Protein AF-0000000081444616 (afdb_homodimer)

InterPro domains:
  IPR007743 Immunity-related GTPases-like [PF05049] (2-177)
  IPR027417 P-loop containing nucleoside triphosphate hydrolase [G3DSA:3.40.50.300] (2-183)
  IPR027417 P-loop containing nucleoside triphosphate hydrolase [SSF52540] (2-184)
  IPR030385 IRG-type guanine nucleotide-binding (G) domain [PS51716] (1-191)

Solvent-accessible surface area (backbone atoms only — not comparable to full-atom values): 26526 Å² total; per-residue (Å²): 127,69,46,37,36,32,33,40,35,45,63,82,39,45,56,34,50,35,55,18,7,69,50,41,38,54,58,72,40,87,88,37,48,66,66,70,83,36,87,63,48,86,56,72,45,78,42,76,40,42,87,94,38,74,48,32,36,36,32,42,48,39,36,34,41,27,77,93,33,39,48,79,61,40,51,65,74,66,53,54,75,76,38,57,32,37,35,38,33,35,56,73,48,78,29,51,56,59,50,52,45,50,51,52,32,52,74,61,70,29,49,60,35,39,30,34,47,47,41,62,56,52,51,49,49,34,41,74,46,62,74,41,93,63,90,46,59,67,50,47,52,50,52,50,52,50,53,52,51,52,49,51,53,49,30,56,73,76,38,51,91,52,63,81,51,51,73,35,51,22,32,40,70,55,41,20,53,52,32,38,48,50,68,56,68,30,82,83,79,38,66,64,58,55,52,52,56,68,67,47,75,70,72,29,52,64,62,44,49,50,50,55,48,52,53,46,34,59,70,68,30,70,95,59,76,80,70,68,72,65,76,56,52,82,74,79,76,65,80,84,112,125,71,45,38,35,33,35,39,35,46,65,83,38,45,55,35,50,35,56,19,7,69,50,40,39,53,59,70,40,88,89,38,48,64,66,70,86,36,86,64,49,86,55,72,45,80,41,75,42,41,87,94,39,72,46,31,35,36,32,42,47,39,35,34,41,26,76,93,34,37,49,79,63,42,50,66,76,66,54,55,76,77,38,58,34,37,35,40,33,36,57,74,50,77,28,50,57,58,50,51,45,49,51,53,32,52,74,61,70,28,50,60,36,38,30,34,47,48,42,61,56,52,51,49,50,35,41,74,44,64,73,42,93,63,89,46,58,68,50,47,50,52,52,49,53,50,50,51,50,52,47,51,53,48,29,55,74,75,38,51,91,53,63,81,52,52,72,35,50,23,31,38,68,56,41,20,54,54,31,37,50,50,67,55,68,30,82,81,79,39,66,64,58,54,52,53,55,67,67,47,76,69,73,29,51,66,62,44,48,51,51,54,49,51,52,47,34,58,68,68,31,70,95,59,75,80,70,67,73,67,76,55,51,82,72,78,76,68,79,81,113

Structure (mmCIF, N/CA/C/O backbone):
data_AF-0000000081444616-model_v1
#
loop_
_entity.id
_entity.type
_entity.pdbx_description
1 polymer 'IRG-type G domain-containing protein'
#
loop_
_atom_site.group_PDB
_atom_site.id
_atom_site.type_symbol
_atom_site.label_atom_id
_atom_site.label_alt_id
_atom_site.label_comp_id
_atom_site.label_asym_id
_atom_site.label_entity_id
_atom_site.label_seq_id
_atom_site.pdbx_PDB_ins_code
_atom_site.Cartn_x
_atom_site.Cartn_y
_atom_site.Cartn_z
_atom_site.occupancy
_atom_site.B_iso_or_equiv
_atom_site.auth_seq_id
_atom_site.auth_comp_id
_atom_site.auth_asym_id
_atom_site.auth_atom_id
_atom_site.pdbx_PDB_model_num
ATOM 1 N N . ASN A 1 1 ? -1 27.672 24.281 1 78.81 1 ASN A N 1
ATOM 2 C CA . ASN A 1 1 ? -2.088 27.078 23.516 1 78.81 1 ASN A CA 1
ATOM 3 C C . ASN A 1 1 ? -1.575 26.406 22.234 1 78.81 1 ASN A C 1
ATOM 5 O O . ASN A 1 1 ? -0.989 27.078 21.375 1 78.81 1 ASN A O 1
ATOM 9 N N . TYR A 1 2 ? -1.394 25.062 22.219 1 88.81 2 TYR A N 1
ATOM 10 C CA . TYR A 1 2 ? -0.826 24.328 21.094 1 88.81 2 TYR A CA 1
ATOM 11 C C . TYR A 1 2 ? -1.917 23.625 20.281 1 88.81 2 TYR A C 1
ATOM 13 O O . TYR A 1 2 ? -3.006 23.375 20.812 1 88.81 2 TYR A O 1
ATOM 21 N N . LEU A 1 3 ? -1.668 23.609 19.047 1 94 3 LEU A N 1
ATOM 22 C CA . LEU A 1 3 ? -2.426 22.703 18.188 1 94 3 LEU A CA 1
ATOM 23 C C . LEU A 1 3 ? -1.621 21.453 17.875 1 94 3 LEU A C 1
ATOM 25 O O . LEU A 1 3 ? -0.606 21.516 17.172 1 94 3 LEU A O 1
ATOM 29 N N . ASN A 1 4 ? -2.123 20.344 18.453 1 96 4 ASN A N 1
ATOM 30 C CA . ASN A 1 4 ? -1.448 19.062 18.266 1 96 4 ASN A CA 1
ATOM 31 C C . ASN A 1 4 ? -2.129 18.219 17.188 1 96 4 ASN A C 1
ATOM 33 O O . ASN A 1 4 ? -3.254 17.766 17.375 1 96 4 ASN A O 1
ATOM 37 N N . ILE A 1 5 ? -1.379 18.016 16.062 1 97 5 ILE A N 1
ATOM 38 C CA . ILE A 1 5 ? -1.916 17.281 14.922 1 97 5 ILE A CA 1
ATOM 39 C C . ILE A 1 5 ? -1.178 15.953 14.773 1 97 5 ILE A C 1
ATOM 41 O O . ILE A 1 5 ? 0.054 15.922 14.719 1 97 5 ILE A O 1
ATOM 45 N N . ALA A 1 6 ? -1.934 14.875 14.688 1 97.44 6 ALA A N 1
ATOM 46 C CA . ALA A 1 6 ? -1.317 13.562 14.531 1 97.44 6 ALA A CA 1
ATOM 47 C C . ALA A 1 6 ? -1.647 12.961 13.164 1 97.44 6 ALA A C 1
ATOM 49 O O . ALA A 1 6 ? -2.746 13.156 12.641 1 97.44 6 ALA A O 1
ATOM 50 N N . THR A 1 7 ? -0.687 12.273 12.578 1 97.19 7 THR A N 1
ATOM 51 C CA . THR A 1 7 ? -0.927 11.391 11.438 1 97.19 7 THR A CA 1
ATOM 52 C C . THR A 1 7 ? -0.937 9.93 11.875 1 97.19 7 THR A C 1
ATOM 54 O O . 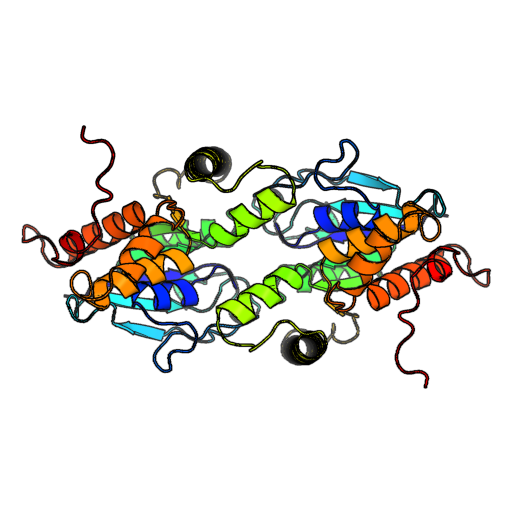THR A 1 7 ? 0.016 9.453 12.5 1 97.19 7 THR A O 1
ATOM 57 N N . VAL A 1 8 ? -2.018 9.281 11.578 1 96.69 8 VAL A N 1
ATOM 58 C CA . VAL A 1 8 ? -2.146 7.871 11.922 1 96.69 8 VAL A CA 1
ATOM 59 C C . VAL A 1 8 ? -2.658 7.09 10.711 1 96.69 8 VAL A C 1
ATOM 61 O O . VAL A 1 8 ? -3.209 7.676 9.773 1 96.69 8 VAL A O 1
ATOM 64 N N . GLY A 1 9 ? -2.447 5.82 10.758 1 93.38 9 GLY A N 1
ATOM 65 C CA . GLY A 1 9 ? -2.846 4.941 9.672 1 93.38 9 GLY A CA 1
ATOM 66 C C . GLY A 1 9 ? -1.998 3.686 9.578 1 93.38 9 GLY A C 1
ATOM 67 O O . GLY A 1 9 ? -1.071 3.496 10.367 1 93.38 9 GLY A O 1
ATOM 68 N N . HIS A 1 10 ? -2.354 2.869 8.594 1 90.38 10 HIS A N 1
ATOM 69 C CA . HIS A 1 10 ? -1.646 1.614 8.367 1 90.38 10 HIS A CA 1
ATOM 70 C C . HIS A 1 10 ? -0.197 1.864 7.961 1 90.38 10 HIS A C 1
ATOM 72 O O . HIS A 1 10 ? 0.155 2.975 7.555 1 90.38 10 HIS A O 1
ATOM 78 N N . VAL A 1 11 ? 0.554 0.831 8.07 1 86.25 11 VAL A N 1
ATOM 79 C CA . VAL A 1 11 ? 1.958 0.931 7.691 1 86.25 11 VAL A CA 1
ATOM 80 C C . VAL A 1 11 ? 2.066 1.273 6.207 1 86.25 11 VAL A C 1
ATOM 82 O O . VAL A 1 11 ? 1.276 0.791 5.395 1 86.25 11 VAL A O 1
ATOM 85 N N . LYS A 1 12 ? 2.977 2.205 5.855 1 84.06 12 LYS A N 1
ATOM 86 C CA . LYS A 1 12 ? 3.373 2.568 4.496 1 84.06 12 LYS A CA 1
ATOM 87 C C . LYS A 1 12 ? 2.285 3.387 3.807 1 84.06 12 LYS A C 1
ATOM 89 O O . LYS A 1 12 ? 2.215 3.422 2.576 1 84.06 12 LYS A O 1
ATOM 94 N N . THR A 1 13 ? 1.457 4.023 4.594 1 90.38 13 THR A N 1
ATOM 95 C CA . THR A 1 13 ? 0.468 4.918 4.004 1 90.38 13 THR A CA 1
ATOM 96 C C . THR A 1 13 ? 1.086 6.277 3.699 1 90.38 13 THR A C 1
ATOM 98 O O . THR A 1 13 ? 0.467 7.113 3.033 1 90.38 13 THR A O 1
ATOM 101 N N . GLY A 1 14 ? 2.293 6.57 4.246 1 92.31 14 GLY A N 1
ATOM 102 C CA . GLY A 1 14 ? 2.98 7.812 3.938 1 92.31 14 GLY A CA 1
ATOM 103 C C . GLY A 1 14 ? 2.924 8.82 5.066 1 92.31 14 GLY A C 1
ATOM 104 O O . GLY A 1 14 ? 3.1 10.023 4.844 1 92.31 14 GLY A O 1
ATOM 105 N N . LYS A 1 15 ? 2.689 8.375 6.258 1 95.88 15 LYS A N 1
ATOM 106 C CA . LYS A 1 15 ? 2.553 9.25 7.422 1 95.88 15 LYS A CA 1
ATOM 107 C C . LYS A 1 15 ? 3.803 10.102 7.617 1 95.88 15 LYS A C 1
ATOM 109 O O . LYS A 1 15 ? 3.721 11.336 7.656 1 95.88 15 LYS A O 1
ATOM 114 N N . SER A 1 16 ? 4.938 9.477 7.688 1 96 16 SER A N 1
ATOM 115 C CA . SER A 1 16 ? 6.188 10.195 7.926 1 96 16 SER A CA 1
ATOM 116 C C . SER A 1 16 ? 6.555 11.078 6.738 1 96 16 SER A C 1
ATOM 118 O O . SER A 1 16 ? 7.086 12.18 6.914 1 96 16 SER A O 1
ATOM 120 N N . THR A 1 17 ? 6.289 10.547 5.562 1 94.88 17 THR A N 1
ATOM 121 C CA . THR A 1 17 ? 6.52 11.352 4.371 1 94.88 17 THR A CA 1
ATOM 122 C C . THR A 1 17 ? 5.695 12.641 4.418 1 94.88 17 THR A C 1
ATOM 124 O O . THR A 1 17 ? 6.191 13.711 4.07 1 94.88 17 THR A O 1
ATOM 127 N N . LEU A 1 18 ? 4.477 12.531 4.812 1 96.75 18 LEU A N 1
ATOM 128 C CA . LEU A 1 18 ? 3.613 13.703 4.879 1 96.75 18 LEU A CA 1
ATOM 129 C C . LEU A 1 18 ? 4.125 14.695 5.922 1 96.75 18 LEU A C 1
ATOM 131 O O . LEU A 1 18 ? 4.129 15.898 5.684 1 96.75 18 LEU A O 1
ATOM 135 N N . ILE A 1 19 ? 4.516 14.18 7.059 1 97 19 ILE A N 1
ATOM 136 C CA . ILE A 1 19 ? 5.059 15.023 8.109 1 97 19 ILE A CA 1
ATOM 137 C C . ILE A 1 19 ? 6.25 15.812 7.574 1 97 19 ILE A C 1
ATOM 139 O O . ILE A 1 19 ? 6.324 17.031 7.746 1 97 19 ILE A O 1
ATOM 143 N N . ASN A 1 20 ? 7.172 15.156 6.965 1 96.06 20 ASN A N 1
ATOM 144 C CA . ASN A 1 20 ? 8.336 15.82 6.395 1 96.06 20 ASN A CA 1
ATOM 145 C C . ASN A 1 20 ? 7.934 16.828 5.316 1 96.06 20 ASN A C 1
ATOM 147 O O . ASN A 1 20 ? 8.453 17.938 5.273 1 96.06 20 ASN A O 1
ATOM 151 N N . SER A 1 21 ? 7.023 16.406 4.512 1 94.38 21 SER A N 1
ATOM 152 C CA . SER A 1 21 ? 6.582 17.25 3.412 1 94.38 21 SER A CA 1
ATOM 153 C C . SER A 1 21 ? 5.938 18.531 3.928 1 94.38 21 SER A C 1
ATOM 155 O O . SER A 1 21 ? 6.195 19.625 3.406 1 94.38 21 SER A O 1
ATOM 157 N N . LEU A 1 22 ? 5.129 18.422 4.918 1 93.88 22 LEU A N 1
ATOM 158 C CA . LEU A 1 22 ? 4.469 19.578 5.527 1 93.88 22 LEU A CA 1
ATOM 159 C C . LEU A 1 22 ? 5.492 20.547 6.109 1 93.88 22 LEU A C 1
ATOM 161 O O . LEU A 1 22 ? 5.238 21.75 6.195 1 93.88 22 LEU A O 1
ATOM 165 N N . ARG A 1 23 ? 6.578 20.016 6.465 1 93.75 23 ARG A N 1
ATOM 166 C CA . ARG A 1 23 ? 7.625 20.828 7.074 1 93.75 23 ARG A CA 1
ATOM 167 C C . ARG A 1 23 ? 8.617 21.312 6.027 1 93.75 23 ARG A C 1
ATOM 169 O O . ARG A 1 23 ? 9.594 22 6.355 1 93.75 23 ARG A O 1
ATOM 176 N N . GLY A 1 24 ? 8.422 20.891 4.773 1 91.38 24 GLY A N 1
ATOM 177 C CA . GLY A 1 24 ? 9.32 21.266 3.689 1 91.38 24 GLY A CA 1
ATOM 178 C C . GLY A 1 24 ? 10.664 20.562 3.76 1 91.38 24 GLY A C 1
ATOM 179 O O . GLY A 1 24 ? 11.688 21.141 3.393 1 91.38 24 GLY A O 1
ATOM 180 N N . LEU A 1 25 ? 10.625 19.391 4.316 1 92.38 25 LEU A N 1
ATOM 181 C CA . LEU A 1 25 ? 11.867 18.641 4.477 1 92.38 25 LEU A CA 1
ATOM 182 C C . LEU A 1 25 ? 11.898 17.438 3.529 1 92.38 25 LEU A C 1
ATOM 184 O O . LEU A 1 25 ? 10.875 16.797 3.307 1 92.38 25 LEU A O 1
ATOM 188 N N . ARG A 1 26 ? 13.039 17.203 3.039 1 90.38 26 ARG A N 1
ATOM 189 C CA . ARG A 1 26 ? 13.258 15.984 2.26 1 90.38 26 ARG A CA 1
ATOM 190 C C . ARG A 1 26 ? 13.297 14.758 3.16 1 90.38 26 ARG A C 1
ATOM 192 O O . ARG A 1 26 ? 13.484 14.875 4.371 1 90.38 26 ARG A O 1
ATOM 199 N N . ALA A 1 27 ? 13.125 13.594 2.502 1 90.44 27 ALA A N 1
ATOM 200 C CA . ALA A 1 27 ? 13.086 12.328 3.24 1 90.44 27 ALA A CA 1
ATOM 201 C C . ALA A 1 27 ? 14.406 12.086 3.969 1 90.44 27 ALA A C 1
ATOM 203 O O . ALA A 1 27 ? 14.43 11.43 5.016 1 90.44 27 ALA A O 1
ATOM 204 N N . THR A 1 28 ? 15.492 12.641 3.461 1 90.44 28 THR A N 1
ATOM 205 C CA . THR A 1 28 ? 16.812 12.359 3.998 1 90.44 28 THR A CA 1
ATOM 206 C C . THR A 1 28 ? 17.219 13.406 5.035 1 90.44 28 THR A C 1
ATOM 208 O O . THR A 1 28 ? 18.312 13.352 5.594 1 90.44 28 THR A O 1
ATOM 211 N N . HIS A 1 29 ? 16.375 14.359 5.207 1 92.19 29 HIS A N 1
ATOM 212 C CA . HIS A 1 29 ? 16.734 15.414 6.152 1 92.19 29 HIS A CA 1
ATOM 213 C C . HIS A 1 29 ? 17.016 14.844 7.535 1 92.19 29 HIS A C 1
ATOM 215 O O . HIS A 1 29 ? 16.219 14.055 8.062 1 92.19 29 HIS A O 1
ATOM 221 N N . PRO A 1 30 ? 18.031 15.242 8.188 1 92.31 30 PRO A N 1
ATOM 222 C CA . PRO A 1 30 ? 18.438 14.648 9.461 1 92.31 30 PRO A CA 1
ATOM 223 C C . PRO A 1 30 ? 17.422 14.898 10.578 1 92.31 30 PRO A C 1
ATOM 225 O O . PRO A 1 30 ? 17.328 14.109 11.516 1 92.31 30 PRO A O 1
ATOM 228 N N . LEU A 1 31 ? 16.688 15.938 10.508 1 92.31 31 LEU A N 1
ATOM 229 C CA . LEU A 1 31 ? 15.711 16.281 11.531 1 92.31 31 LEU A CA 1
ATOM 230 C C . LEU A 1 31 ? 14.312 15.852 11.125 1 92.31 31 LEU A C 1
ATOM 232 O O . LEU A 1 31 ? 13.328 16.203 11.773 1 92.31 31 LEU A O 1
ATOM 236 N N . GLY A 1 32 ? 14.266 15.133 10.055 1 94.56 32 GLY A N 1
ATOM 237 C CA . GLY A 1 32 ? 12.977 14.695 9.555 1 94.56 32 GLY A CA 1
ATOM 238 C C . GLY A 1 32 ? 12.523 13.375 10.156 1 94.56 32 GLY A C 1
ATOM 239 O O . GLY A 1 32 ? 13.305 12.68 10.797 1 94.56 32 GLY A O 1
ATOM 240 N N . ALA A 1 33 ? 11.211 13.125 10.062 1 95.44 33 ALA A N 1
ATOM 241 C CA . ALA A 1 33 ? 10.672 11.812 10.391 1 95.44 33 ALA A CA 1
ATOM 242 C C . ALA A 1 33 ? 11.289 10.719 9.523 1 95.44 33 ALA A C 1
ATOM 244 O O . ALA A 1 33 ? 11.5 10.922 8.32 1 95.44 33 ALA A O 1
ATOM 245 N N . PRO A 1 34 ? 11.617 9.602 10.109 1 92.62 34 PRO A N 1
ATOM 246 C CA . PRO A 1 34 ? 12.242 8.531 9.336 1 92.62 34 PRO A CA 1
ATOM 247 C C . PRO A 1 34 ? 11.312 7.973 8.25 1 92.62 34 PRO A C 1
ATOM 249 O O . PRO A 1 34 ? 10.125 7.762 8.5 1 92.62 34 PRO A O 1
ATOM 252 N N . VAL A 1 35 ? 11.875 7.863 7.07 1 90.31 35 VAL A N 1
ATOM 253 C CA . VAL A 1 35 ? 11.164 7.277 5.934 1 90.31 35 VAL A CA 1
ATOM 254 C C . VAL A 1 35 ? 11.945 6.07 5.41 1 90.31 35 VAL A C 1
ATOM 256 O O . VAL A 1 35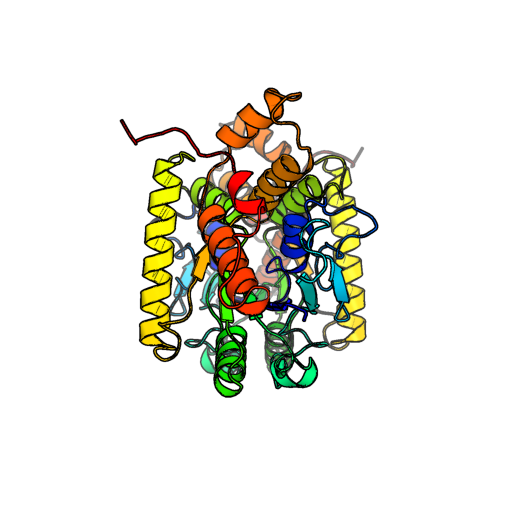 ? 13.172 6.078 5.391 1 90.31 35 VAL A O 1
ATOM 259 N N . GLY A 1 36 ? 11.25 4.965 5.062 1 85.31 36 GLY A N 1
ATOM 260 C CA . GLY A 1 36 ? 11.883 3.762 4.559 1 85.31 36 GLY A CA 1
ATOM 261 C C . GLY A 1 36 ? 10.898 2.652 4.246 1 85.31 36 GLY A C 1
ATOM 262 O O . GLY A 1 36 ? 9.688 2.879 4.219 1 85.31 36 GLY A O 1
ATOM 263 N N . VAL A 1 37 ? 11.5 1.538 3.896 1 81.25 37 VAL A N 1
ATOM 264 C CA . VAL A 1 37 ? 10.664 0.382 3.582 1 81.25 37 VAL A CA 1
ATOM 265 C C . VAL A 1 37 ? 10.383 -0.411 4.855 1 81.25 37 VAL A C 1
ATOM 267 O O . VAL A 1 37 ? 11.273 -0.608 5.684 1 81.25 37 VAL A O 1
ATOM 270 N N . GLY A 1 38 ? 9.102 -0.781 5.012 1 80.19 38 GLY A N 1
ATOM 271 C CA . GLY A 1 38 ? 8.727 -1.541 6.191 1 80.19 38 GLY A CA 1
ATOM 272 C C . GLY A 1 38 ? 8.406 -0.665 7.391 1 80.19 38 GLY A C 1
ATOM 273 O O . GLY A 1 38 ? 7.914 0.453 7.234 1 80.19 38 GLY A O 1
ATOM 274 N N . GLU A 1 39 ? 8.578 -1.244 8.547 1 82.44 39 GLU A N 1
ATOM 275 C CA . GLU A 1 39 ? 8.312 -0.54 9.797 1 82.44 39 GLU A CA 1
ATOM 276 C C . GLU A 1 39 ? 9.539 0.243 10.258 1 82.44 39 GLU A C 1
ATOM 278 O O . GLU A 1 39 ? 10.492 -0.337 10.789 1 82.44 39 GLU A O 1
ATOM 283 N N . VAL A 1 40 ? 9.445 1.565 10.078 1 86.19 40 VAL A N 1
ATOM 284 C CA . VAL A 1 40 ? 10.609 2.387 10.406 1 86.19 40 VAL A CA 1
ATOM 285 C C . VAL A 1 40 ? 10.281 3.297 11.586 1 86.19 40 VAL A C 1
ATOM 287 O O . VAL A 1 40 ? 11.188 3.756 12.289 1 86.19 40 VAL A O 1
ATOM 290 N N . THR A 1 41 ? 9.039 3.678 11.742 1 90.56 41 THR A N 1
ATOM 291 C CA . THR A 1 41 ? 8.602 4.441 12.898 1 90.56 41 THR A CA 1
ATOM 292 C C . THR A 1 41 ? 8.227 3.51 14.047 1 90.56 41 THR A C 1
ATOM 294 O O . THR A 1 41 ? 7.23 2.781 13.969 1 90.56 41 THR A O 1
ATOM 297 N N . THR A 1 42 ? 8.945 3.533 15.172 1 89.88 42 THR A N 1
ATOM 298 C CA . THR A 1 42 ? 8.742 2.553 16.234 1 89.88 42 THR A CA 1
ATOM 299 C C . THR A 1 42 ? 8.109 3.207 17.453 1 89.88 42 THR A C 1
ATOM 301 O O . THR A 1 42 ? 7.602 2.516 18.344 1 89.88 42 THR A O 1
ATOM 304 N N . GLU A 1 43 ? 8.219 4.477 17.5 1 93.44 43 GLU A N 1
ATOM 305 C CA . GLU A 1 43 ? 7.598 5.242 18.578 1 93.44 43 GLU A CA 1
ATOM 306 C C . GLU A 1 43 ? 7.055 6.574 18.078 1 93.44 43 GLU A C 1
ATOM 308 O O . GLU A 1 43 ? 7.48 7.066 17.031 1 93.44 43 GLU A O 1
ATOM 313 N N . ALA A 1 44 ? 6.082 7.055 18.844 1 95.25 44 ALA A N 1
ATOM 314 C CA . ALA A 1 44 ? 5.539 8.367 18.5 1 95.25 44 ALA A CA 1
ATOM 315 C C . ALA A 1 44 ? 6.602 9.453 18.641 1 95.25 44 ALA A C 1
ATOM 317 O O . ALA A 1 44 ? 7.387 9.438 19.594 1 95.25 44 ALA A O 1
ATOM 318 N N . LYS A 1 45 ? 6.668 10.344 17.688 1 96.38 45 LYS A N 1
ATOM 319 C CA . LYS A 1 45 ? 7.602 11.461 17.75 1 96.38 45 LYS A CA 1
ATOM 320 C C . LYS A 1 45 ? 6.914 12.773 17.375 1 96.38 45 LYS A C 1
ATOM 322 O O . LYS A 1 45 ? 6.074 12.805 16.484 1 96.38 45 LYS A O 1
ATOM 327 N N . CYS A 1 46 ? 7.328 13.812 18.047 1 96.69 46 CYS A N 1
ATOM 328 C CA . CYS A 1 46 ? 6.77 15.148 17.844 1 96.69 46 CYS A CA 1
ATOM 329 C C . CYS A 1 46 ? 7.715 16.016 17.031 1 96.69 46 CYS A C 1
ATOM 331 O O . CYS A 1 46 ? 8.93 15.977 17.219 1 96.69 46 CYS A O 1
ATOM 333 N N . TYR A 1 47 ? 7.145 16.828 16.125 1 96.62 47 TYR A N 1
ATOM 334 C CA . TYR A 1 47 ? 7.898 17.75 15.281 1 96.62 47 TYR A CA 1
ATOM 335 C C . TYR A 1 47 ? 7.254 19.125 15.273 1 96.62 47 TYR A C 1
ATOM 337 O O . TYR A 1 47 ? 6.031 19.25 15.398 1 96.62 47 TYR A O 1
ATOM 345 N N . ASP A 1 48 ? 8.086 20.125 15.062 1 94.38 48 ASP A N 1
ATOM 346 C CA . ASP A 1 48 ? 7.562 21.453 14.828 1 94.38 48 ASP A CA 1
ATOM 347 C C . ASP A 1 48 ? 7.023 21.594 13.406 1 94.38 48 ASP A C 1
ATOM 349 O O . ASP A 1 48 ? 7.637 21.109 12.453 1 94.38 48 ASP A O 1
ATOM 353 N N . PHE A 1 49 ? 5.949 22.234 13.32 1 91.44 49 PHE A N 1
ATOM 354 C CA . PHE A 1 49 ? 5.348 22.406 12.008 1 91.44 49 PHE A CA 1
ATOM 355 C C . PHE A 1 49 ? 6.129 23.422 11.188 1 91.44 49 PHE A C 1
ATOM 357 O O . PHE A 1 49 ? 6.637 23.109 10.109 1 91.44 49 PHE A O 1
ATOM 364 N N . HIS A 1 50 ? 6.172 24.547 11.625 1 85.19 50 HIS A N 1
ATOM 365 C CA . HIS A 1 50 ? 6.77 25.656 10.898 1 85.19 50 HIS A CA 1
ATOM 366 C C . HIS A 1 50 ? 7.211 26.766 11.852 1 85.19 50 HIS A C 1
ATOM 368 O O . HIS A 1 50 ? 6.57 27 12.875 1 85.19 50 HIS A O 1
ATOM 374 N N . GLU A 1 51 ? 8.156 27.562 11.445 1 84.19 51 GLU A N 1
ATOM 375 C CA . GLU A 1 51 ? 8.688 28.641 12.281 1 84.19 51 GLU A CA 1
ATOM 376 C C . GLU A 1 51 ? 7.637 29.719 12.516 1 84.19 51 GLU A C 1
ATOM 378 O O . GLU A 1 51 ? 7.605 30.328 13.586 1 84.19 51 GLU A O 1
ATOM 383 N N . THR A 1 52 ? 6.793 29.922 11.492 1 82.25 52 THR A N 1
ATOM 384 C CA . THR A 1 52 ? 5.781 30.969 11.594 1 82.25 52 THR A CA 1
ATOM 385 C C . THR A 1 52 ? 4.598 30.5 12.438 1 82.25 52 THR A C 1
ATOM 387 O O . THR A 1 52 ? 3.744 31.297 12.828 1 82.25 52 THR A O 1
ATOM 390 N N . LEU A 1 53 ? 4.598 29.234 12.734 1 86.5 53 LEU A N 1
ATOM 391 C CA . LEU A 1 53 ? 3.539 28.641 13.547 1 86.5 53 LEU A CA 1
ATOM 392 C C . LEU A 1 53 ? 4.125 27.75 14.633 1 86.5 53 LEU A C 1
ATOM 394 O O . LEU A 1 53 ? 3.863 26.547 14.664 1 86.5 53 LEU A O 1
ATOM 398 N N . PRO A 1 54 ? 4.77 28.391 15.523 1 87.06 54 PRO A N 1
ATOM 399 C CA . PRO A 1 54 ? 5.516 27.625 16.516 1 87.06 54 PRO A CA 1
ATOM 400 C C . PRO A 1 54 ? 4.602 26.844 17.453 1 87.06 54 PRO A C 1
ATOM 402 O O . PRO A 1 54 ? 5.051 25.891 18.109 1 87.06 54 PRO A O 1
ATOM 405 N N . ASN A 1 55 ? 3.35 27.219 17.5 1 91.94 55 ASN A N 1
ATOM 406 C CA . ASN A 1 55 ? 2.434 26.562 18.422 1 91.94 55 ASN A CA 1
ATOM 407 C C . ASN A 1 55 ? 1.726 25.391 17.75 1 91.94 55 ASN A C 1
ATOM 409 O O . ASN A 1 55 ? 0.863 24.75 18.359 1 91.94 55 ASN A O 1
ATOM 413 N N . VAL A 1 56 ? 2.102 25.047 16.578 1 93.31 56 VAL A N 1
ATOM 414 C CA . VAL A 1 56 ? 1.555 23.875 15.891 1 93.31 56 VAL A CA 1
ATOM 415 C C . VAL A 1 56 ? 2.568 22.734 15.922 1 93.31 56 VAL A C 1
ATOM 417 O O . VAL A 1 56 ? 3.713 22.906 15.492 1 93.31 56 VAL A O 1
ATOM 420 N N . LYS A 1 57 ? 2.078 21.641 16.469 1 96.19 57 LYS A N 1
ATOM 421 C CA . LYS A 1 57 ? 2.928 20.453 16.578 1 96.19 57 LYS A CA 1
ATOM 422 C C . LYS A 1 57 ? 2.375 19.297 15.742 1 96.19 57 LYS A C 1
ATOM 424 O O . LYS A 1 57 ? 1.16 19.109 15.672 1 96.19 57 LYS A O 1
ATOM 429 N N . LEU A 1 58 ? 3.324 18.578 15.094 1 97.19 58 LEU A N 1
ATOM 430 C CA . LEU A 1 58 ? 2.986 17.391 14.312 1 97.19 58 LEU A CA 1
ATOM 431 C C . LEU A 1 58 ? 3.479 16.125 15.008 1 97.19 58 LEU A C 1
ATOM 433 O O . LEU A 1 58 ? 4.621 16.078 15.477 1 97.19 58 LEU A O 1
ATOM 437 N N 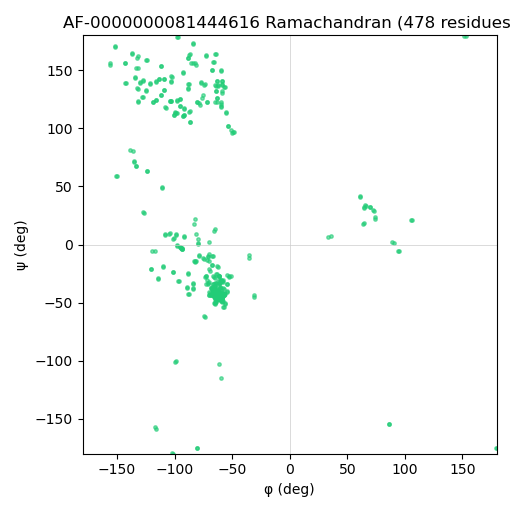. TYR A 1 59 ? 2.639 15.188 15.07 1 97.56 59 TYR A N 1
ATOM 438 C CA . TYR A 1 59 ? 2.998 13.922 15.703 1 97.56 59 TYR A CA 1
ATOM 439 C C . TYR A 1 59 ? 2.973 12.781 14.695 1 97.56 59 TYR A C 1
ATOM 441 O O . TYR A 1 59 ? 1.969 12.57 14.008 1 97.56 59 TYR A O 1
ATOM 449 N N . ASP A 1 60 ? 4.074 12.078 14.578 1 97.44 60 ASP A N 1
ATOM 450 C CA . ASP A 1 60 ? 4.191 10.867 13.766 1 97.44 60 ASP A CA 1
ATOM 451 C C . ASP A 1 60 ? 4.051 9.617 14.633 1 97.44 60 ASP A C 1
ATOM 453 O O . ASP A 1 60 ? 4.793 9.438 15.602 1 97.44 60 ASP A O 1
ATOM 457 N N . PHE A 1 61 ? 3.119 8.781 14.289 1 96.56 61 PHE A N 1
ATOM 458 C CA . PHE A 1 61 ? 2.877 7.559 15.047 1 96.56 61 PHE A CA 1
ATOM 459 C C . PHE A 1 61 ? 3.264 6.328 14.234 1 96.56 61 PHE A C 1
ATOM 461 O O . PHE A 1 61 ? 3.234 6.355 13 1 96.56 61 PHE A O 1
ATOM 468 N N . PRO A 1 62 ? 3.619 5.25 14.93 1 93.88 62 PRO A N 1
ATOM 469 C CA . PRO A 1 62 ? 3.867 3.996 14.219 1 93.88 62 PRO A CA 1
ATOM 470 C C . PRO A 1 62 ? 2.646 3.512 13.438 1 93.88 62 PRO A C 1
ATOM 472 O O . PRO A 1 62 ? 1.51 3.809 13.812 1 93.88 62 PRO A O 1
ATOM 475 N N . GLY A 1 63 ? 2.938 2.861 12.406 1 91.31 63 GLY A N 1
ATOM 476 C CA . GLY A 1 63 ? 1.849 2.332 11.594 1 91.31 63 GLY A CA 1
ATOM 477 C C . GLY A 1 63 ? 0.999 1.314 12.336 1 91.31 63 GLY A C 1
ATOM 478 O O . GLY A 1 63 ? 1.525 0.457 13.047 1 91.31 63 GLY A O 1
ATOM 479 N N . ALA A 1 64 ? -0.24 1.333 12.156 1 89.31 64 ALA A N 1
ATOM 480 C CA . ALA A 1 64 ? -1.187 0.407 12.773 1 89.31 64 ALA A CA 1
ATOM 481 C C . ALA A 1 64 ? -1.248 -0.908 12 1 89.31 64 ALA A C 1
ATOM 483 O O . ALA A 1 64 ? -0.883 -0.964 10.828 1 89.31 64 ALA A O 1
ATOM 484 N N . GLY A 1 65 ? -1.66 -1.986 12.703 1 85.19 65 GLY A N 1
ATOM 485 C CA . GLY A 1 65 ? -1.938 -3.254 12.047 1 85.19 65 GLY A CA 1
ATOM 486 C C . GLY A 1 65 ? -0.752 -4.203 12.055 1 85.19 65 GLY A C 1
ATOM 487 O O . GLY A 1 65 ? -0.855 -5.336 11.578 1 85.19 65 GLY A O 1
ATOM 488 N N . THR A 1 66 ? 0.385 -3.746 12.531 1 86.81 66 THR A N 1
ATOM 489 C CA . THR A 1 66 ? 1.563 -4.598 12.633 1 86.81 66 THR A CA 1
ATOM 490 C C . THR A 1 66 ? 1.533 -5.41 13.922 1 86.81 66 THR A C 1
ATOM 492 O O . THR A 1 66 ? 0.666 -5.199 14.773 1 86.81 66 THR A O 1
ATOM 495 N N . ILE A 1 67 ? 2.449 -6.262 14 1 85.69 67 ILE A N 1
ATOM 496 C CA . ILE A 1 67 ? 2.514 -7.078 15.203 1 85.69 67 ILE A CA 1
ATOM 497 C C . ILE A 1 67 ? 2.869 -6.207 16.406 1 85.69 67 ILE A C 1
ATOM 499 O O . ILE A 1 67 ? 2.301 -6.363 17.484 1 85.69 67 ILE A O 1
ATOM 503 N N . SER A 1 68 ? 3.777 -5.297 16.219 1 86.44 68 SER A N 1
ATOM 504 C CA . SER A 1 68 ? 4.219 -4.418 17.297 1 86.44 68 SER A CA 1
ATOM 505 C C . SER A 1 68 ? 3.164 -3.371 17.641 1 86.44 68 SER A C 1
ATOM 507 O O . SER A 1 68 ? 3.068 -2.914 18.781 1 86.44 68 SER A O 1
ATOM 509 N N . HIS A 1 69 ? 2.348 -3.033 16.672 1 89.44 69 HIS A N 1
ATOM 510 C CA . HIS A 1 69 ? 1.312 -2.018 16.828 1 89.44 69 HIS A CA 1
ATOM 511 C C . HIS A 1 69 ? -0.007 -2.484 16.219 1 89.44 69 HIS A C 1
ATOM 513 O O . HIS A 1 69 ? -0.476 -1.912 15.227 1 89.44 69 HIS A O 1
ATOM 519 N N . PRO A 1 70 ? -0.634 -3.436 16.875 1 86.25 70 PRO A N 1
ATOM 520 C CA . PRO A 1 70 ? -1.879 -3.984 16.328 1 86.25 70 PRO A CA 1
ATOM 521 C C . PRO A 1 70 ? -3.014 -2.963 16.312 1 86.25 70 PRO A C 1
ATOM 523 O O . PRO A 1 70 ? -2.957 -1.957 17.031 1 86.25 70 PRO A O 1
ATOM 526 N N . GLU A 1 71 ? -3.957 -3.199 15.461 1 84.88 71 GLU A N 1
ATOM 527 C CA . GLU A 1 71 ? -5.105 -2.311 15.328 1 84.88 71 GLU A CA 1
ATOM 528 C C . GLU A 1 71 ? -5.887 -2.207 16.625 1 84.88 71 GLU A C 1
ATOM 530 O O . GLU A 1 71 ? -6.391 -1.138 16.984 1 84.88 71 GLU A O 1
ATOM 535 N N . GLU A 1 72 ? -5.969 -3.324 17.328 1 84.62 72 GLU A N 1
ATOM 536 C CA . GLU A 1 72 ? -6.75 -3.369 18.562 1 84.62 72 GLU A CA 1
ATOM 537 C C . GLU A 1 72 ? -6.223 -2.365 19.594 1 84.62 72 GLU A C 1
ATOM 539 O O . GLU A 1 72 ? -5.035 -2.371 19.922 1 84.62 72 GLU A O 1
ATOM 544 N N . ASN A 1 73 ? -7.098 -1.438 20.016 1 88.19 73 ASN A N 1
ATOM 545 C CA . ASN A 1 73 ? -6.84 -0.446 21.062 1 88.19 73 ASN A CA 1
ATOM 546 C C . ASN A 1 73 ? -5.734 0.523 20.641 1 88.19 73 ASN A C 1
ATOM 548 O O . ASN A 1 73 ? -5.074 1.119 21.5 1 88.19 73 ASN A O 1
ATOM 552 N N . TYR A 1 74 ? -5.461 0.584 19.359 1 93.31 74 TYR A N 1
ATOM 553 C CA . TYR A 1 74 ? -4.418 1.473 18.859 1 93.31 74 TYR A CA 1
ATOM 554 C C . TYR A 1 74 ? -4.652 2.906 19.312 1 93.31 74 TYR A C 1
ATOM 556 O O . TYR A 1 74 ? -3.719 3.59 19.75 1 93.31 74 TYR A O 1
ATOM 564 N N . PHE A 1 75 ? -5.895 3.346 19.297 1 95.44 75 PHE A N 1
ATOM 565 C CA . PHE A 1 75 ? -6.289 4.703 19.656 1 95.44 75 PHE A CA 1
ATOM 566 C C . PHE A 1 75 ? -5.938 4.996 21.109 1 95.44 75 PHE A C 1
ATOM 568 O O . PHE A 1 75 ? -5.328 6.023 21.422 1 95.44 75 PHE A O 1
ATOM 575 N N . PHE A 1 76 ? -6.168 4.062 21.969 1 94.38 76 PHE A N 1
ATOM 576 C CA . PHE A 1 76 ? -5.973 4.258 23.406 1 94.38 76 PHE A CA 1
ATOM 577 C C . PHE A 1 76 ? -4.52 4.027 23.781 1 94.38 76 PHE A C 1
ATOM 579 O O . PHE A 1 76 ? -3.959 4.773 24.594 1 94.38 76 PHE A O 1
ATOM 586 N N . ARG A 1 77 ? -3.934 3.098 23.188 1 93.5 77 ARG A N 1
ATOM 587 C CA . ARG A 1 77 ? -2.549 2.756 23.484 1 93.5 77 ARG A CA 1
ATOM 588 C C . ARG A 1 77 ? -1.612 3.91 23.156 1 93.5 77 ARG A C 1
ATOM 590 O O . ARG A 1 77 ? -0.583 4.094 23.797 1 93.5 77 ARG A O 1
ATOM 597 N N . ASN A 1 78 ? -1.994 4.66 22.172 1 95.19 78 ASN A N 1
ATOM 598 C CA . ASN A 1 78 ? -1.123 5.738 21.719 1 95.19 78 ASN A CA 1
ATOM 599 C C . ASN A 1 78 ? -1.569 7.09 22.266 1 95.19 78 ASN A C 1
ATOM 601 O O . ASN A 1 78 ? -1.014 8.125 21.906 1 95.19 78 ASN A O 1
ATOM 605 N N . GLY A 1 79 ? -2.553 7.141 23.125 1 95.38 79 GLY A N 1
ATOM 606 C CA . GLY A 1 79 ? -3.018 8.375 23.719 1 95.38 79 GLY A CA 1
ATOM 607 C C . GLY A 1 79 ? -3.535 9.375 22.703 1 95.38 79 GLY A C 1
ATOM 608 O O . GLY A 1 79 ? -3.264 10.578 22.812 1 95.38 79 GLY A O 1
ATOM 609 N N . LEU A 1 80 ? -4.273 8.914 21.734 1 96.62 80 LEU A N 1
ATOM 610 C CA . LEU A 1 80 ? -4.707 9.781 20.641 1 96.62 80 LEU A CA 1
ATOM 611 C C . LEU A 1 80 ? -5.832 10.703 21.094 1 96.62 80 LEU A C 1
ATOM 613 O O . LEU A 1 80 ? -6.141 11.688 20.406 1 96.62 80 LEU A O 1
ATOM 617 N N . CYS A 1 81 ? -6.418 10.453 22.281 1 95.44 81 CYS A N 1
ATOM 618 C CA . CYS A 1 81 ? -7.508 11.273 22.812 1 95.44 81 CYS A CA 1
ATOM 619 C C . CYS A 1 81 ? -7 12.641 23.25 1 95.44 81 CYS A C 1
ATOM 621 O O . CYS A 1 81 ? -7.793 13.562 23.453 1 95.44 81 CYS A O 1
ATOM 623 N N . PHE A 1 82 ? -5.723 12.844 23.297 1 94.44 82 PHE A N 1
ATOM 624 C CA . PHE A 1 82 ? -5.156 14.102 23.766 1 94.44 82 PHE A CA 1
ATOM 625 C C . PHE A 1 82 ? -4.789 15.008 22.594 1 94.44 82 PHE A C 1
ATOM 627 O O . PHE A 1 82 ? -4.363 16.141 22.797 1 94.44 82 PHE A O 1
ATOM 634 N N . LEU A 1 83 ? -4.992 14.547 21.422 1 95.75 83 LEU A N 1
ATOM 635 C CA . LEU A 1 83 ? -4.664 15.312 20.234 1 95.75 83 LEU A CA 1
ATOM 636 C C . LEU A 1 83 ? -5.801 16.266 19.875 1 95.75 83 LEU A C 1
ATOM 638 O O . LEU A 1 83 ? -6.938 16.078 20.312 1 95.75 83 LEU A O 1
ATOM 642 N N . ASP A 1 84 ? -5.402 17.297 19.156 1 95.25 84 ASP A N 1
ATOM 643 C CA . ASP A 1 84 ? -6.406 18.281 18.75 1 95.25 84 ASP A CA 1
ATOM 644 C C . ASP A 1 84 ? -7.031 17.891 17.406 1 95.25 84 ASP A C 1
ATOM 646 O O . ASP A 1 84 ? -8.195 18.219 17.141 1 95.25 84 ASP A O 1
ATOM 650 N N . VAL A 1 85 ? -6.25 17.359 16.531 1 96.75 85 VAL A N 1
ATOM 651 C CA . VAL A 1 85 ? -6.688 16.891 15.219 1 96.75 85 VAL A CA 1
ATOM 652 C C . VAL A 1 85 ? -5.941 15.617 14.852 1 96.75 85 VAL A C 1
ATOM 654 O O . VAL A 1 85 ? -4.746 15.484 15.125 1 96.75 85 VAL A O 1
ATOM 657 N N . ILE A 1 86 ? -6.707 14.688 14.273 1 97.94 86 ILE A N 1
ATOM 658 C CA . ILE A 1 86 ? -6.082 13.461 13.797 1 97.94 86 ILE A CA 1
ATOM 659 C C . ILE A 1 86 ? -6.273 13.336 12.281 1 97.94 86 ILE A C 1
ATOM 661 O O . ILE A 1 86 ? -7.398 13.406 11.789 1 97.94 86 ILE A O 1
ATOM 665 N N . ILE A 1 87 ? -5.168 13.234 11.609 1 98 87 ILE A N 1
ATOM 666 C CA . ILE A 1 87 ? -5.18 12.891 10.188 1 98 87 ILE A CA 1
ATOM 667 C C . ILE A 1 87 ? -5.062 11.383 10.023 1 98 87 ILE A C 1
ATOM 669 O O . ILE A 1 87 ? -4.02 10.797 10.32 1 98 87 ILE A O 1
ATOM 673 N N . VAL A 1 88 ? -6.125 10.766 9.562 1 97.62 88 VAL A N 1
ATOM 674 C CA . VAL A 1 88 ? -6.105 9.336 9.281 1 97.62 88 VAL A CA 1
ATOM 675 C C . VAL A 1 88 ? -5.73 9.102 7.816 1 97.62 88 VAL A C 1
ATOM 677 O O . VAL A 1 88 ? -6.512 9.414 6.91 1 97.62 88 VAL A O 1
ATOM 680 N N . MET A 1 89 ? -4.582 8.57 7.602 1 96.62 89 MET A N 1
ATOM 681 C CA . MET A 1 89 ? -4.121 8.25 6.254 1 96.62 89 MET A CA 1
ATOM 682 C C . MET A 1 89 ? -4.715 6.934 5.777 1 96.62 89 MET A C 1
ATOM 684 O O . MET A 1 89 ? -4.496 5.887 6.395 1 96.62 89 MET A O 1
ATOM 688 N N . LEU A 1 90 ? -5.379 7.004 4.691 1 93.69 90 LEU A N 1
ATOM 689 C CA . LEU A 1 90 ? -6.129 5.852 4.207 1 93.69 90 LEU A CA 1
ATOM 690 C C . LEU A 1 90 ? -5.289 5.02 3.242 1 93.69 90 LEU A C 1
ATOM 692 O O . LEU A 1 90 ? -4.445 5.562 2.523 1 93.69 90 LEU A O 1
ATOM 696 N N . GLN A 1 91 ? -5.574 3.775 3.314 1 82 91 GLN A N 1
ATOM 697 C CA . GLN A 1 91 ? -5.078 2.863 2.289 1 82 91 GLN A CA 1
ATOM 698 C C . GLN A 1 91 ? -5.945 2.922 1.033 1 82 91 GLN A C 1
ATOM 700 O O . GLN A 1 91 ? -6.762 3.832 0.878 1 82 91 GLN A O 1
ATOM 705 N N . ALA A 1 92 ? -5.648 2.041 0.023 1 76.69 92 ALA A N 1
ATOM 706 C CA . ALA A 1 92 ? -6.418 2.021 -1.217 1 76.69 92 ALA A CA 1
ATOM 707 C C . ALA A 1 92 ? -7.91 1.85 -0.934 1 76.69 92 ALA A C 1
ATOM 709 O O . ALA A 1 92 ? -8.75 2.42 -1.634 1 76.69 92 ALA A O 1
ATOM 710 N N . THR A 1 93 ? -8.219 1.125 0.058 1 81.5 93 THR A N 1
ATOM 711 C CA . THR A 1 93 ? -9.57 0.959 0.587 1 81.5 93 THR A CA 1
ATOM 712 C C . THR A 1 93 ? -9.586 1.139 2.102 1 81.5 93 THR A C 1
ATOM 714 O O . THR A 1 93 ? -8.656 0.705 2.791 1 81.5 93 THR A O 1
ATOM 717 N N . MET A 1 94 ? -10.57 1.931 2.529 1 88.56 94 MET A N 1
ATOM 718 C CA . MET A 1 94 ? -10.719 2.094 3.973 1 88.56 94 MET A CA 1
ATOM 719 C C . MET A 1 94 ? -10.984 0.752 4.648 1 88.56 94 MET A C 1
ATOM 721 O O . MET A 1 94 ? -11.961 0.074 4.324 1 88.56 94 MET A O 1
ATOM 725 N N . CYS A 1 95 ? -10.109 0.371 5.512 1 88.12 95 CYS A N 1
ATOM 726 C CA . CYS A 1 95 ? -10.203 -0.928 6.168 1 88.12 95 CYS A CA 1
ATOM 727 C C . CYS A 1 95 ? -10.742 -0.784 7.586 1 88.12 95 CYS A C 1
ATOM 729 O O . CYS A 1 95 ? -11.039 0.326 8.031 1 88.12 95 CYS A O 1
ATOM 731 N N . VAL A 1 96 ? -10.867 -1.865 8.289 1 85.81 96 VAL A N 1
ATOM 732 C CA . VAL A 1 96 ? -11.43 -1.941 9.633 1 85.81 96 VAL A CA 1
ATOM 733 C C . VAL A 1 96 ? -10.586 -1.097 10.594 1 85.81 96 VAL A C 1
ATOM 735 O O . VAL A 1 96 ? -11.125 -0.438 11.484 1 85.81 96 VAL A O 1
ATOM 738 N N . GLU A 1 97 ? -9.328 -1.017 10.367 1 87.12 97 GLU A N 1
ATOM 739 C CA . GLU A 1 97 ? -8.414 -0.268 11.227 1 87.12 97 GLU A CA 1
ATOM 740 C C . GLU A 1 97 ? -8.742 1.223 11.211 1 87.12 97 GLU A C 1
ATOM 742 O O . GLU A 1 97 ? -8.875 1.843 12.266 1 87.12 97 GLU A O 1
ATOM 747 N N . GLU A 1 98 ? -8.898 1.762 10.078 1 92.56 98 GLU A N 1
ATOM 748 C CA . GLU A 1 98 ? -9.18 3.188 9.938 1 92.56 98 GLU A CA 1
ATOM 749 C C . GLU A 1 98 ? -10.57 3.529 10.453 1 92.56 98 GLU A C 1
ATOM 751 O O . GLU A 1 98 ? -10.773 4.582 11.062 1 92.56 98 GLU A O 1
ATOM 756 N N . ILE A 1 99 ? -11.469 2.637 10.195 1 93.12 99 ILE A N 1
ATOM 757 C CA . ILE A 1 99 ? -12.844 2.865 10.617 1 93.12 99 ILE A CA 1
ATOM 758 C C . ILE A 1 99 ? -12.922 2.883 12.141 1 93.12 99 ILE A C 1
ATOM 760 O O . ILE A 1 99 ? -13.453 3.822 12.734 1 93.12 99 ILE A O 1
ATOM 764 N N . ASN A 1 100 ? -12.367 1.897 12.758 1 91.88 100 ASN A N 1
ATOM 765 C CA . ASN A 1 100 ? -12.422 1.808 14.219 1 91.88 100 ASN A CA 1
ATOM 766 C C . ASN A 1 100 ? -11.672 2.961 14.875 1 91.88 100 ASN A C 1
ATOM 768 O O . ASN A 1 100 ? -12.125 3.514 15.875 1 91.88 100 ASN A O 1
ATOM 772 N N . LEU A 1 101 ? -10.57 3.236 14.32 1 94.94 101 LEU A N 1
ATOM 773 C CA . LEU A 1 101 ? -9.797 4.359 14.836 1 94.94 101 LEU A CA 1
ATOM 774 C C . LEU A 1 101 ? -10.602 5.652 14.773 1 94.94 101 LEU A C 1
ATOM 776 O O . LEU A 1 101 ? -10.617 6.43 15.727 1 94.94 101 LEU A O 1
ATOM 780 N N . THR A 1 102 ? -11.258 5.875 13.664 1 96.44 102 THR A N 1
ATOM 781 C CA . THR A 1 102 ? -12.047 7.09 13.453 1 96.44 102 THR A CA 1
ATOM 782 C C . THR A 1 102 ? -13.242 7.125 14.398 1 96.44 102 THR A C 1
ATOM 784 O O . THR A 1 102 ? -13.562 8.172 14.961 1 96.44 102 THR A O 1
ATOM 787 N N . ARG A 1 103 ? -13.836 6.016 14.609 1 96.69 103 ARG A N 1
ATOM 788 C CA . ARG A 1 103 ? -14.961 5.938 15.531 1 96.69 103 ARG A CA 1
ATOM 789 C C . ARG A 1 103 ? -14.531 6.254 16.953 1 96.69 103 ARG A C 1
ATOM 791 O O . ARG A 1 103 ? -15.227 6.961 17.688 1 96.69 103 ARG A O 1
ATOM 798 N N . ASP A 1 104 ? -13.43 5.742 17.344 1 96.44 104 ASP A N 1
ATOM 799 C CA . ASP A 1 104 ? -12.883 6.062 18.656 1 96.44 104 ASP A CA 1
ATOM 800 C C . ASP A 1 104 ? -12.617 7.559 18.797 1 96.44 104 ASP A C 1
ATOM 802 O O . ASP A 1 104 ? -12.945 8.164 19.812 1 96.44 104 ASP A O 1
ATOM 806 N N . ALA A 1 105 ? -12.016 8.133 17.797 1 97.19 105 ALA A N 1
ATOM 807 C CA . ALA A 1 105 ? -11.719 9.562 17.812 1 97.19 105 ALA A CA 1
ATOM 808 C C . ALA A 1 105 ? -12.992 10.383 17.969 1 97.19 105 ALA A C 1
ATOM 810 O O . ALA A 1 105 ? -13.031 11.336 18.766 1 97.19 105 ALA A O 1
ATOM 811 N N . ILE A 1 106 ? -13.992 10 17.234 1 96 106 ILE A N 1
ATOM 812 C CA . ILE A 1 106 ? -15.266 10.711 17.281 1 96 106 ILE A CA 1
ATOM 813 C C . ILE A 1 106 ? -15.883 10.57 18.672 1 96 106 ILE A C 1
ATOM 815 O O . ILE A 1 106 ? -16.391 11.539 19.234 1 96 106 ILE A O 1
ATOM 819 N N . ARG A 1 107 ? -15.805 9.414 19.188 1 95.94 107 ARG A N 1
ATOM 820 C CA . ARG A 1 107 ? -16.344 9.141 20.516 1 95.94 107 ARG A CA 1
ATOM 821 C C . ARG A 1 107 ? -15.688 10.047 21.562 1 95.94 107 ARG A C 1
ATOM 823 O O . ARG A 1 107 ? -16.344 10.453 22.531 1 95.94 107 ARG A O 1
ATOM 830 N N . TYR A 1 108 ? -14.523 10.398 21.375 1 96.31 108 TYR A N 1
ATOM 831 C CA . TYR A 1 108 ? -13.789 11.211 22.328 1 96.31 108 TYR A CA 1
ATOM 832 C C . TYR A 1 108 ? -13.672 12.656 21.859 1 96.31 108 TYR A C 1
ATOM 834 O O . TYR A 1 108 ? -12.859 13.422 22.359 1 96.31 108 TYR A O 1
ATOM 842 N N . ASN A 1 109 ? -14.398 12.977 20.828 1 95.44 109 ASN A N 1
ATOM 843 C CA . ASN A 1 109 ? -14.547 14.336 20.312 1 95.44 109 ASN A CA 1
ATOM 844 C C . ASN A 1 109 ? -13.234 14.875 19.766 1 95.44 109 ASN A C 1
ATOM 846 O O . ASN A 1 109 ? -12.891 16.031 19.984 1 95.44 109 ASN A O 1
ATOM 850 N N . VAL A 1 110 ? -12.453 14.031 19.203 1 96 110 VAL A N 1
ATOM 851 C CA . VAL A 1 110 ? -11.242 14.453 18.516 1 96 110 VAL A CA 1
ATOM 852 C C . VAL A 1 110 ? -11.523 14.602 17.031 1 96 110 VAL A C 1
ATOM 854 O O . VAL A 1 110 ? -11.906 13.633 16.359 1 96 110 VAL A O 1
ATOM 857 N N . PRO A 1 111 ? -11.344 15.805 16.484 1 95.88 111 PRO A N 1
ATOM 858 C CA . PRO A 1 111 ? -11.578 16.016 15.062 1 95.88 111 PRO A CA 1
ATOM 859 C C . PRO A 1 111 ? -10.695 15.125 14.188 1 95.88 111 PRO A C 1
ATOM 861 O O . PRO A 1 111 ? -9.516 14.922 14.5 1 95.88 111 PRO A O 1
ATOM 864 N N . VAL A 1 112 ? -11.32 14.594 13.062 1 97.44 112 VAL A N 1
ATOM 865 C CA . VAL A 1 112 ? -10.602 13.688 12.18 1 97.44 112 VAL A CA 1
ATOM 866 C C . VAL A 1 112 ? -10.695 14.18 10.734 1 97.44 112 VAL A C 1
ATOM 868 O O . VAL A 1 112 ? -11.734 14.703 10.32 1 97.44 112 VAL A O 1
ATOM 871 N N . ILE A 1 113 ? -9.586 14.031 10.031 1 97.44 113 ILE A N 1
ATOM 872 C CA . ILE A 1 113 ? -9.5 14.25 8.586 1 97.44 113 ILE A CA 1
ATOM 873 C C . ILE A 1 113 ? -8.945 13 7.906 1 97.44 113 ILE A C 1
ATOM 875 O O . ILE A 1 113 ? -7.953 12.43 8.359 1 97.44 113 ILE A O 1
ATOM 879 N N . PHE A 1 114 ? -9.641 12.586 6.824 1 97.75 114 PHE A N 1
ATOM 880 C CA . PHE A 1 114 ? -9.094 11.5 6.012 1 97.75 114 PHE A CA 1
ATOM 881 C C . PHE A 1 114 ? -8.164 12.047 4.938 1 97.75 114 PHE A C 1
ATOM 883 O O . PHE A 1 114 ? -8.445 13.086 4.328 1 97.75 114 PHE A O 1
ATOM 890 N N . VAL A 1 115 ? -7.066 11.344 4.773 1 97.69 115 VAL A N 1
ATOM 891 C CA . VAL A 1 115 ? -6.152 11.688 3.689 1 97.69 115 VAL A CA 1
ATOM 892 C C . VAL A 1 115 ? -5.773 10.43 2.914 1 97.69 115 VAL A C 1
ATOM 894 O O . VAL A 1 115 ? -5.391 9.414 3.508 1 97.69 115 VAL A O 1
ATOM 897 N N . ARG A 1 116 ? -6.02 10.453 1.712 1 95.56 116 ARG A N 1
ATOM 898 C CA . ARG A 1 116 ? -5.426 9.469 0.808 1 95.56 116 ARG A CA 1
ATOM 899 C C . ARG A 1 116 ? -4.199 10.047 0.107 1 95.56 116 ARG A C 1
ATOM 901 O O . ARG A 1 116 ? -4.32 10.906 -0.764 1 95.56 116 ARG A O 1
ATOM 908 N N . SER A 1 117 ? -3.104 9.445 0.494 1 94.12 117 SER A N 1
ATOM 909 C CA . SER A 1 117 ? -1.849 9.953 -0.049 1 94.12 117 SER A CA 1
ATOM 910 C C . SER A 1 117 ? -1.393 9.133 -1.25 1 94.12 117 SER A C 1
ATOM 912 O O . SER A 1 117 ? -2.158 8.328 -1.783 1 94.12 117 SER A O 1
ATOM 914 N N . LYS A 1 118 ? -0.325 9.477 -1.86 1 91.88 118 LYS A N 1
ATOM 915 C CA . LYS A 1 118 ? 0.359 8.812 -2.965 1 91.88 118 LYS A CA 1
ATOM 916 C C . LYS A 1 118 ? -0.454 8.914 -4.254 1 91.88 118 LYS A C 1
ATOM 918 O O . LYS A 1 118 ? -0.457 7.984 -5.062 1 91.88 118 LYS A O 1
ATOM 923 N N . MET A 1 119 ? -1.127 9.938 -4.398 1 93.88 119 MET A N 1
ATOM 924 C CA . MET A 1 119 ? -1.945 10.133 -5.59 1 93.88 119 MET A CA 1
ATOM 925 C C . MET A 1 119 ? -1.084 10.117 -6.852 1 93.88 119 MET A C 1
ATOM 927 O O . MET A 1 119 ? -1.541 9.695 -7.914 1 93.88 119 MET A O 1
ATOM 931 N N . ASP A 1 120 ? 0.173 10.57 -6.723 1 91.06 120 ASP A N 1
ATOM 932 C CA . ASP A 1 120 ? 1.089 10.492 -7.859 1 91.06 120 ASP A CA 1
ATOM 933 C C . ASP A 1 120 ? 1.286 9.039 -8.305 1 91.06 120 ASP A C 1
ATOM 935 O O . ASP A 1 120 ? 1.229 8.742 -9.5 1 91.06 120 ASP A O 1
ATOM 939 N N . SER A 1 121 ? 1.459 8.219 -7.328 1 89.69 121 SER A N 1
ATOM 940 C CA . SER A 1 121 ? 1.65 6.797 -7.617 1 89.69 121 SER A CA 1
ATOM 941 C C . SER A 1 121 ? 0.378 6.172 -8.18 1 89.69 121 SER A C 1
ATOM 943 O O . SER A 1 121 ? 0.438 5.301 -9.047 1 89.69 121 SER A O 1
ATOM 945 N N . ILE A 1 122 ? -0.702 6.488 -7.609 1 91.12 122 ILE A N 1
ATOM 946 C CA . ILE A 1 122 ? -1.986 5.977 -8.078 1 91.12 122 ILE A CA 1
ATOM 947 C C . ILE A 1 122 ? -2.213 6.402 -9.523 1 91.12 122 ILE A C 1
ATOM 949 O O . ILE A 1 122 ? -2.613 5.59 -10.359 1 91.12 122 ILE A O 1
ATOM 953 N N . PHE A 1 123 ? -1.938 7.641 -9.766 1 91.56 123 PHE A N 1
ATOM 954 C CA . PHE A 1 123 ? -2.086 8.195 -11.109 1 91.56 123 PHE A CA 1
ATOM 955 C C . PHE A 1 123 ? -1.173 7.477 -12.094 1 91.56 123 PHE A C 1
ATOM 957 O O . PHE A 1 123 ? -1.594 7.129 -13.195 1 91.56 123 PHE A O 1
ATOM 964 N N . ASP A 1 124 ? 0.035 7.203 -11.734 1 88.94 124 ASP A N 1
ATOM 965 C CA . ASP A 1 124 ? 1 6.477 -12.555 1 88.94 124 ASP A CA 1
ATOM 966 C C . ASP A 1 124 ? 0.528 5.051 -12.82 1 88.94 124 ASP A C 1
ATOM 968 O O . ASP A 1 124 ? 0.633 4.559 -13.945 1 88.94 124 ASP A O 1
ATOM 972 N N . ASP A 1 125 ? 0.062 4.41 -11.797 1 88.38 125 ASP A N 1
ATOM 973 C CA . ASP A 1 125 ? -0.426 3.041 -11.938 1 88.38 125 ASP A CA 1
ATOM 974 C C . ASP A 1 125 ? -1.589 2.971 -12.922 1 88.38 125 ASP A C 1
ATOM 976 O O . ASP A 1 125 ? -1.657 2.055 -13.75 1 88.38 125 ASP A O 1
ATOM 980 N N . MET A 1 126 ? -2.479 3.922 -12.789 1 90.81 126 MET A N 1
ATOM 981 C CA . MET A 1 126 ? -3.631 3.951 -13.688 1 90.81 126 MET A CA 1
ATOM 982 C C . MET A 1 126 ? -3.189 4.141 -15.133 1 90.81 126 MET A C 1
ATOM 984 O O . MET A 1 126 ? -3.783 3.562 -16.047 1 90.81 126 MET A O 1
ATOM 988 N N . TYR A 1 127 ? -2.189 4.973 -15.289 1 91.19 127 TYR A N 1
ATOM 989 C CA . TYR A 1 127 ? -1.658 5.203 -16.625 1 91.19 127 TYR A CA 1
ATOM 990 C C . TYR A 1 127 ? -1.023 3.936 -17.188 1 91.19 127 TYR A C 1
ATOM 992 O O . TYR A 1 127 ? -1.276 3.561 -18.328 1 91.19 127 TYR A O 1
ATOM 1000 N N . HIS A 1 128 ? -0.236 3.25 -16.359 1 84.75 128 HIS A N 1
ATOM 1001 C CA . HIS A 1 128 ? 0.429 2.021 -16.781 1 84.75 128 HIS A CA 1
ATOM 1002 C C . HIS A 1 128 ? -0.584 0.926 -17.094 1 84.75 128 HIS A C 1
ATOM 1004 O O . HIS A 1 128 ? -0.368 0.114 -18 1 84.75 128 HIS A O 1
ATOM 1010 N N . ASP A 1 129 ? -1.634 0.928 -16.312 1 87.31 129 ASP A N 1
ATOM 1011 C CA . ASP A 1 129 ? -2.678 -0.075 -16.484 1 87.31 129 ASP A CA 1
ATOM 1012 C C . ASP A 1 129 ? -3.607 0.304 -17.641 1 87.31 129 ASP A C 1
ATOM 1014 O O . ASP A 1 129 ? -4.602 -0.383 -17.891 1 87.31 129 ASP A O 1
ATOM 1018 N N . GLU A 1 130 ? -3.316 1.406 -18.266 1 89.62 130 GLU A N 1
ATOM 1019 C CA . GLU A 1 130 ? -4.059 1.881 -19.438 1 89.62 130 GLU A CA 1
ATOM 1020 C C . GLU A 1 130 ? -5.504 2.207 -19.078 1 89.62 130 GLU A C 1
ATOM 1022 O O . GLU A 1 130 ? -6.418 1.987 -19.875 1 89.62 130 GLU A O 1
ATOM 1027 N N . LYS A 1 131 ? -5.664 2.621 -17.891 1 90.75 131 LYS A N 1
ATOM 1028 C CA . LYS A 1 131 ? -6.984 3.047 -17.438 1 90.75 131 LYS A CA 1
ATOM 1029 C C . LYS A 1 131 ? -7.219 4.527 -17.734 1 90.75 131 LYS A C 1
ATOM 1031 O O . LYS A 1 131 ? -8.359 4.992 -17.719 1 90.75 131 LYS A O 1
ATOM 1036 N N . ILE A 1 132 ? -6.141 5.262 -17.844 1 92.94 132 ILE A N 1
ATOM 1037 C CA . ILE A 1 132 ? -6.184 6.648 -18.281 1 92.94 132 ILE A CA 1
ATOM 1038 C C . ILE A 1 132 ? -5.258 6.828 -19.484 1 92.94 132 ILE A C 1
ATOM 1040 O O . ILE A 1 132 ? -4.301 6.07 -19.672 1 92.94 132 ILE A O 1
ATOM 1044 N N . ASN A 1 133 ? -5.473 7.867 -20.266 1 92.5 133 ASN A N 1
ATOM 1045 C CA . ASN A 1 133 ? -4.785 8.008 -21.547 1 92.5 133 ASN A CA 1
ATOM 1046 C C . ASN A 1 133 ? -3.627 8.992 -21.453 1 92.5 133 ASN A C 1
ATOM 1048 O O . ASN A 1 133 ? -2.754 9.023 -22.328 1 92.5 133 ASN A O 1
ATOM 1052 N N . ASP A 1 134 ? -3.713 9.867 -20.484 1 93.25 134 ASP A N 1
ATOM 1053 C CA . ASP A 1 134 ? -2.66 10.867 -20.312 1 93.25 134 ASP A CA 1
ATOM 1054 C C . ASP A 1 134 ? -2.541 11.289 -18.859 1 93.25 134 ASP A C 1
ATOM 1056 O O . ASP A 1 134 ? -3.355 10.898 -18.016 1 93.25 134 ASP A O 1
ATOM 1060 N N . LYS A 1 135 ? -1.568 11.984 -18.641 1 91.25 135 LYS A N 1
ATOM 1061 C CA . LYS A 1 135 ? -1.335 12.484 -17.297 1 91.25 135 LYS A CA 1
ATOM 1062 C C . LYS A 1 135 ? -1.536 14 -17.234 1 91.25 135 LYS A C 1
ATOM 1064 O O . LYS A 1 135 ? -0.691 14.719 -16.703 1 91.25 135 LYS A O 1
ATOM 1069 N N . SER A 1 136 ? -2.633 14.5 -17.766 1 93.69 136 SER A N 1
ATOM 1070 C CA . SER A 1 136 ? -2.986 15.914 -17.75 1 93.69 136 SER A CA 1
ATOM 1071 C C . SER A 1 136 ? -3.736 16.281 -16.469 1 93.69 136 SER A C 1
ATOM 1073 O O . SER A 1 136 ? -4.195 15.406 -15.734 1 93.69 136 SER A O 1
ATOM 1075 N N . GLN A 1 137 ? -3.814 17.594 -16.188 1 93.06 137 GLN A N 1
ATOM 1076 C CA . GLN A 1 137 ? -4.59 18.078 -15.047 1 93.06 137 GLN A CA 1
ATOM 1077 C C . GLN A 1 137 ? -6.062 17.703 -15.188 1 93.06 137 GLN A C 1
ATOM 1079 O O . GLN A 1 137 ? -6.723 17.391 -14.195 1 93.06 137 GLN A O 1
ATOM 1084 N N . GLU A 1 138 ? -6.492 17.766 -16.359 1 94.62 138 GLU A N 1
ATOM 1085 C CA . GLU A 1 138 ? -7.883 17.406 -16.609 1 94.62 138 GLU A CA 1
ATOM 1086 C C . GLU A 1 138 ? -8.148 15.953 -16.234 1 94.62 138 GLU A C 1
ATOM 1088 O O . GLU A 1 138 ? -9.164 15.641 -15.609 1 94.62 138 GLU A O 1
ATOM 1093 N N . THR A 1 139 ? -7.25 15.109 -16.672 1 95.88 139 THR A N 1
ATOM 1094 C CA . THR A 1 139 ? -7.379 13.695 -16.344 1 95.88 139 THR A CA 1
ATOM 1095 C C . THR A 1 139 ? -7.281 13.484 -14.836 1 95.88 139 THR A C 1
ATOM 1097 O O . THR A 1 139 ? -8.031 12.68 -14.273 1 95.88 139 THR A O 1
ATOM 1100 N N . ALA A 1 140 ? -6.355 14.164 -14.211 1 94.94 140 ALA A N 1
ATOM 1101 C CA . ALA A 1 140 ? -6.215 14.078 -12.758 1 94.94 140 ALA A CA 1
ATOM 1102 C C . ALA A 1 140 ? -7.512 14.477 -12.055 1 94.94 140 ALA A C 1
ATOM 1104 O O . ALA A 1 140 ? -7.93 13.82 -11.094 1 94.94 140 ALA A O 1
ATOM 1105 N N . ASN A 1 141 ? -8.172 15.531 -12.523 1 95.5 141 ASN A N 1
ATOM 1106 C CA . ASN A 1 141 ? -9.43 16 -11.953 1 95.5 141 ASN A CA 1
ATOM 1107 C C . ASN A 1 141 ? -10.531 14.945 -12.094 1 95.5 141 ASN A C 1
ATOM 1109 O O . ASN A 1 141 ? -11.344 14.766 -11.188 1 95.5 141 ASN A O 1
ATOM 1113 N N . GLN A 1 142 ? -10.531 14.344 -13.188 1 96.06 142 GLN A N 1
ATOM 1114 C CA . GLN A 1 142 ? -11.523 13.297 -13.414 1 96.06 142 GLN A CA 1
ATOM 1115 C C . GLN A 1 142 ? -11.297 12.117 -12.477 1 96.06 142 GLN A C 1
ATOM 1117 O O . GLN A 1 142 ? -12.25 11.594 -11.891 1 96.06 142 GLN A O 1
ATOM 1122 N N . VAL A 1 143 ? -10.062 11.711 -12.367 1 95 143 VAL A N 1
ATOM 1123 C CA . VAL A 1 143 ? -9.703 10.609 -11.484 1 95 143 VAL A CA 1
ATOM 1124 C C . VAL A 1 143 ? -10.094 10.953 -10.047 1 95 143 VAL A C 1
ATOM 1126 O O . VAL A 1 143 ? -10.648 10.117 -9.328 1 95 143 VAL A O 1
ATOM 1129 N N . LEU A 1 144 ? -9.828 12.133 -9.664 1 95.44 144 LEU A N 1
ATOM 1130 C CA . LEU A 1 144 ? -10.164 12.602 -8.32 1 95.44 144 LEU A CA 1
ATOM 1131 C C . LEU A 1 144 ? -11.664 12.5 -8.062 1 95.44 144 LEU A C 1
ATOM 1133 O O . LEU A 1 144 ? -12.086 12.047 -6.996 1 95.44 144 LEU A O 1
ATOM 1137 N N . ARG A 1 145 ? -12.406 12.953 -9.016 1 96.19 145 ARG A N 1
ATOM 1138 C CA . ARG A 1 145 ? -13.859 12.891 -8.883 1 96.19 145 ARG A CA 1
ATOM 1139 C C . ARG A 1 145 ? -14.328 11.453 -8.719 1 96.19 145 ARG A C 1
ATOM 1141 O O . ARG A 1 145 ? -15.18 11.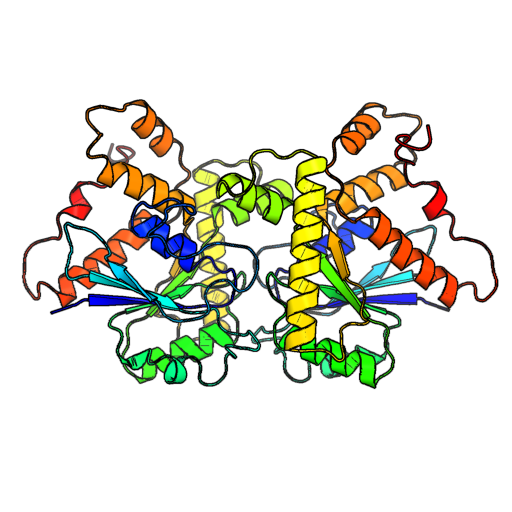164 -7.871 1 96.19 145 ARG A O 1
ATOM 1148 N N . GLU A 1 146 ? -13.758 10.617 -9.477 1 94.25 146 GLU A N 1
ATOM 1149 C CA . GLU A 1 146 ? -14.125 9.203 -9.414 1 94.25 146 GLU A CA 1
ATOM 1150 C C . GLU A 1 146 ? -13.758 8.594 -8.062 1 94.25 146 GLU A C 1
ATOM 1152 O O . GLU A 1 146 ? -14.531 7.832 -7.484 1 94.25 146 GLU A O 1
ATOM 1157 N N . LEU A 1 147 ? -12.609 8.898 -7.625 1 94.06 147 LEU A N 1
ATOM 1158 C CA . LEU A 1 147 ? -12.141 8.344 -6.355 1 94.06 147 LEU A CA 1
ATOM 1159 C C . LEU A 1 147 ? -12.977 8.867 -5.195 1 94.06 147 LEU A C 1
ATOM 1161 O O . LEU A 1 147 ? -13.266 8.125 -4.25 1 94.06 147 LEU A O 1
ATOM 1165 N N . LYS A 1 148 ? -13.352 10.109 -5.25 1 94.81 148 LYS A N 1
ATOM 1166 C CA . LYS A 1 148 ? -14.195 10.688 -4.207 1 94.81 148 LYS A CA 1
ATOM 1167 C C . LYS A 1 148 ? -15.578 10.055 -4.199 1 94.81 148 LYS A C 1
ATOM 1169 O O . LYS A 1 148 ? -16.156 9.805 -3.133 1 94.81 148 LYS A O 1
ATOM 1174 N N . GLU A 1 149 ? -16.047 9.828 -5.363 1 95.06 149 GLU A N 1
ATOM 1175 C CA . GLU A 1 149 ? -17.344 9.156 -5.461 1 95.06 149 GLU A CA 1
ATOM 1176 C C . GLU A 1 149 ? -17.266 7.73 -4.922 1 95.06 149 GLU A C 1
ATOM 1178 O O . GLU A 1 149 ? -18.172 7.281 -4.219 1 95.06 149 GLU A O 1
ATOM 1183 N N . LYS A 1 150 ? -16.25 7.047 -5.273 1 92.12 150 LYS A N 1
ATOM 1184 C CA . LYS A 1 150 ? -16.047 5.688 -4.773 1 92.12 150 LYS A CA 1
ATOM 1185 C C . LYS A 1 150 ? -15.961 5.672 -3.252 1 92.12 150 LYS A C 1
ATOM 1187 O O . LYS A 1 150 ? -16.516 4.789 -2.598 1 92.12 150 LYS A O 1
ATOM 1192 N N . HIS A 1 151 ? -15.219 6.598 -2.746 1 93.56 151 HIS A N 1
ATOM 1193 C CA . HIS A 1 151 ? -15.102 6.719 -1.297 1 93.56 151 HIS A CA 1
ATOM 1194 C C . HIS A 1 151 ? -16.469 6.969 -0.653 1 93.56 151 HIS A C 1
ATOM 1196 O O . HIS A 1 151 ? -16.812 6.32 0.336 1 93.56 151 HIS A O 1
ATOM 1202 N N . ARG A 1 152 ? -17.188 7.898 -1.194 1 94.88 152 ARG A N 1
ATOM 1203 C CA . ARG A 1 152 ? -18.5 8.242 -0.653 1 94.88 152 ARG A CA 1
ATOM 1204 C C . ARG A 1 152 ? -19.422 7.023 -0.653 1 94.88 152 ARG A C 1
ATOM 1206 O O . ARG A 1 152 ? -20.109 6.758 0.337 1 94.88 152 ARG A O 1
ATOM 1213 N N . ARG A 1 153 ? -19.438 6.336 -1.696 1 93.62 153 ARG A N 1
ATOM 1214 C CA . ARG A 1 153 ? -20.281 5.148 -1.812 1 93.62 153 ARG A CA 1
ATOM 1215 C C . ARG A 1 153 ? -19.859 4.086 -0.795 1 93.62 153 ARG A C 1
ATOM 1217 O O . ARG A 1 153 ? -20.719 3.516 -0.111 1 93.62 153 ARG A O 1
ATOM 1224 N N . TYR A 1 154 ? -18.609 3.875 -0.728 1 91.44 154 TYR A N 1
ATOM 1225 C CA . TYR A 1 154 ? -18.109 2.861 0.188 1 91.44 154 TYR A CA 1
ATOM 1226 C C . TYR A 1 154 ? -18.453 3.205 1.632 1 91.44 154 TYR A C 1
ATOM 1228 O O . TYR A 1 154 ? -18.922 2.35 2.385 1 91.44 154 TYR A O 1
ATOM 1236 N N . VAL A 1 155 ? -18.219 4.426 2.004 1 93.94 155 VAL A N 1
ATOM 1237 C CA . VAL A 1 155 ? -18.469 4.871 3.371 1 93.94 155 VAL A CA 1
ATOM 1238 C C . VAL A 1 155 ? -19.969 4.832 3.664 1 93.94 155 VAL A C 1
ATOM 1240 O O . VAL A 1 155 ? -20.375 4.449 4.762 1 93.94 155 VAL A O 1
ATOM 1243 N N . SER A 1 156 ? -20.75 5.199 2.658 1 95.69 156 SER A N 1
ATOM 1244 C CA . SER A 1 156 ? -22.203 5.16 2.822 1 95.69 156 SER A CA 1
ATOM 1245 C C . SER A 1 156 ? -22.688 3.742 3.096 1 95.69 156 SER A C 1
ATOM 1247 O O . SER A 1 156 ? -23.594 3.537 3.896 1 95.69 156 SER A O 1
ATOM 1249 N N . GLU A 1 157 ? -22.047 2.812 2.541 1 93.38 157 GLU A N 1
ATOM 1250 C CA . GLU A 1 157 ? -22.453 1.417 2.633 1 93.38 157 GLU A CA 1
ATOM 1251 C C . GLU A 1 157 ? -21.938 0.766 3.906 1 93.38 157 GLU A C 1
ATOM 1253 O O . GLU A 1 157 ? -22.609 -0.067 4.512 1 93.38 157 GLU A O 1
ATOM 1258 N N . HIS A 1 158 ? -20.766 1.168 4.348 1 91.69 158 HIS A N 1
ATOM 1259 C CA . HIS A 1 158 ? -20.094 0.356 5.355 1 91.69 158 HIS A CA 1
ATOM 1260 C C . HIS A 1 158 ? -19.844 1.154 6.633 1 91.69 158 HIS A C 1
ATOM 1262 O O . HIS A 1 158 ? -19.594 0.578 7.691 1 91.69 158 HIS A O 1
ATOM 1268 N N . ALA A 1 159 ? -19.844 2.443 6.543 1 94.31 159 ALA A N 1
ATOM 1269 C CA . ALA A 1 159 ? -19.531 3.32 7.668 1 94.31 159 ALA A CA 1
ATOM 1270 C C . ALA A 1 159 ? -20.266 4.652 7.539 1 94.31 159 ALA A C 1
ATOM 1272 O O . ALA A 1 159 ? -19.656 5.719 7.617 1 94.31 159 ALA A O 1
ATOM 1273 N N . LYS A 1 160 ? -21.547 4.582 7.484 1 95.62 160 LYS A N 1
ATOM 1274 C CA . LYS A 1 160 ? -22.391 5.746 7.223 1 95.62 160 LYS A CA 1
ATOM 1275 C C . LYS A 1 160 ? -22.172 6.836 8.266 1 95.62 160 LYS A C 1
ATOM 1277 O O . LYS A 1 160 ? -22.25 8.023 7.953 1 95.62 160 LYS A O 1
ATOM 1282 N N . ASP A 1 161 ? -21.859 6.457 9.43 1 96.44 161 ASP A N 1
ATOM 1283 C CA . ASP A 1 161 ? -21.641 7.387 10.539 1 96.44 161 ASP A CA 1
ATOM 1284 C C . ASP A 1 161 ? -20.391 8.234 10.305 1 96.44 161 ASP A C 1
ATOM 1286 O O . ASP A 1 161 ? -20.188 9.25 10.977 1 96.44 161 ASP A O 1
ATOM 1290 N N . LEU A 1 162 ? -19.594 7.883 9.289 1 96.94 162 LEU A N 1
ATOM 1291 C CA . LEU A 1 162 ? -18.344 8.594 9.039 1 96.94 162 LEU A CA 1
ATOM 1292 C C . LEU A 1 162 ? -18.453 9.453 7.785 1 96.94 162 LEU A C 1
ATOM 1294 O O . LEU A 1 162 ? -17.469 10.031 7.336 1 96.94 162 LEU A O 1
ATOM 1298 N N . LEU A 1 163 ? -19.594 9.602 7.227 1 95.94 163 LEU A N 1
ATOM 1299 C CA . LEU A 1 163 ? -19.797 10.305 5.965 1 95.94 163 LEU A CA 1
ATOM 1300 C C . LEU A 1 163 ? -19.422 11.773 6.094 1 95.94 163 LEU A C 1
ATOM 1302 O O . LEU A 1 163 ? -19.031 12.406 5.105 1 95.94 163 LEU A O 1
ATOM 1306 N N . HIS A 1 164 ? -19.484 12.273 7.273 1 96.25 164 HIS A N 1
ATOM 1307 C CA . HIS A 1 164 ? -19.25 13.695 7.5 1 96.25 164 HIS A CA 1
ATOM 1308 C C . HIS A 1 164 ? -17.766 13.992 7.602 1 96.25 164 HIS A C 1
ATOM 1310 O O . HIS A 1 164 ? -17.344 15.156 7.562 1 96.25 164 HIS A O 1
ATOM 1316 N N . VAL A 1 165 ? -16.922 13.023 7.766 1 97.06 165 VAL A N 1
ATOM 1317 C CA . VAL A 1 165 ? -15.492 13.234 7.902 1 97.06 165 VAL A CA 1
ATOM 1318 C C . VAL A 1 165 ? -14.898 13.641 6.555 1 97.06 165 VAL A C 1
ATOM 1320 O O . VAL A 1 165 ? -15.07 12.938 5.555 1 97.06 165 VAL A O 1
ATOM 1323 N N . PRO A 1 166 ? -14.234 14.805 6.473 1 96.94 166 PRO A N 1
ATOM 1324 C CA . PRO A 1 166 ? -13.672 15.234 5.195 1 96.94 166 PRO A CA 1
ATOM 1325 C C . PRO A 1 166 ? -12.523 14.344 4.727 1 96.94 166 PRO A C 1
ATOM 1327 O O . PRO A 1 166 ? -11.805 13.773 5.555 1 96.94 166 PRO A O 1
ATOM 1330 N N . ILE A 1 167 ? -12.391 14.266 3.402 1 97.31 167 ILE A N 1
ATOM 1331 C CA . ILE A 1 167 ? -11.305 13.484 2.816 1 97.31 167 ILE A CA 1
ATOM 1332 C C . ILE A 1 167 ? -10.562 14.32 1.781 1 97.31 167 ILE A C 1
ATOM 1334 O O . ILE A 1 167 ? -11.18 15.086 1.031 1 97.31 167 ILE A O 1
ATOM 1338 N N . TYR A 1 168 ? -9.242 14.219 1.765 1 97.25 168 TYR A N 1
ATOM 1339 C CA . TYR A 1 168 ? -8.398 14.883 0.774 1 97.25 168 TYR A CA 1
ATOM 1340 C C . TYR A 1 168 ? -7.457 13.883 0.107 1 97.25 168 TYR A C 1
ATOM 1342 O O . TYR A 1 168 ? -6.777 13.117 0.787 1 97.25 168 TYR A O 1
ATOM 1350 N N . HIS A 1 169 ? -7.488 13.859 -1.193 1 97 169 HIS A N 1
ATOM 1351 C CA . HIS A 1 169 ? -6.555 13.07 -1.991 1 97 169 HIS A CA 1
ATOM 1352 C C . HIS A 1 169 ? -5.328 13.891 -2.375 1 97 169 HIS A C 1
ATOM 1354 O O . HIS A 1 169 ? -5.434 14.859 -3.135 1 97 169 HIS A O 1
ATOM 1360 N N . ILE A 1 170 ? -4.152 13.438 -1.88 1 96.5 170 ILE A N 1
ATOM 1361 C CA . ILE A 1 170 ? -2.99 14.289 -2.086 1 96.5 170 ILE A CA 1
ATOM 1362 C C . ILE A 1 170 ? -1.792 13.445 -2.506 1 96.5 170 ILE A C 1
ATOM 1364 O O . ILE A 1 170 ? -1.854 12.211 -2.473 1 96.5 170 ILE A O 1
ATOM 1368 N N . SER A 1 171 ? -0.842 14.062 -2.998 1 94.81 171 SER A N 1
ATOM 1369 C CA . SER A 1 171 ? 0.519 13.547 -3.094 1 94.81 171 SER A CA 1
ATOM 1370 C C . SER A 1 171 ? 1.449 14.242 -2.109 1 94.81 171 SER A C 1
ATOM 1372 O O . SER A 1 171 ? 1.685 15.445 -2.219 1 94.81 171 SER A O 1
ATOM 1374 N N . SER A 1 172 ? 1.996 13.445 -1.191 1 93.81 172 SER A N 1
ATOM 1375 C CA . SER A 1 172 ? 2.922 14.047 -0.238 1 93.81 172 SER A CA 1
ATOM 1376 C C . SER A 1 172 ? 4.117 14.68 -0.949 1 93.81 172 SER A C 1
ATOM 1378 O O . SER A 1 172 ? 4.656 15.688 -0.492 1 93.81 172 SER A O 1
ATOM 1380 N N . ARG A 1 173 ? 4.473 14.109 -2.047 1 88.56 173 ARG A N 1
ATOM 1381 C CA . ARG A 1 173 ? 5.57 14.672 -2.824 1 88.56 173 ARG A CA 1
ATOM 1382 C C . ARG A 1 173 ? 5.215 16.047 -3.363 1 88.56 173 ARG A C 1
ATOM 1384 O O . ARG A 1 173 ? 6.066 16.938 -3.416 1 88.56 173 ARG A O 1
ATOM 1391 N N . SER A 1 174 ? 3.998 16.219 -3.795 1 89.75 174 SER A N 1
ATOM 1392 C CA . SER A 1 174 ? 3.525 17.516 -4.23 1 89.75 174 SER A CA 1
ATOM 1393 C C . SER A 1 174 ? 3.457 18.5 -3.064 1 89.75 174 SER A C 1
ATOM 1395 O O . SER A 1 174 ? 3.775 19.688 -3.219 1 89.75 174 SER A O 1
ATOM 1397 N N . VAL A 1 175 ? 3.037 18.047 -1.938 1 91.81 175 VAL A N 1
ATOM 1398 C CA . VAL A 1 175 ? 2.998 18.859 -0.73 1 91.81 175 VAL A CA 1
ATOM 1399 C C . VAL A 1 175 ? 4.391 19.406 -0.427 1 91.81 175 VAL A C 1
ATOM 1401 O O . VAL A 1 175 ? 4.551 20.578 -0.115 1 91.81 175 VAL A O 1
ATOM 1404 N N . TYR A 1 176 ? 5.355 18.578 -0.561 1 89.75 176 TYR A N 1
ATOM 1405 C CA . TYR A 1 176 ? 6.738 18.984 -0.329 1 89.75 176 TYR A CA 1
ATOM 1406 C C . TYR A 1 176 ? 7.133 20.125 -1.263 1 89.75 176 TYR A C 1
ATOM 1408 O O . TYR A 1 176 ? 7.719 21.125 -0.827 1 89.75 176 TYR A O 1
ATOM 1416 N N . LYS A 1 177 ? 6.863 19.969 -2.473 1 86.06 177 LYS A N 1
ATOM 1417 C CA . LYS A 1 177 ? 7.23 20.984 -3.453 1 86.06 177 LYS A CA 1
ATOM 1418 C C . LYS A 1 177 ? 6.578 22.328 -3.129 1 86.06 177 LYS A C 1
ATOM 1420 O O . LYS A 1 177 ? 7.207 23.375 -3.26 1 86.06 177 LYS A O 1
ATOM 1425 N N . ILE A 1 178 ? 5.387 22.266 -2.729 1 85 178 ILE A N 1
ATOM 1426 C CA . ILE A 1 178 ? 4.648 23.469 -2.359 1 85 178 ILE A CA 1
ATOM 1427 C C . ILE A 1 178 ? 5.301 24.109 -1.139 1 85 178 ILE A C 1
ATOM 1429 O O . ILE A 1 178 ? 5.574 25.312 -1.137 1 85 178 ILE A O 1
ATOM 1433 N N . MET A 1 179 ? 5.59 23.344 -0.186 1 87.25 179 MET A N 1
ATOM 1434 C CA . MET A 1 179 ? 6.16 23.859 1.055 1 87.25 179 MET A CA 1
ATOM 1435 C C . MET A 1 179 ? 7.582 24.344 0.834 1 87.25 179 MET A C 1
ATOM 1437 O O . MET A 1 179 ? 8 25.344 1.435 1 87.25 179 MET A O 1
ATOM 1441 N N . ASP A 1 180 ? 8.234 23.562 0.08 1 83.75 180 ASP A N 1
ATOM 1442 C CA . ASP A 1 180 ? 9.594 23.984 -0.261 1 83.75 180 ASP A CA 1
ATOM 1443 C C . ASP A 1 180 ? 9.586 25.359 -0.926 1 83.75 180 ASP A C 1
ATOM 1445 O O . ASP A 1 180 ? 10.445 26.203 -0.651 1 83.75 180 ASP A O 1
ATOM 1449 N N . PHE A 1 181 ? 8.68 25.531 -1.779 1 78.69 181 PHE A N 1
ATOM 1450 C CA . PHE A 1 181 ? 8.508 26.812 -2.451 1 78.69 181 PHE A CA 1
ATOM 1451 C C . PHE A 1 181 ? 8.172 27.906 -1.446 1 78.69 181 PHE A C 1
ATOM 1453 O O . PHE A 1 181 ? 8.766 29 -1.479 1 78.69 181 PHE A O 1
ATOM 1460 N N . ILE A 1 182 ? 7.293 27.688 -0.591 1 77 182 ILE A N 1
ATOM 1461 C CA . ILE A 1 182 ? 6.871 28.656 0.427 1 77 182 ILE A CA 1
ATOM 1462 C C . ILE A 1 182 ? 8.055 29.031 1.312 1 77 182 ILE A C 1
ATOM 1464 O O . ILE A 1 182 ? 8.258 30.203 1.627 1 77 182 ILE A O 1
ATOM 1468 N N . ASN A 1 183 ? 8.758 28.062 1.616 1 79.38 183 ASN A N 1
ATOM 1469 C CA . ASN A 1 183 ? 9.883 28.266 2.523 1 79.38 183 ASN A CA 1
ATOM 1470 C C . ASN A 1 183 ? 11.008 29.062 1.85 1 79.38 183 ASN A C 1
ATOM 1472 O O . ASN A 1 183 ? 11.766 29.75 2.52 1 79.38 183 ASN A O 1
ATOM 1476 N N . SER A 1 184 ? 11.273 28.688 0.622 1 71.25 184 SER A N 1
ATOM 1477 C CA . SER A 1 184 ? 12.344 29.359 -0.1 1 71.25 184 SER A CA 1
ATOM 1478 C C . SER A 1 184 ? 12.008 30.828 -0.351 1 71.25 184 SER A C 1
ATOM 1480 O O . SER A 1 184 ? 12.883 31.609 -0.738 1 71.25 184 SER A O 1
ATOM 1482 N N . ARG A 1 185 ? 11.047 31.344 0.22 1 58.53 185 ARG A N 1
ATOM 1483 C CA . ARG A 1 185 ? 10.68 32.75 0.03 1 58.53 185 ARG A CA 1
ATOM 1484 C C . ARG A 1 185 ? 10.938 33.188 -1.406 1 58.53 185 ARG A C 1
ATOM 1486 O O . ARG A 1 185 ? 11.219 34.375 -1.658 1 58.53 185 ARG A O 1
ATOM 1493 N N . VAL A 1 186 ? 11.312 32.188 -2.328 1 50.75 186 VAL A N 1
ATOM 1494 C CA . VAL A 1 186 ? 12.055 32.469 -3.561 1 50.75 186 VAL A CA 1
ATOM 1495 C C . VAL A 1 186 ? 11.109 33 -4.633 1 50.75 186 VAL A C 1
ATOM 1497 O O . VAL A 1 186 ? 11.414 32.938 -5.828 1 50.75 186 VAL A O 1
ATOM 1500 N N . TYR A 1 187 ? 9.82 33.281 -4.496 1 49.19 187 TYR A N 1
ATOM 1501 C CA . TYR A 1 187 ? 9.258 33.875 -5.703 1 49.19 187 TYR A CA 1
ATOM 1502 C C . TYR A 1 187 ? 10.305 34.688 -6.461 1 49.19 187 TYR A C 1
ATOM 1504 O O . TYR A 1 187 ? 10.32 34.688 -7.695 1 49.19 187 TYR A O 1
ATOM 1512 N N . GLU A 1 188 ? 10.969 35.375 -5.676 1 48.22 188 GLU A N 1
ATOM 1513 C CA . GLU A 1 188 ? 11.75 36.469 -6.254 1 48.22 188 GLU A CA 1
ATOM 1514 C C . GLU A 1 188 ? 12.977 35.938 -6.988 1 48.22 188 GLU A C 1
ATOM 1516 O O . GLU A 1 188 ? 13.422 36.5 -7.977 1 48.22 188 GLU A O 1
ATOM 1521 N N . THR A 1 189 ? 13.586 34.719 -6.594 1 50.28 189 THR A N 1
ATOM 1522 C CA . THR A 1 189 ? 14.938 34.531 -7.105 1 50.28 189 THR A CA 1
ATOM 1523 C C . THR A 1 189 ? 15.016 33.281 -7.973 1 50.28 189 THR A C 1
ATOM 1525 O O . THR A 1 189 ? 16.031 33.031 -8.617 1 50.28 189 THR A O 1
ATOM 1528 N N . ASN A 1 190 ? 13.828 32.438 -8.047 1 54.25 190 ASN A N 1
ATOM 1529 C CA . ASN A 1 190 ? 14.039 31.234 -8.852 1 54.25 190 ASN A CA 1
ATOM 1530 C C . ASN A 1 190 ? 12.844 30.938 -9.742 1 54.25 190 ASN A C 1
ATOM 1532 O O . ASN A 1 190 ? 11.969 30.156 -9.375 1 54.25 190 ASN A O 1
ATOM 1536 N N . PRO A 1 191 ? 12.781 31.609 -10.859 1 57.94 191 PRO A N 1
ATOM 1537 C CA . PRO A 1 191 ? 11.703 31.422 -11.836 1 57.94 191 PRO A CA 1
ATOM 1538 C C . PRO A 1 191 ? 11.492 29.953 -12.211 1 57.94 191 PRO A C 1
ATOM 1540 O O . PRO A 1 191 ? 10.367 29.531 -12.492 1 57.94 191 PRO A O 1
ATOM 1543 N N . GLU A 1 192 ? 12.531 29.188 -12.109 1 61 192 GLU A N 1
ATOM 1544 C CA . GLU A 1 192 ? 12.414 27.781 -12.523 1 61 192 GLU A CA 1
ATOM 1545 C C . GLU A 1 192 ? 11.57 26.984 -11.547 1 61 192 GLU A C 1
ATOM 1547 O O . GLU A 1 192 ? 10.797 26.109 -11.961 1 61 192 GLU A O 1
ATOM 1552 N N . ALA A 1 193 ? 11.711 27.391 -10.344 1 61.44 193 ALA A N 1
ATOM 1553 C CA . ALA A 1 193 ? 10.906 26.703 -9.336 1 61.44 193 ALA A CA 1
ATOM 1554 C C . ALA A 1 193 ? 9.422 27 -9.523 1 61.44 193 ALA A C 1
ATOM 1556 O O . ALA A 1 193 ? 8.578 26.109 -9.375 1 61.44 193 ALA A O 1
ATOM 1557 N N . ALA A 1 194 ? 9.195 28.188 -9.883 1 61.75 194 ALA A N 1
ATOM 1558 C CA . ALA A 1 194 ? 7.812 28.578 -10.133 1 61.75 194 ALA A CA 1
ATOM 1559 C C . ALA A 1 194 ? 7.227 27.797 -11.312 1 61.75 194 ALA A C 1
ATOM 1561 O O . ALA A 1 194 ? 6.086 27.328 -11.25 1 61.75 194 ALA A O 1
ATOM 1562 N N . VAL A 1 195 ? 8.031 27.641 -12.305 1 59.34 195 VAL A N 1
ATOM 1563 C CA . VAL A 1 195 ? 7.602 26.906 -13.492 1 59.34 195 VAL A CA 1
ATOM 1564 C C . VAL A 1 195 ? 7.359 25.438 -13.148 1 59.34 195 VAL A C 1
ATOM 1566 O O . VAL A 1 195 ? 6.379 24.844 -13.594 1 59.34 195 VAL A O 1
ATOM 1569 N N . SER A 1 196 ? 8.211 24.906 -12.32 1 65.38 196 SER A N 1
ATOM 1570 C CA . SER A 1 196 ? 8.086 23.516 -11.922 1 65.38 196 SER A CA 1
ATOM 1571 C C . SER A 1 196 ? 6.809 23.281 -11.125 1 65.38 196 SER A C 1
ATOM 1573 O O . SER A 1 196 ? 6.141 22.25 -11.289 1 65.38 196 SER A O 1
ATOM 1575 N N . LEU A 1 197 ? 6.527 24.25 -10.398 1 68.62 197 LEU A N 1
ATOM 1576 C CA . LEU A 1 197 ? 5.316 24.141 -9.594 1 68.62 197 LEU A CA 1
ATOM 1577 C C . LEU A 1 197 ? 4.07 24.203 -10.469 1 68.62 197 LEU A C 1
ATOM 1579 O O . LEU A 1 197 ? 3.076 23.531 -10.195 1 68.62 197 LEU A O 1
ATOM 1583 N N . GLN A 1 198 ? 4.25 24.938 -11.461 1 64.06 198 GLN A N 1
ATOM 1584 C CA . GLN A 1 198 ? 3.125 25.094 -12.375 1 64.06 198 GLN A CA 1
ATOM 1585 C C . GLN A 1 198 ? 2.85 23.797 -13.133 1 64.06 198 GLN A C 1
ATOM 1587 O O . GLN A 1 198 ? 1.716 23.531 -13.539 1 64.06 198 GLN A O 1
ATOM 1592 N N . ARG A 1 199 ? 3.854 23.016 -13.188 1 69.88 199 ARG A N 1
ATOM 1593 C CA . ARG A 1 199 ? 3.727 21.781 -13.953 1 69.88 199 ARG A CA 1
ATOM 1594 C C . ARG A 1 199 ? 3.299 20.609 -13.062 1 69.88 199 ARG A C 1
ATOM 1596 O O . ARG A 1 199 ? 2.971 19.531 -13.562 1 69.88 199 ARG A O 1
ATOM 1603 N N . LEU A 1 200 ? 3.242 21.031 -11.875 1 80.44 200 LEU A N 1
ATOM 1604 C CA . LEU A 1 200 ? 2.861 19.969 -10.938 1 80.44 200 LEU A CA 1
ATOM 1605 C C . LEU A 1 200 ? 1.372 19.672 -11.039 1 80.44 200 LEU A C 1
ATOM 1607 O O . LEU A 1 200 ? 0.547 20.578 -11.117 1 80.44 200 LEU A O 1
ATOM 1611 N N . ILE A 1 201 ? 1.09 18.391 -11.203 1 84.12 201 ILE A N 1
ATOM 1612 C CA . ILE A 1 201 ? -0.308 17.984 -11.133 1 84.12 201 ILE A CA 1
ATOM 1613 C C . ILE A 1 201 ? -0.85 18.234 -9.727 1 84.12 201 ILE A C 1
ATOM 1615 O O . ILE A 1 201 ? -0.244 17.828 -8.734 1 84.12 201 ILE A O 1
ATOM 1619 N N . ASN A 1 202 ? -1.884 19.016 -9.758 1 84.88 202 ASN A N 1
ATOM 1620 C CA . ASN A 1 202 ? -2.541 19.328 -8.492 1 84.88 202 ASN A CA 1
ATOM 1621 C C . ASN A 1 202 ? -3.734 18.406 -8.234 1 84.88 202 ASN A C 1
ATOM 1623 O O . ASN A 1 202 ? -4.613 18.281 -9.086 1 84.88 202 ASN A O 1
ATOM 1627 N N . PHE A 1 203 ? -3.65 17.828 -7.125 1 93.81 203 PHE A N 1
ATOM 1628 C CA . PHE A 1 203 ? -4.828 17.094 -6.684 1 93.81 203 PHE A CA 1
ATOM 1629 C C . PHE A 1 203 ? -5.645 17.906 -5.695 1 93.81 203 PHE A C 1
ATOM 1631 O O . PHE A 1 203 ? -6.285 18.891 -6.074 1 93.81 203 PHE A O 1
ATOM 1638 N N . GLU A 1 204 ? -5.5 17.625 -4.41 1 94.88 204 GLU A N 1
ATOM 1639 C CA . GLU A 1 204 ? -6.254 18.406 -3.426 1 94.88 204 GLU A CA 1
ATOM 1640 C C . GLU A 1 204 ? -5.328 18.984 -2.357 1 94.88 204 GLU A C 1
ATOM 1642 O O . GLU A 1 204 ? -5.754 19.219 -1.223 1 94.88 204 GLU A O 1
ATOM 1647 N N . GLU A 1 205 ? -4.07 19.188 -2.758 1 92.94 205 GLU A N 1
ATOM 1648 C CA . GLU A 1 205 ? -3.088 19.688 -1.795 1 92.94 205 GLU A CA 1
ATOM 1649 C C . GLU A 1 205 ? -3.5 21.031 -1.228 1 92.94 205 GLU A C 1
ATOM 1651 O O . GLU A 1 205 ? -3.389 21.266 -0.022 1 92.94 205 GLU A O 1
ATOM 1656 N N . ARG A 1 206 ? -3.994 21.891 -2.055 1 87 206 ARG A N 1
ATOM 1657 C CA . ARG A 1 206 ? -4.398 23.219 -1.612 1 87 206 ARG A CA 1
ATOM 1658 C C . ARG A 1 206 ? -5.566 23.141 -0.635 1 87 206 ARG A C 1
ATOM 1660 O O . ARG A 1 206 ? -5.566 23.812 0.397 1 87 206 ARG A O 1
ATOM 1667 N N . GLN A 1 207 ? -6.52 22.422 -1.039 1 91.69 207 GLN A N 1
ATOM 1668 C CA . GLN A 1 207 ? -7.676 22.234 -0.17 1 91.69 207 GLN A CA 1
ATOM 1669 C C . GLN A 1 207 ? -7.27 21.641 1.175 1 91.69 207 GLN A C 1
ATOM 1671 O O . GLN A 1 207 ? -7.793 22.031 2.219 1 91.69 207 GLN A O 1
ATOM 1676 N N . PHE A 1 208 ? -6.379 20.781 1.1 1 94.12 208 PHE A N 1
ATOM 1677 C CA . PHE A 1 208 ? -5.867 20.156 2.309 1 94.12 208 PHE A CA 1
ATOM 1678 C C . PHE A 1 208 ? -5.172 21.172 3.203 1 94.12 208 PHE A C 1
ATOM 1680 O O . PHE A 1 208 ? -5.402 21.203 4.414 1 94.12 208 PHE A O 1
ATOM 1687 N N . PHE A 1 209 ? -4.391 21.953 2.646 1 88.19 209 PHE A N 1
ATOM 1688 C CA . PHE A 1 209 ? -3.695 22.984 3.393 1 88.19 209 PHE A CA 1
ATOM 1689 C C . PHE A 1 209 ? -4.688 23.969 4.012 1 88.19 209 PHE A C 1
ATOM 1691 O O . PHE A 1 209 ? -4.535 24.359 5.168 1 88.19 209 PHE A O 1
ATOM 1698 N N . GLU A 1 210 ? -5.602 24.312 3.234 1 87.31 210 GLU A N 1
ATOM 1699 C CA . GLU A 1 210 ? -6.633 25.234 3.727 1 87.31 210 GLU A CA 1
ATOM 1700 C C . GLU A 1 210 ? -7.352 24.641 4.941 1 87.31 210 GLU A C 1
ATOM 1702 O O . GLU A 1 210 ? -7.645 25.359 5.898 1 87.31 210 GLU A O 1
ATOM 1707 N N . GLU A 1 211 ? -7.609 23.422 4.84 1 91 211 GLU A N 1
ATOM 1708 C CA . GLU A 1 211 ? -8.234 22.734 5.965 1 91 211 GLU A CA 1
ATOM 1709 C C . GLU A 1 211 ? -7.367 22.828 7.215 1 91 211 GLU A C 1
ATOM 1711 O O . GLU A 1 211 ? -7.863 23.141 8.297 1 91 211 GLU A O 1
ATOM 1716 N N . LEU A 1 212 ? -6.133 22.562 7.137 1 88.62 212 LEU A N 1
ATOM 1717 C CA . LEU A 1 212 ? -5.207 22.594 8.266 1 88.62 212 LEU A CA 1
ATOM 1718 C C . LEU A 1 212 ? -5.098 24 8.852 1 88.62 212 LEU A C 1
ATOM 1720 O O . LEU A 1 212 ? -5.094 24.172 10.07 1 88.62 212 LEU A O 1
ATOM 1724 N N . LEU A 1 213 ? -5.07 24.938 7.996 1 83.75 213 LEU A N 1
ATOM 1725 C CA . LEU A 1 213 ? -4.945 26.328 8.438 1 83.75 213 LEU A CA 1
ATOM 1726 C C . LEU A 1 213 ? -6.211 26.781 9.156 1 83.75 213 LEU A C 1
ATOM 1728 O O . LEU A 1 213 ? -6.133 27.5 10.156 1 83.75 213 LEU A O 1
ATOM 1732 N N . THR A 1 214 ? -7.266 26.422 8.586 1 85.75 214 THR A N 1
ATOM 1733 C CA . THR A 1 214 ? -8.531 26.766 9.219 1 85.75 214 THR A CA 1
ATOM 1734 C C . THR A 1 214 ? -8.609 26.203 10.633 1 85.75 214 THR A C 1
ATOM 1736 O O . THR A 1 214 ? -9.016 26.906 11.562 1 85.75 214 THR A O 1
ATOM 1739 N N . ARG A 1 215 ? -8.188 25 10.797 1 85.94 215 ARG A N 1
ATOM 1740 C CA . ARG A 1 215 ? -8.18 24.391 12.117 1 85.94 215 ARG A CA 1
ATOM 1741 C C . ARG A 1 215 ? -7.207 25.109 13.055 1 85.94 215 ARG A C 1
ATOM 1743 O O . ARG A 1 215 ? -7.484 25.25 14.25 1 85.94 215 ARG A O 1
ATOM 1750 N N . THR A 1 216 ? -6.164 25.469 12.57 1 82.06 216 THR A N 1
ATOM 1751 C CA . THR A 1 216 ? -5.16 26.203 13.336 1 82.06 216 THR A CA 1
ATOM 1752 C C . THR A 1 216 ? -5.723 27.531 13.828 1 82.06 216 THR A C 1
ATOM 1754 O O . THR A 1 216 ? -5.578 27.875 15.008 1 82.06 216 THR A O 1
ATOM 1757 N N . GLU A 1 217 ? -6.363 28.172 12.93 1 80 217 GLU A N 1
ATOM 1758 C CA . GLU A 1 217 ? -6.945 29.469 13.281 1 80 217 GLU A CA 1
ATOM 1759 C C . GLU A 1 217 ? -8.039 29.312 14.336 1 80 217 GLU A C 1
ATOM 1761 O O . GLU A 1 217 ? -8.102 30.094 15.289 1 80 217 GLU A O 1
ATOM 1766 N N . GLU A 1 218 ? -8.758 28.359 14.172 1 81 218 GLU A N 1
ATOM 1767 C CA . GLU A 1 218 ? -9.859 28.125 15.102 1 81 218 GLU A CA 1
ATOM 1768 C C . GLU A 1 218 ? -9.344 27.812 16.5 1 81 218 GLU A C 1
ATOM 1770 O O . GLU A 1 218 ? -9.945 28.219 17.5 1 81 218 GLU A O 1
ATOM 1775 N N . ARG A 1 219 ? -8.273 27.203 16.531 1 81.31 219 ARG A N 1
ATOM 1776 C CA . ARG A 1 219 ? -7.734 26.766 17.812 1 81.31 219 ARG A CA 1
ATOM 1777 C C . ARG A 1 219 ? -6.863 27.844 18.453 1 81.31 219 ARG A C 1
ATOM 1779 O O . ARG A 1 219 ? -6.922 28.062 19.656 1 81.31 219 ARG A O 1
ATOM 1786 N N . LEU A 1 220 ? -6.043 28.484 17.641 1 78.75 220 LEU A N 1
ATOM 1787 C CA . LEU A 1 220 ? -4.996 29.344 18.188 1 78.75 220 LEU A CA 1
ATOM 1788 C C . LEU A 1 220 ? -5.449 30.797 18.219 1 78.75 220 LEU A C 1
ATOM 1790 O O . LEU A 1 220 ? -4.914 31.594 18.984 1 78.75 220 LEU A O 1
ATOM 1794 N N . THR A 1 221 ? -6.234 31.141 17.312 1 69.69 221 THR A N 1
ATOM 1795 C CA . THR A 1 221 ? -6.699 32.531 17.297 1 69.69 221 THR A CA 1
ATOM 1796 C C . THR A 1 221 ? -8.227 32.594 17.312 1 69.69 221 THR A C 1
ATOM 1798 O O . THR A 1 221 ? -8.836 33.094 16.359 1 69.69 221 THR A O 1
ATOM 1801 N N . PRO A 1 222 ? -8.742 32.031 18.516 1 61.59 222 PRO A N 1
ATOM 1802 C CA . PRO A 1 222 ? -10.203 32.125 18.547 1 61.59 222 PRO A CA 1
ATOM 1803 C C . PRO A 1 222 ? -10.734 33.531 18.375 1 61.59 222 PRO A C 1
ATOM 1805 O O . PRO A 1 222 ? -10.273 34.469 19.047 1 61.59 222 PRO A O 1
ATOM 1808 N N . GLY A 1 223 ? -11.484 33.906 17.234 1 56.56 223 GLY A N 1
ATOM 1809 C CA . GLY A 1 223 ? -12.023 35.219 16.938 1 56.56 223 GLY A CA 1
ATOM 1810 C C . GLY A 1 223 ? -11.047 36.094 16.188 1 56.56 223 GLY A C 1
ATOM 1811 O O . GLY A 1 223 ? -11.328 37.281 15.961 1 56.56 223 GLY A O 1
ATOM 1812 N N . GLY A 1 224 ? -9.781 35.656 15.781 1 55.44 224 GLY A N 1
ATOM 1813 C CA . GLY A 1 224 ? -8.688 36.531 15.422 1 55.44 224 GLY A CA 1
ATOM 1814 C C . GLY A 1 224 ? -8.258 36.406 13.969 1 55.44 224 GLY A C 1
ATOM 1815 O O . GLY A 1 224 ? -8.961 35.781 13.164 1 55.44 224 GLY A O 1
ATOM 1816 N N . ARG A 1 225 ? -6.832 36.906 13.664 1 53.28 225 ARG A N 1
ATOM 1817 C CA . ARG A 1 225 ? -6.113 37.188 12.43 1 53.28 225 ARG A CA 1
ATOM 1818 C C . ARG A 1 225 ? -5.715 35.906 11.711 1 53.28 225 ARG A C 1
ATOM 1820 O O . ARG A 1 225 ? -5.434 34.906 12.352 1 53.28 225 ARG A O 1
ATOM 1827 N N . ARG A 1 226 ? -5.871 35.906 10.391 1 57.09 226 ARG A N 1
ATOM 1828 C CA . ARG A 1 226 ? -5.512 34.844 9.453 1 57.09 226 ARG A CA 1
ATOM 1829 C C . ARG A 1 226 ? -4.023 34.531 9.547 1 57.09 226 ARG A C 1
ATOM 1831 O O . ARG A 1 226 ? -3.195 35.438 9.719 1 57.09 226 ARG A O 1
ATOM 1838 N N . VAL A 1 227 ? -3.789 33.188 9.648 1 53.22 227 VAL A N 1
ATOM 1839 C CA . VAL A 1 227 ? -2.4 32.719 9.633 1 53.22 227 VAL A CA 1
ATOM 1840 C C . VAL A 1 227 ? -1.765 33.062 8.281 1 53.22 227 VAL A C 1
ATOM 1842 O O . VAL A 1 227 ? -2.416 32.969 7.242 1 53.22 227 VAL A O 1
ATOM 1845 N N . SER A 1 228 ? -0.619 33.75 8.18 1 53.12 228 SER A N 1
ATOM 1846 C CA . SER A 1 228 ? 0.147 34.281 7.066 1 53.12 228 SER A CA 1
ATOM 1847 C C . SER A 1 228 ? 0.438 33.219 6.016 1 53.12 228 SER A C 1
ATOM 1849 O O . SER A 1 228 ? 0.554 33.531 4.828 1 53.12 228 SER A O 1
ATOM 1851 N N . LEU A 1 229 ? 0.538 31.953 6.285 1 52.5 229 LEU A N 1
ATOM 1852 C CA . LEU A 1 229 ? 0.98 30.938 5.34 1 52.5 229 LEU A CA 1
ATOM 1853 C C . LEU A 1 229 ? 0.033 30.844 4.148 1 52.5 229 LEU A C 1
ATOM 1855 O O . LEU A 1 229 ? 0.445 30.469 3.051 1 52.5 229 LEU A O 1
ATOM 1859 N N . TYR A 1 230 ? -1.193 31.359 4.336 1 51.59 230 TYR A N 1
ATOM 1860 C CA . TYR A 1 230 ? -2.197 31.375 3.277 1 51.59 230 TYR A CA 1
ATOM 1861 C C . TYR A 1 230 ? -1.725 32.219 2.088 1 51.59 230 TYR A C 1
ATOM 1863 O O . TYR A 1 230 ? -1.918 31.812 0.935 1 51.59 230 TYR A O 1
ATOM 1871 N N . ASN A 1 231 ? -1.206 33.281 2.416 1 49.69 231 ASN A N 1
ATOM 1872 C CA . ASN A 1 231 ? -0.873 34.281 1.41 1 49.69 231 ASN A CA 1
ATOM 1873 C C . ASN A 1 231 ? 0.319 33.875 0.561 1 49.69 231 ASN A C 1
ATOM 1875 O O . ASN A 1 231 ? 0.557 34.406 -0.512 1 49.69 231 ASN A O 1
ATOM 1879 N N . ASP A 1 232 ? 0.979 32.875 1.041 1 53.31 232 ASP A N 1
ATOM 1880 C CA . ASP A 1 232 ? 2.217 32.5 0.37 1 53.31 232 ASP A CA 1
ATOM 1881 C C . ASP A 1 232 ? 1.975 31.375 -0.635 1 53.31 232 ASP A C 1
ATOM 1883 O O . ASP A 1 232 ? 2.891 30.969 -1.353 1 53.31 232 ASP A O 1
ATOM 1887 N N . PHE A 1 233 ? 0.764 30.922 -0.692 1 52.66 233 PHE A N 1
ATOM 1888 C CA . PHE A 1 233 ? 0.491 29.875 -1.669 1 52.66 233 PHE A CA 1
ATOM 1889 C C . PHE A 1 233 ? 0.341 30.469 -3.066 1 52.66 233 PHE A C 1
ATOM 1891 O O . PHE A 1 233 ? -0.294 31.516 -3.242 1 52.66 233 PHE A O 1
ATOM 1898 N N . PRO A 1 234 ? 1.124 30.078 -4.066 1 48.5 234 PRO A N 1
ATOM 1899 C CA . PRO A 1 234 ? 0.987 30.625 -5.422 1 48.5 234 PRO A CA 1
ATOM 1900 C C . PRO A 1 234 ? -0.434 30.5 -5.965 1 48.5 234 PRO A C 1
ATOM 1902 O O . PRO A 1 234 ? -1.084 29.469 -5.766 1 48.5 234 PRO A O 1
ATOM 1905 N N . THR A 1 235 ? -1.234 31.625 -5.957 1 43.16 235 THR A N 1
ATOM 1906 C CA . THR A 1 235 ? -2.527 31.656 -6.633 1 43.16 235 THR A CA 1
ATOM 1907 C C . THR A 1 235 ? -2.396 31.172 -8.078 1 43.16 235 THR A C 1
ATOM 1909 O O . THR A 1 235 ? -1.479 31.578 -8.789 1 43.16 235 THR A O 1
ATOM 1912 N N . THR A 1 236 ? -2.689 30 -8.359 1 40.06 236 THR A N 1
ATOM 1913 C CA . THR A 1 236 ? -2.771 29.672 -9.781 1 40.06 236 THR A CA 1
ATOM 1914 C C . THR A 1 236 ? -3.629 30.703 -10.516 1 40.06 236 THR A C 1
ATOM 1916 O O . THR A 1 236 ? -4.711 31.062 -10.047 1 40.06 236 THR A O 1
ATOM 1919 N N . SER A 1 237 ? -3.137 31.734 -11.172 1 34.09 237 SER A N 1
ATOM 1920 C CA . SER A 1 237 ? -3.781 32.75 -12.016 1 34.09 237 SER A CA 1
ATOM 1921 C C . SER A 1 237 ? -4.938 32.125 -12.805 1 34.09 237 SER A C 1
ATOM 1923 O O . SER A 1 237 ? -5.523 32.812 -13.664 1 34.09 237 SER A O 1
ATOM 1925 N N . ARG A 1 238 ? -5.324 30.969 -13.031 1 32.72 238 ARG A N 1
ATOM 1926 C CA . ARG A 1 238 ? -6.211 30.828 -14.18 1 32.72 238 ARG A CA 1
ATOM 1927 C C . ARG A 1 238 ? -7.492 31.625 -13.992 1 32.72 238 ARG A C 1
ATOM 1929 O O . ARG A 1 238 ? -7.879 32.406 -14.867 1 32.72 238 ARG A O 1
ATOM 1936 N N . ASN A 1 239 ? -8.758 30.938 -13.609 1 29.83 239 ASN A N 1
ATOM 1937 C CA . ASN A 1 239 ? -10.016 31.219 -14.305 1 29.83 239 ASN A CA 1
ATOM 1938 C C . ASN A 1 239 ? -10.695 32.469 -13.758 1 29.83 239 ASN A C 1
ATOM 1940 O O . ASN A 1 239 ? -11.922 32.594 -13.836 1 29.83 239 ASN A O 1
ATOM 1944 N N . GLU A 1 240 ? -10.023 33.375 -13.023 1 24.81 240 GLU A N 1
ATOM 1945 C CA . GLU A 1 240 ? -10.961 34.5 -12.891 1 24.81 240 GLU A CA 1
ATOM 1946 C C . GLU A 1 240 ? -11.148 35.219 -14.227 1 24.81 240 GLU A C 1
ATOM 1948 O O . GLU A 1 240 ? -11.898 36.188 -14.305 1 24.81 240 GLU A O 1
ATOM 1953 N N . THR A 1 241 ? -10.422 34.969 -15.305 1 21.75 241 THR A N 1
ATOM 1954 C CA . THR A 1 241 ? -11.086 35.75 -16.344 1 21.75 241 THR A CA 1
ATOM 1955 C C . THR A 1 241 ? -12.383 35.062 -16.781 1 21.75 241 THR A C 1
ATOM 1957 O O . THR A 1 241 ? -12.422 33.844 -16.969 1 21.75 241 THR A O 1
ATOM 1960 N N . ASN B 1 1 ? -6.008 -34.438 -12.398 1 78.75 1 ASN B N 1
ATOM 1961 C CA . ASN B 1 1 ? -5.102 -33.969 -11.359 1 78.75 1 ASN B CA 1
ATOM 1962 C C . ASN B 1 1 ? -4.734 -32.5 -11.562 1 78.75 1 ASN B C 1
ATOM 1964 O O . ASN B 1 1 ? -4.191 -32.125 -12.609 1 78.75 1 ASN B O 1
ATOM 1968 N N . TYR B 1 2 ? -5.355 -31.562 -10.797 1 88.56 2 TYR B N 1
ATOM 1969 C CA . TYR B 1 2 ? -5.152 -30.125 -10.969 1 88.56 2 TYR B CA 1
ATOM 1970 C C . TYR B 1 2 ? -4.234 -29.562 -9.883 1 88.56 2 TYR B C 1
ATOM 1972 O O . TYR B 1 2 ? -4.09 -30.172 -8.812 1 88.56 2 TYR B O 1
ATOM 1980 N N . LEU B 1 3 ? -3.49 -28.641 -10.312 1 93.94 3 LEU B N 1
ATOM 1981 C CA . LEU B 1 3 ? -2.789 -27.797 -9.352 1 93.94 3 LEU B CA 1
ATOM 1982 C C . LEU B 1 3 ? -3.51 -26.469 -9.18 1 93.94 3 LEU B C 1
ATOM 1984 O O . LEU B 1 3 ? -3.555 -25.656 -10.102 1 93.94 3 LEU B O 1
ATOM 1988 N N . ASN B 1 4 ? -4.074 -26.328 -7.965 1 96 4 ASN B N 1
ATOM 1989 C CA . ASN B 1 4 ? -4.816 -25.109 -7.656 1 96 4 ASN B CA 1
ATOM 1990 C C . ASN B 1 4 ? -3.979 -24.141 -6.84 1 96 4 ASN B C 1
ATOM 1992 O O . ASN B 1 4 ? -3.652 -24.406 -5.68 1 96 4 ASN B O 1
ATOM 1996 N N . ILE B 1 5 ? -3.662 -22.969 -7.484 1 97 5 ILE B N 1
ATOM 1997 C CA . ILE B 1 5 ? -2.824 -21.953 -6.852 1 97 5 ILE B CA 1
ATOM 1998 C C . ILE B 1 5 ? -3.658 -20.719 -6.543 1 97 5 ILE B C 1
ATOM 2000 O O . ILE B 1 5 ? -4.324 -20.172 -7.426 1 97 5 ILE B O 1
ATOM 2004 N N . ALA B 1 6 ? -3.586 -20.25 -5.305 1 97.5 6 ALA B N 1
ATOM 2005 C CA . ALA B 1 6 ? -4.336 -19.062 -4.918 1 97.5 6 ALA B CA 1
ATOM 2006 C C . ALA B 1 6 ? -3.396 -17.906 -4.578 1 97.5 6 ALA B C 1
ATOM 2008 O O . ALA B 1 6 ? -2.316 -18.125 -4.023 1 97.5 6 ALA B O 1
ATOM 2009 N N . THR B 1 7 ? -3.789 -16.703 -4.945 1 97.19 7 THR B N 1
ATOM 2010 C CA . THR B 1 7 ? -3.17 -15.492 -4.441 1 97.19 7 THR B CA 1
ATOM 2011 C C . THR B 1 7 ? -4.055 -14.836 -3.385 1 97.19 7 THR B C 1
ATOM 2013 O O . THR B 1 7 ? -5.23 -14.562 -3.635 1 97.19 7 THR B O 1
ATOM 2016 N N . VAL B 1 8 ? -3.475 -14.648 -2.236 1 96.75 8 VAL B N 1
ATOM 2017 C CA . VAL B 1 8 ? -4.207 -14.008 -1.146 1 96.75 8 VAL B CA 1
ATOM 2018 C C . VAL B 1 8 ? -3.348 -12.906 -0.521 1 96.75 8 VAL B C 1
ATOM 2020 O O . VAL B 1 8 ? -2.129 -12.883 -0.707 1 96.75 8 VAL B O 1
ATOM 2023 N N . GLY B 1 9 ? -4 -12.055 0.179 1 93.38 9 GLY B N 1
ATOM 2024 C CA . GLY B 1 9 ? -3.332 -10.922 0.812 1 93.38 9 GLY B CA 1
ATOM 2025 C C . GLY B 1 9 ? -4.234 -9.719 0.994 1 93.38 9 GLY B C 1
ATOM 2026 O O . GLY B 1 9 ? -5.41 -9.75 0.614 1 93.38 9 GLY B O 1
ATOM 2027 N N . HIS B 1 10 ? -3.648 -8.688 1.575 1 90.44 10 HIS B N 1
ATOM 2028 C CA . HIS B 1 10 ? -4.379 -7.453 1.835 1 90.44 10 HIS B CA 1
ATOM 2029 C C . HIS B 1 10 ? -4.801 -6.777 0.535 1 90.44 10 HIS B C 1
ATOM 2031 O O . HIS B 1 10 ? -4.262 -7.086 -0.532 1 90.44 10 HIS B O 1
ATOM 2037 N N . VAL B 1 11 ? -5.711 -5.887 0.689 1 86.19 11 VAL B N 1
ATOM 2038 C CA . VAL B 1 11 ? -6.184 -5.145 -0.476 1 86.19 11 VAL B CA 1
ATOM 2039 C C . VAL B 1 11 ? -5.031 -4.348 -1.084 1 86.19 11 VAL B C 1
ATOM 2041 O O . VAL B 1 11 ? -4.191 -3.812 -0.359 1 86.19 11 VAL B O 1
ATOM 2044 N N . LYS B 1 12 ? -4.91 -4.352 -2.426 1 83.56 12 LYS B N 1
ATOM 2045 C CA . LYS B 1 12 ? -4.004 -3.541 -3.232 1 83.56 12 LYS B CA 1
ATOM 2046 C C . LYS B 1 12 ? -2.57 -4.051 -3.129 1 83.56 12 LYS B C 1
ATOM 2048 O O . LYS B 1 12 ? -1.621 -3.301 -3.369 1 83.56 12 LYS B O 1
ATOM 2053 N N . THR B 1 13 ? -2.432 -5.289 -2.77 1 90.31 13 THR B N 1
ATOM 2054 C CA . THR B 1 13 ? -1.096 -5.875 -2.764 1 90.31 13 THR B CA 1
ATOM 2055 C C . THR B 1 13 ? -0.692 -6.316 -4.168 1 90.31 13 THR B C 1
ATOM 2057 O O . THR B 1 13 ? 0.467 -6.664 -4.406 1 90.31 13 THR B O 1
ATOM 2060 N N . GLY B 1 14 ? -1.654 -6.402 -5.117 1 92.25 14 GLY B N 1
ATOM 2061 C CA . GLY B 1 14 ? -1.329 -6.73 -6.496 1 92.25 14 GLY B CA 1
ATOM 2062 C C . GLY B 1 14 ? -1.723 -8.141 -6.883 1 92.25 14 GLY B C 1
ATOM 2063 O O . GLY B 1 14 ? -1.189 -8.703 -7.844 1 92.25 14 GLY B O 1
ATOM 2064 N N . LYS B 1 15 ? -2.633 -8.734 -6.16 1 95.94 15 LYS B N 1
ATOM 2065 C CA . LYS B 1 15 ? -3.057 -10.109 -6.395 1 95.94 15 LYS B CA 1
ATOM 2066 C C . LYS B 1 15 ? -3.57 -10.297 -7.82 1 95.94 15 LYS B C 1
ATOM 2068 O O . LYS B 1 15 ? -3.068 -11.141 -8.562 1 95.94 15 LYS B O 1
ATOM 2073 N N . SER B 1 16 ? -4.516 -9.484 -8.219 1 95.94 16 SER B N 1
ATOM 2074 C CA . SER B 1 16 ? -5.113 -9.609 -9.539 1 95.94 16 SER B CA 1
ATOM 2075 C C . SER B 1 16 ? -4.113 -9.258 -10.641 1 95.94 16 SER B C 1
ATOM 2077 O O . SER B 1 16 ? -4.113 -9.867 -11.703 1 95.94 16 SER B O 1
ATOM 2079 N N . THR B 1 17 ? -3.318 -8.242 -10.344 1 94.81 17 THR B N 1
ATOM 2080 C CA . THR B 1 17 ? -2.27 -7.895 -11.297 1 94.81 17 THR B CA 1
ATOM 2081 C C . THR B 1 17 ? -1.335 -9.078 -11.531 1 94.81 17 THR B C 1
ATOM 2083 O O . THR B 1 17 ? -0.944 -9.352 -12.672 1 94.81 17 THR B O 1
ATOM 2086 N N . LEU B 1 18 ? -0.973 -9.742 -10.492 1 96.75 18 LEU B N 1
ATOM 2087 C CA . LEU B 1 18 ? -0.075 -10.883 -10.625 1 96.75 18 LEU B CA 1
ATOM 2088 C C . LEU B 1 18 ? -0.731 -12.008 -11.422 1 96.75 18 LEU B C 1
ATOM 2090 O O . LEU B 1 18 ? -0.088 -12.625 -12.273 1 96.75 18 LEU B O 1
ATOM 2094 N N . ILE B 1 19 ? -1.976 -12.273 -11.125 1 96.94 19 ILE B N 1
ATOM 2095 C CA . ILE B 1 19 ? -2.715 -13.297 -11.852 1 96.94 19 ILE B CA 1
ATOM 2096 C C . ILE B 1 19 ? -2.693 -12.984 -13.352 1 96.94 19 ILE B C 1
ATOM 2098 O O . ILE B 1 19 ? -2.385 -13.852 -14.164 1 96.94 19 ILE B O 1
ATOM 2102 N N . ASN B 1 20 ? -3.031 -11.789 -13.711 1 96 20 ASN B N 1
ATOM 2103 C CA . ASN B 1 20 ? -3.016 -11.391 -15.109 1 96 20 ASN B CA 1
ATOM 2104 C C . ASN B 1 20 ? -1.615 -11.492 -15.703 1 96 20 ASN B C 1
ATOM 2106 O O . ASN B 1 20 ? -1.445 -11.984 -16.828 1 96 20 ASN B O 1
ATOM 2110 N N . SER B 1 21 ? -0.68 -11.039 -14.945 1 94.25 21 SER B N 1
ATOM 2111 C CA . SER B 1 21 ? 0.701 -11.039 -15.414 1 94.25 21 SER B CA 1
ATOM 2112 C C . SER B 1 21 ? 1.192 -12.461 -15.688 1 94.25 21 SER B C 1
ATOM 2114 O O . SER B 1 21 ? 1.846 -12.719 -16.703 1 94.25 21 SER B O 1
ATOM 2116 N N . LEU B 1 22 ? 0.883 -13.352 -14.805 1 93.81 22 LEU B N 1
ATOM 2117 C CA . LEU B 1 22 ? 1.269 -14.75 -14.953 1 93.81 22 LEU B CA 1
ATOM 2118 C C . LEU B 1 22 ? 0.641 -15.359 -16.203 1 93.81 22 LEU B C 1
ATOM 2120 O O . LEU B 1 22 ? 1.195 -16.297 -16.797 1 93.81 22 LEU B O 1
ATOM 2124 N N . ARG B 1 23 ? -0.445 -14.82 -16.578 1 93.62 23 ARG B N 1
ATOM 2125 C CA . ARG B 1 23 ? -1.163 -15.328 -17.734 1 93.62 23 ARG B CA 1
ATOM 2126 C C . ARG B 1 23 ? -0.772 -14.57 -19 1 93.62 23 ARG B C 1
ATOM 2128 O O . ARG B 1 23 ? -1.296 -14.844 -20.078 1 93.62 23 ARG B O 1
ATOM 2135 N N . GLY B 1 24 ? 0.077 -13.547 -18.844 1 91.31 24 GLY B N 1
ATOM 2136 C CA . GLY B 1 24 ? 0.506 -12.734 -19.969 1 91.31 24 GLY B CA 1
ATOM 2137 C C . GLY B 1 24 ? -0.576 -11.797 -20.469 1 91.31 24 GLY B C 1
ATOM 2138 O O . GLY B 1 24 ? -0.66 -11.523 -21.672 1 91.31 24 GLY B O 1
ATOM 2139 N N . LEU B 1 25 ? -1.419 -11.414 -19.562 1 92.38 25 LEU B N 1
ATOM 2140 C CA . LEU B 1 25 ? -2.529 -10.547 -19.938 1 92.38 25 LEU B CA 1
ATOM 2141 C C . LEU B 1 25 ? -2.324 -9.141 -19.375 1 92.38 25 LEU B C 1
ATOM 2143 O O . LEU B 1 25 ? -1.838 -8.977 -18.25 1 92.38 25 LEU B O 1
ATOM 2147 N N . ARG B 1 26 ? -2.701 -8.219 -20.141 1 90.31 26 ARG B N 1
ATOM 2148 C CA . ARG B 1 26 ? -2.73 -6.836 -19.672 1 90.31 26 ARG B CA 1
ATOM 2149 C C . ARG B 1 26 ? -3.887 -6.617 -18.688 1 90.31 26 ARG B C 1
ATOM 2151 O O . ARG B 1 26 ? -4.828 -7.41 -18.656 1 90.31 26 ARG B O 1
ATOM 2158 N N . ALA B 1 27 ? -3.766 -5.508 -17.938 1 90.38 27 ALA B N 1
ATOM 2159 C CA . ALA B 1 27 ? -4.77 -5.191 -16.938 1 90.38 27 ALA B CA 1
ATOM 2160 C C . ALA B 1 27 ? -6.141 -4.988 -17.562 1 90.38 27 ALA B C 1
ATOM 2162 O O . ALA B 1 27 ? -7.172 -5.238 -16.938 1 90.38 27 ALA B O 1
ATOM 2163 N N . THR B 1 28 ? -6.176 -4.574 -18.812 1 90.31 28 THR B N 1
ATOM 2164 C CA . THR B 1 28 ? -7.426 -4.223 -19.469 1 90.31 28 THR B CA 1
ATOM 2165 C C . THR B 1 28 ? -7.992 -5.418 -20.234 1 90.31 28 THR B C 1
ATOM 2167 O O . THR B 1 28 ? -9.039 -5.312 -20.875 1 90.31 28 THR B O 1
ATOM 2170 N N . HIS B 1 29 ? -7.266 -6.477 -20.234 1 92.12 29 HIS B N 1
ATOM 2171 C CA . HIS B 1 29 ? -7.742 -7.633 -20.984 1 92.12 29 HIS B CA 1
ATOM 2172 C C . HIS B 1 29 ? -9.133 -8.055 -20.516 1 92.12 29 HIS B C 1
ATOM 2174 O O . HIS B 1 29 ? -9.375 -8.203 -19.312 1 92.12 29 HIS B O 1
ATOM 2180 N N . PRO B 1 30 ? -10.023 -8.336 -21.375 1 92.25 30 PRO B N 1
ATOM 2181 C CA . PRO B 1 30 ? -11.414 -8.633 -21.016 1 92.25 30 PRO B CA 1
ATOM 2182 C C . PRO B 1 30 ? -11.555 -9.922 -20.219 1 92.25 30 PRO B C 1
ATOM 2184 O O . PRO B 1 30 ? -12.5 -10.07 -19.438 1 92.25 30 PRO B O 1
ATOM 2187 N N . LEU B 1 31 ? -10.688 -10.836 -20.391 1 92.25 31 LEU B N 1
ATOM 2188 C CA . LEU B 1 31 ? -10.758 -12.117 -19.688 1 92.25 31 LEU B CA 1
ATOM 2189 C C . LEU B 1 31 ? -9.828 -12.125 -18.484 1 92.25 31 LEU B C 1
ATOM 2191 O O . LEU B 1 31 ? -9.609 -13.172 -17.875 1 92.25 31 LEU B O 1
ATOM 2195 N N . GLY B 1 32 ? -9.305 -10.992 -18.188 1 94.5 32 GLY B N 1
ATOM 2196 C CA . GLY B 1 32 ? -8.383 -10.891 -17.078 1 94.5 32 GLY B CA 1
ATOM 2197 C C . GLY B 1 32 ? -9.07 -10.617 -15.75 1 94.5 32 GLY B C 1
ATOM 2198 O O . GLY B 1 32 ? -10.258 -10.273 -15.727 1 94.5 32 GLY B O 1
ATOM 2199 N N . ALA B 1 33 ? -8.367 -10.906 -14.656 1 95.44 33 ALA B N 1
ATOM 2200 C CA . ALA B 1 33 ? -8.812 -10.5 -13.328 1 95.44 33 ALA B CA 1
ATOM 2201 C C . ALA B 1 33 ? -8.961 -8.977 -13.242 1 95.44 33 ALA B C 1
ATOM 2203 O O . ALA B 1 33 ? -8.133 -8.242 -13.789 1 95.44 33 ALA B O 1
ATOM 2204 N N . PRO B 1 34 ? -10.016 -8.516 -12.625 1 92.56 34 PRO B N 1
ATOM 2205 C CA . PRO B 1 34 ? -10.219 -7.066 -12.531 1 92.56 34 PRO B CA 1
ATOM 2206 C C . PRO B 1 34 ? -9.133 -6.367 -11.727 1 92.56 34 PRO B C 1
ATOM 2208 O O . PRO B 1 34 ? -8.711 -6.867 -10.68 1 92.56 34 PRO B O 1
ATOM 2211 N N . VAL B 1 35 ? -8.641 -5.301 -12.312 1 90.31 35 VAL B N 1
ATOM 2212 C CA . VAL B 1 35 ? -7.645 -4.461 -11.648 1 90.31 35 VAL B CA 1
ATOM 2213 C C . VAL B 1 35 ? -8.172 -3.033 -11.523 1 90.31 35 VAL B C 1
ATOM 2215 O O . VAL B 1 35 ? -8.867 -2.539 -12.422 1 90.31 35 VAL B O 1
ATOM 2218 N N . GLY B 1 36 ? -7.953 -2.365 -10.375 1 85.5 36 GLY B N 1
ATOM 2219 C CA . GLY B 1 36 ? -8.414 -1.005 -10.148 1 85.5 36 GLY B CA 1
ATOM 2220 C C . GLY B 1 36 ? -8.062 -0.475 -8.773 1 85.5 36 GLY B C 1
ATOM 2221 O O . GLY B 1 36 ? -7.273 -1.091 -8.047 1 85.5 36 GLY B O 1
ATOM 2222 N N . VAL B 1 37 ? -8.578 0.705 -8.547 1 81.5 37 VAL B N 1
ATOM 2223 C CA . VAL B 1 37 ? -8.328 1.323 -7.25 1 81.5 37 VAL B CA 1
ATOM 2224 C C . VAL B 1 37 ? -9.398 0.885 -6.254 1 81.5 37 VAL B C 1
ATOM 2226 O O . VAL B 1 37 ? -10.578 0.828 -6.594 1 81.5 37 VAL B O 1
ATOM 2229 N N . GLY B 1 38 ? -8.922 0.513 -5.055 1 80.31 38 GLY B N 1
ATOM 2230 C CA . GLY B 1 38 ? -9.859 0.077 -4.035 1 80.31 38 GLY B CA 1
ATOM 2231 C C . GLY B 1 38 ? -10.203 -1.396 -4.133 1 80.31 38 GLY B C 1
ATOM 2232 O O . GLY B 1 38 ? -9.375 -2.209 -4.543 1 80.31 38 GLY B O 1
ATOM 2233 N N . GLU B 1 39 ? -11.375 -1.716 -3.631 1 82.75 39 GLU B N 1
ATOM 2234 C CA . GLU B 1 39 ? -11.859 -3.094 -3.641 1 82.75 39 GLU B CA 1
ATOM 2235 C C . GLU B 1 39 ? -12.578 -3.414 -4.945 1 82.75 39 GLU B C 1
ATOM 2237 O O . GLU B 1 39 ? -13.727 -2.998 -5.145 1 82.75 39 GLU B O 1
ATOM 2242 N N . VAL B 1 40 ? -11.883 -4.18 -5.785 1 86.44 40 VAL B N 1
ATOM 2243 C CA . VAL B 1 40 ? -12.461 -4.461 -7.098 1 86.44 40 VAL B CA 1
ATOM 2244 C C . VAL B 1 40 ? -12.773 -5.953 -7.215 1 86.44 40 VAL B C 1
ATOM 2246 O O . VAL B 1 40 ? -13.617 -6.352 -8.023 1 86.44 40 VAL B O 1
ATOM 2249 N N . THR B 1 41 ? -12.039 -6.789 -6.523 1 90.69 41 THR B N 1
ATOM 2250 C CA . THR B 1 41 ? -12.328 -8.219 -6.461 1 90.69 41 THR B CA 1
ATOM 2251 C C . THR B 1 41 ? -13.312 -8.516 -5.336 1 90.69 41 THR B C 1
ATOM 2253 O O . THR B 1 41 ? -12.969 -8.391 -4.156 1 90.69 41 THR B O 1
ATOM 2256 N N . THR B 1 42 ? -14.531 -8.977 -5.637 1 90 42 THR B N 1
ATOM 2257 C CA . THR B 1 42 ? -15.562 -9.117 -4.621 1 90 42 THR B CA 1
ATOM 2258 C C . THR B 1 42 ? -15.844 -10.594 -4.336 1 90 42 THR B C 1
ATOM 2260 O O . THR B 1 42 ? -16.453 -10.93 -3.326 1 90 42 THR B O 1
ATOM 2263 N N . GLU B 1 43 ? -15.438 -11.406 -5.246 1 93.44 43 GLU B N 1
ATOM 2264 C CA . GLU B 1 43 ? -15.57 -12.852 -5.082 1 93.44 43 GLU B CA 1
ATOM 2265 C C . GLU B 1 43 ? -14.375 -13.586 -5.668 1 93.44 43 GLU B C 1
ATOM 2267 O O . GLU B 1 43 ? -13.664 -13.047 -6.52 1 93.44 43 GLU B O 1
ATOM 2272 N N . ALA B 1 44 ? -14.203 -14.781 -5.121 1 95.25 44 ALA B N 1
ATOM 2273 C CA . ALA B 1 44 ? -13.125 -15.609 -5.66 1 95.25 44 ALA B CA 1
ATOM 2274 C C . ALA B 1 44 ? -13.406 -15.992 -7.113 1 95.25 44 ALA B C 1
ATOM 2276 O O . ALA B 1 44 ? -14.547 -16.312 -7.473 1 95.25 44 ALA B O 1
ATOM 2277 N N . LYS B 1 45 ? -12.398 -15.922 -7.945 1 96.44 45 LYS B N 1
ATOM 2278 C CA . LYS B 1 45 ? -12.531 -16.312 -9.344 1 96.44 45 LYS B CA 1
ATOM 2279 C C . LYS B 1 45 ? -11.359 -17.188 -9.789 1 96.44 45 LYS B C 1
ATOM 2281 O O . LYS B 1 45 ? -10.219 -16.938 -9.391 1 96.44 45 LYS B O 1
ATOM 2286 N N . CYS B 1 46 ? -11.672 -18.125 -10.617 1 96.69 46 CYS B N 1
ATOM 2287 C CA . CYS B 1 46 ? -10.688 -19.078 -11.125 1 96.69 46 CYS B CA 1
ATOM 2288 C C . CYS B 1 46 ? -10.289 -18.734 -12.555 1 96.69 46 CYS B C 1
ATOM 2290 O O . CYS B 1 46 ? -11.133 -18.344 -13.367 1 96.69 46 CYS B O 1
ATOM 2292 N N . TYR B 1 47 ? -9 -18.875 -12.859 1 96.62 47 TYR B N 1
ATOM 2293 C CA . TYR B 1 47 ? -8.453 -18.625 -14.188 1 96.62 47 TYR B CA 1
ATOM 2294 C C . TYR B 1 47 ? -7.547 -19.766 -14.633 1 96.62 47 TYR B C 1
ATOM 2296 O O . TYR B 1 47 ? -6.898 -20.406 -13.805 1 96.62 47 TYR B O 1
ATOM 2304 N N . ASP B 1 48 ? -7.484 -19.938 -15.922 1 94.38 48 ASP B N 1
ATOM 2305 C CA . ASP B 1 48 ? -6.492 -20.859 -16.469 1 94.38 48 ASP B CA 1
ATOM 2306 C C . ASP B 1 48 ? -5.102 -20.219 -16.469 1 94.38 48 ASP B C 1
ATOM 2308 O O . ASP B 1 48 ? -4.953 -19.047 -16.797 1 94.38 48 ASP B O 1
ATOM 2312 N N . PHE B 1 49 ? -4.18 -21 -16.141 1 91 49 PHE B N 1
ATOM 2313 C CA . PHE B 1 49 ? -2.814 -20.484 -16.094 1 91 49 PHE B CA 1
ATOM 2314 C C . PHE B 1 49 ? -2.264 -20.297 -17.5 1 91 49 PHE B C 1
ATOM 2316 O O . PHE B 1 49 ? -1.897 -19.188 -17.891 1 91 49 PHE B O 1
ATOM 2323 N N . HIS B 1 50 ? -2.174 -21.281 -18.172 1 85 50 HIS B N 1
ATOM 2324 C CA . HIS B 1 50 ? -1.543 -21.297 -19.484 1 85 50 HIS B CA 1
ATOM 2325 C C . HIS B 1 50 ? -2.047 -22.453 -20.344 1 85 50 HIS B C 1
ATOM 2327 O O . HIS B 1 50 ? -2.338 -23.531 -19.812 1 85 50 HIS B O 1
ATOM 2333 N N . GLU B 1 51 ? -1.981 -22.328 -21.625 1 84 51 GLU B N 1
ATOM 2334 C CA . GLU B 1 51 ? -2.467 -23.359 -22.547 1 84 51 GLU B CA 1
ATOM 2335 C C . GLU B 1 51 ? -1.623 -24.625 -22.453 1 84 51 GLU B C 1
ATOM 2337 O O . GLU B 1 51 ? -2.139 -25.734 -22.609 1 84 51 GLU B O 1
ATOM 2342 N N . THR B 1 52 ? -0.314 -24.422 -22.188 1 82.19 52 THR B N 1
ATOM 2343 C CA . THR B 1 52 ? 0.588 -25.562 -22.125 1 82.19 52 THR B CA 1
ATOM 2344 C C . THR B 1 52 ? 0.46 -26.281 -20.781 1 82.19 52 THR B C 1
ATOM 2346 O O . THR B 1 52 ? 0.975 -27.391 -20.609 1 82.19 52 THR B O 1
ATOM 2349 N N . LEU B 1 53 ? -0.257 -25.672 -19.875 1 86.44 53 LEU B N 1
ATOM 2350 C CA . LEU B 1 53 ? -0.481 -26.234 -18.562 1 86.44 53 LEU B CA 1
ATOM 2351 C C . LEU B 1 53 ? -1.952 -26.141 -18.172 1 86.44 53 LEU B C 1
ATOM 2353 O O . LEU B 1 53 ? -2.293 -25.484 -17.172 1 86.44 53 LEU B O 1
ATOM 2357 N N . PRO B 1 54 ? -2.709 -26.875 -18.859 1 87 54 PRO B N 1
ATOM 2358 C CA . PRO B 1 54 ? -4.156 -26.734 -18.688 1 87 54 PRO B CA 1
ATOM 2359 C C . PRO B 1 54 ? -4.633 -27.203 -17.312 1 87 54 PRO B C 1
ATOM 2361 O O . PRO B 1 54 ? -5.727 -26.844 -16.875 1 87 54 PRO B O 1
ATOM 2364 N N . ASN B 1 55 ? -3.795 -27.969 -16.656 1 91.88 55 ASN B N 1
ATOM 2365 C CA . ASN B 1 55 ? -4.203 -28.516 -15.367 1 91.88 55 ASN B CA 1
ATOM 2366 C C . ASN B 1 55 ? -3.779 -27.594 -14.219 1 91.88 55 ASN B C 1
ATOM 2368 O O . ASN B 1 55 ? -3.982 -27.922 -13.047 1 91.88 55 ASN B O 1
ATOM 2372 N N . VAL B 1 56 ? -3.273 -26.453 -14.508 1 93.19 56 VAL B N 1
ATOM 2373 C CA . VAL B 1 56 ? -2.92 -25.469 -13.492 1 93.19 56 VAL B CA 1
ATOM 2374 C C . VAL B 1 56 ? -3.965 -24.359 -13.469 1 93.19 56 VAL B C 1
ATOM 2376 O O . VAL B 1 56 ? -4.238 -23.734 -14.5 1 93.19 56 VAL B O 1
ATOM 2379 N N . LYS B 1 57 ? -4.512 -24.203 -12.281 1 96.12 57 LYS B N 1
ATOM 2380 C CA . LYS B 1 57 ? -5.531 -23.172 -12.094 1 96.12 57 LYS B CA 1
ATOM 2381 C C . LYS B 1 57 ? -5.062 -22.094 -11.117 1 96.12 57 LYS B C 1
ATOM 2383 O O . LYS B 1 57 ? -4.402 -22.406 -10.117 1 96.12 57 LYS B O 1
ATOM 2388 N N . LEU B 1 58 ? -5.406 -20.844 -11.461 1 97.19 58 LEU B N 1
ATOM 2389 C CA . LEU B 1 58 ? -5.113 -19.703 -10.602 1 97.19 58 LEU B CA 1
ATOM 2390 C C . LEU B 1 58 ? -6.391 -19.141 -9.984 1 97.19 58 LEU B C 1
ATOM 2392 O O . LEU B 1 58 ? -7.391 -18.953 -10.68 1 97.19 58 LEU B O 1
ATOM 2396 N N . TYR B 1 59 ? -6.328 -18.906 -8.734 1 97.56 59 TYR B N 1
ATOM 2397 C CA . TYR B 1 59 ? -7.484 -18.375 -8.031 1 97.56 59 TYR B CA 1
ATOM 2398 C C . TYR B 1 59 ? -7.184 -16.984 -7.477 1 97.56 59 TYR B C 1
ATOM 2400 O O . TYR B 1 59 ? -6.199 -16.797 -6.758 1 97.56 59 TYR B O 1
ATOM 2408 N N . ASP B 1 60 ? -8 -16.031 -7.848 1 97.5 60 ASP B N 1
ATOM 2409 C CA . ASP B 1 60 ? -7.957 -14.672 -7.309 1 97.5 60 ASP B CA 1
ATOM 2410 C C . ASP B 1 60 ? -8.992 -14.484 -6.203 1 97.5 60 ASP B C 1
ATOM 2412 O O . ASP B 1 60 ? -10.18 -14.711 -6.414 1 97.5 60 ASP B O 1
ATOM 2416 N N . PHE B 1 61 ? -8.547 -14.078 -5.059 1 96.56 61 PHE B N 1
ATOM 2417 C CA . PHE B 1 61 ? -9.438 -13.891 -3.922 1 96.56 61 PHE B CA 1
ATOM 2418 C C . PHE B 1 61 ? -9.555 -12.414 -3.562 1 96.56 61 PHE B C 1
ATOM 2420 O O . PHE B 1 61 ? -8.633 -11.633 -3.826 1 96.56 61 PHE B O 1
ATOM 2427 N N . PRO B 1 62 ? -10.672 -12.047 -2.965 1 93.94 62 PRO B N 1
ATOM 2428 C CA . PRO B 1 62 ? -10.789 -10.672 -2.471 1 93.94 62 PRO B CA 1
ATOM 2429 C C . PRO B 1 62 ? -9.719 -10.32 -1.438 1 93.94 62 PRO B C 1
ATOM 2431 O O . PRO B 1 62 ? -9.234 -11.203 -0.729 1 93.94 62 PRO B O 1
ATOM 2434 N N . GLY B 1 63 ? -9.406 -9.109 -1.433 1 91.31 63 GLY B N 1
ATOM 2435 C CA . GLY B 1 63 ? -8.414 -8.664 -0.47 1 91.31 63 GLY B CA 1
ATOM 2436 C C . GLY B 1 63 ? -8.859 -8.828 0.97 1 91.31 63 GLY B C 1
ATOM 2437 O O . GLY B 1 63 ? -10.008 -8.539 1.305 1 91.31 63 GLY B O 1
ATOM 2438 N N . ALA B 1 64 ? -8.008 -9.211 1.803 1 89.38 64 ALA B N 1
ATOM 2439 C CA . ALA B 1 64 ? -8.273 -9.391 3.227 1 89.38 64 ALA B CA 1
ATOM 2440 C C . ALA B 1 64 ? -8.195 -8.062 3.973 1 89.38 64 ALA B C 1
ATOM 2442 O O . ALA B 1 64 ? -7.566 -7.113 3.498 1 89.38 64 ALA B O 1
ATOM 2443 N N . GLY B 1 65 ? -8.906 -7.984 5.125 1 85.12 65 GLY B N 1
ATOM 2444 C CA . GLY B 1 65 ? -8.766 -6.844 6.016 1 85.12 65 GLY B CA 1
ATOM 2445 C C . GLY B 1 65 ? -9.812 -5.773 5.777 1 85.12 65 GLY B C 1
ATOM 2446 O O . GLY B 1 65 ? -9.859 -4.77 6.492 1 85.12 65 GLY B O 1
ATOM 2447 N N . THR B 1 66 ? -10.617 -5.922 4.762 1 86.94 66 THR B N 1
ATOM 2448 C CA . THR B 1 66 ? -11.688 -4.977 4.488 1 86.94 66 THR B CA 1
ATOM 2449 C C . THR B 1 66 ? -12.93 -5.312 5.312 1 86.94 66 THR B C 1
ATOM 2451 O O . THR B 1 66 ? -12.977 -6.352 5.977 1 86.94 66 THR B O 1
ATOM 2454 N N . ILE B 1 67 ? -13.828 -4.449 5.227 1 86 67 ILE B N 1
ATOM 2455 C CA . ILE B 1 67 ? -15.055 -4.684 5.973 1 86 67 ILE B CA 1
ATOM 2456 C C . ILE B 1 67 ? -15.789 -5.891 5.395 1 86 67 ILE B C 1
ATOM 2458 O O . ILE B 1 67 ? -16.312 -6.723 6.141 1 86 67 ILE B O 1
ATOM 2462 N N . SER B 1 68 ? -15.828 -6.012 4.105 1 86.69 68 SER B N 1
ATOM 2463 C CA . SER B 1 68 ? -16.516 -7.109 3.438 1 86.69 68 SER B CA 1
ATOM 2464 C C . SER B 1 68 ? -15.75 -8.422 3.584 1 86.69 68 SER B C 1
ATOM 2466 O O . SER B 1 68 ? -16.344 -9.5 3.596 1 86.69 68 SER B O 1
ATOM 2468 N N . HIS B 1 69 ? -14.453 -8.32 3.744 1 89.56 69 HIS B N 1
ATOM 2469 C CA . HIS B 1 69 ? -13.578 -9.484 3.859 1 89.56 69 HIS B CA 1
ATOM 2470 C C . HIS B 1 69 ? -12.578 -9.305 4.992 1 89.56 69 HIS B C 1
ATOM 2472 O O . HIS B 1 69 ? -11.367 -9.211 4.75 1 89.56 69 HIS B O 1
ATOM 2478 N N . PRO B 1 70 ? -13.07 -9.367 6.211 1 86.25 70 PRO B N 1
ATOM 2479 C CA . PRO B 1 70 ? -12.188 -9.148 7.359 1 86.25 70 PRO B CA 1
ATOM 2480 C C . PRO B 1 70 ? -11.133 -10.242 7.508 1 86.25 70 PRO B C 1
ATOM 2482 O O . PRO B 1 70 ? -11.289 -11.336 6.953 1 86.25 70 PRO B O 1
ATOM 2485 N N . GLU B 1 71 ? -10.078 -9.906 8.164 1 84.94 71 GLU B N 1
ATOM 2486 C CA . GLU B 1 71 ? -8.977 -10.844 8.383 1 84.94 71 GLU B CA 1
ATOM 2487 C C . GLU B 1 71 ? -9.445 -12.078 9.156 1 84.94 71 GLU B C 1
ATOM 2489 O O . GLU B 1 71 ? -8.992 -13.188 8.898 1 84.94 71 GLU B O 1
ATOM 2494 N N . GLU B 1 72 ? -10.352 -11.844 10.109 1 84.56 72 GLU B N 1
ATOM 2495 C CA . GLU B 1 72 ? -10.82 -12.93 10.961 1 84.56 72 GLU B CA 1
ATOM 2496 C C . GLU B 1 72 ? -11.469 -14.039 10.133 1 84.56 72 GLU B C 1
ATOM 2498 O O . GLU B 1 72 ? -12.375 -13.781 9.344 1 84.56 72 GLU B O 1
ATOM 2503 N N . ASN B 1 73 ? -10.93 -15.273 10.258 1 88 73 ASN B N 1
ATOM 2504 C CA . ASN B 1 73 ? -11.445 -16.484 9.633 1 88 73 ASN B CA 1
ATOM 2505 C C . ASN B 1 73 ? -11.383 -16.406 8.117 1 88 73 ASN B C 1
ATOM 2507 O O . ASN B 1 73 ? -12.133 -17.109 7.422 1 88 73 ASN B O 1
ATOM 2511 N N . TYR B 1 74 ? -10.57 -15.484 7.586 1 93.19 74 TYR B N 1
ATOM 2512 C CA . TYR B 1 74 ? -10.445 -15.32 6.145 1 93.19 74 TYR B CA 1
ATOM 2513 C C . TYR B 1 74 ? -10.086 -16.641 5.473 1 93.19 74 TYR B C 1
ATOM 2515 O O . TYR B 1 74 ? -10.656 -17 4.438 1 93.19 74 TYR B O 1
ATOM 2523 N N . PHE B 1 75 ? -9.203 -17.406 6.086 1 95.44 75 PHE B N 1
ATOM 2524 C CA . PHE B 1 75 ? -8.711 -18.672 5.559 1 95.44 75 PHE B CA 1
ATOM 2525 C C . PHE B 1 75 ? -9.852 -19.672 5.418 1 95.44 75 PHE B C 1
ATOM 2527 O O . PHE B 1 75 ? -10.016 -20.281 4.363 1 95.44 75 PHE B O 1
ATOM 2534 N N . PHE B 1 76 ? -10.703 -19.734 6.375 1 94.31 76 PHE B N 1
ATOM 2535 C CA . PHE B 1 76 ? -11.766 -20.719 6.41 1 94.31 76 PHE B CA 1
ATOM 2536 C C . PHE B 1 76 ? -12.961 -20.25 5.586 1 94.31 76 PHE B C 1
ATOM 2538 O O . PHE B 1 76 ? -13.57 -21.047 4.859 1 94.31 76 PHE B O 1
ATOM 2545 N N . ARG B 1 77 ? -13.211 -19.016 5.641 1 93.44 77 ARG B N 1
ATOM 2546 C CA . ARG B 1 77 ? -14.359 -18.469 4.926 1 93.44 77 ARG B CA 1
ATOM 2547 C C . ARG B 1 77 ? -14.188 -18.609 3.418 1 93.44 77 ARG B C 1
ATOM 2549 O O . ARG B 1 77 ? -15.164 -18.766 2.688 1 93.44 77 ARG B O 1
ATOM 2556 N N . ASN B 1 78 ? -12.977 -18.609 2.992 1 95.19 78 ASN B N 1
ATOM 2557 C CA . ASN B 1 78 ? -12.711 -18.656 1.559 1 95.19 78 ASN B CA 1
ATOM 2558 C C . ASN B 1 78 ? -12.32 -20.062 1.109 1 95.19 78 ASN B C 1
ATOM 2560 O O . ASN B 1 78 ? -11.969 -20.266 -0.051 1 95.19 78 ASN B O 1
ATOM 2564 N N . GLY B 1 79 ? -12.367 -21.031 1.981 1 95.38 79 GLY B N 1
ATOM 2565 C CA . GLY B 1 79 ? -12.055 -22.406 1.635 1 95.38 79 GLY B CA 1
ATOM 2566 C C . GLY B 1 79 ? -10.633 -22.594 1.144 1 95.38 79 GLY B C 1
ATOM 2567 O O . GLY B 1 79 ? -10.391 -23.344 0.188 1 95.38 79 GLY B O 1
ATOM 2568 N N . LEU B 1 80 ? -9.695 -21.938 1.771 1 96.62 80 LEU B N 1
ATOM 2569 C CA . LEU B 1 80 ? -8.312 -21.953 1.292 1 96.62 80 LEU B CA 1
ATOM 2570 C C . LEU B 1 80 ? -7.645 -23.297 1.595 1 96.62 80 LEU B C 1
ATOM 2572 O O . LEU B 1 80 ? -6.598 -23.609 1.03 1 96.62 80 LEU B O 1
ATOM 2576 N N . CYS B 1 81 ? -8.273 -24.141 2.443 1 95.44 81 CYS B N 1
ATOM 2577 C CA . CYS B 1 81 ? -7.723 -25.438 2.811 1 95.44 81 CYS B CA 1
ATOM 2578 C C . CYS B 1 81 ? -7.793 -26.406 1.639 1 95.44 81 CYS B C 1
ATOM 2580 O O . CYS B 1 81 ? -7.141 -27.453 1.656 1 95.44 81 CYS B O 1
ATOM 2582 N N . PHE B 1 82 ? -8.477 -26.078 0.59 1 94.44 82 PHE B N 1
ATOM 2583 C CA . PHE B 1 82 ? -8.656 -26.969 -0.545 1 94.44 82 PHE B CA 1
ATOM 2584 C C . PHE B 1 82 ? -7.66 -26.641 -1.652 1 94.44 82 PHE B C 1
ATOM 2586 O O . PHE B 1 82 ? -7.602 -27.344 -2.67 1 94.44 82 PHE B O 1
ATOM 2593 N N . LEU B 1 83 ? -6.863 -25.672 -1.446 1 95.75 83 LEU B N 1
ATOM 2594 C CA . LEU B 1 83 ? -5.887 -25.25 -2.445 1 95.75 83 LEU B CA 1
ATOM 2595 C C . LEU B 1 83 ? -4.605 -26.078 -2.322 1 95.75 83 LEU B C 1
ATOM 2597 O O . LEU B 1 83 ? -4.352 -26.688 -1.282 1 95.75 83 LEU B O 1
ATOM 2601 N N . ASP B 1 84 ? -3.918 -26.109 -3.436 1 95.38 84 ASP B N 1
ATOM 2602 C CA . ASP B 1 84 ? -2.67 -26.875 -3.436 1 95.38 84 ASP B CA 1
ATOM 2603 C C . ASP B 1 84 ? -1.494 -26 -3.016 1 95.38 84 ASP B C 1
ATOM 2605 O O . ASP B 1 84 ? -0.52 -26.484 -2.441 1 95.38 84 ASP B O 1
ATOM 2609 N N . VAL B 1 85 ? -1.511 -24.766 -3.412 1 96.75 85 VAL B N 1
ATOM 2610 C CA . VAL B 1 85 ? -0.494 -23.781 -3.066 1 96.75 85 VAL B CA 1
ATOM 2611 C C . VAL B 1 85 ? -1.149 -22.422 -2.846 1 96.75 85 VAL B C 1
ATOM 2613 O O . VAL B 1 85 ? -2.074 -22.047 -3.57 1 96.75 85 VAL B O 1
ATOM 2616 N N . ILE B 1 86 ? -0.662 -21.734 -1.81 1 97.88 86 ILE B N 1
ATOM 2617 C CA . ILE B 1 86 ? -1.149 -20.391 -1.557 1 97.88 86 ILE B CA 1
ATOM 2618 C C . ILE B 1 86 ? 0.007 -19.391 -1.658 1 97.88 86 ILE B C 1
ATOM 2620 O O . ILE B 1 86 ? 1.029 -19.562 -0.988 1 97.88 86 ILE B O 1
ATOM 2624 N N . ILE B 1 87 ? -0.169 -18.453 -2.535 1 98 87 ILE B N 1
ATOM 2625 C CA . ILE B 1 87 ? 0.733 -17.312 -2.604 1 98 87 ILE B CA 1
ATOM 2626 C C . ILE B 1 87 ? 0.195 -16.172 -1.73 1 98 87 ILE B C 1
ATOM 2628 O O . ILE B 1 87 ? -0.841 -15.586 -2.041 1 98 87 ILE B O 1
ATOM 2632 N N . VAL B 1 88 ? 0.886 -15.891 -0.658 1 97.62 88 VAL B N 1
ATOM 2633 C CA . VAL B 1 88 ? 0.522 -14.773 0.205 1 97.62 88 VAL B CA 1
ATOM 2634 C C . VAL B 1 88 ? 1.283 -13.516 -0.226 1 97.62 88 VAL B C 1
ATOM 2636 O O . VAL B 1 88 ? 2.502 -13.438 -0.054 1 97.62 88 VAL B O 1
ATOM 2639 N N . MET B 1 89 ? 0.581 -12.594 -0.754 1 96.56 89 MET B N 1
ATOM 2640 C CA . MET B 1 89 ? 1.175 -11.32 -1.159 1 96.56 89 MET B CA 1
ATOM 2641 C C . MET B 1 89 ? 1.337 -10.391 0.039 1 96.56 89 MET B C 1
ATOM 2643 O O . MET B 1 89 ? 0.354 -10.031 0.689 1 96.56 89 MET B O 1
ATOM 2647 N N . LEU B 1 90 ? 2.514 -9.984 0.255 1 93.69 90 LEU B N 1
ATOM 2648 C CA . LEU B 1 90 ? 2.832 -9.219 1.457 1 93.69 90 LEU B CA 1
ATOM 2649 C C . LEU B 1 90 ? 2.727 -7.719 1.193 1 93.69 90 LEU B C 1
ATOM 2651 O O . LEU B 1 90 ? 2.975 -7.262 0.076 1 93.69 90 LEU B O 1
ATOM 2655 N N . GLN B 1 91 ? 2.361 -7.074 2.232 1 82.25 91 GLN B N 1
ATOM 2656 C CA . GLN B 1 91 ? 2.459 -5.617 2.256 1 82.25 91 GLN B CA 1
ATOM 2657 C C . GLN B 1 91 ? 3.885 -5.168 2.566 1 82.25 91 GLN B C 1
ATOM 2659 O O . GLN B 1 91 ? 4.816 -5.973 2.525 1 82.25 91 GLN B O 1
ATOM 2664 N N . ALA B 1 92 ? 4.098 -3.814 2.719 1 76.88 92 ALA B N 1
ATOM 2665 C CA . ALA B 1 92 ? 5.426 -3.285 3.016 1 76.88 92 ALA B CA 1
ATOM 2666 C C . ALA B 1 92 ? 6.016 -3.947 4.258 1 76.88 92 ALA B C 1
ATOM 2668 O O . ALA B 1 92 ? 7.223 -4.172 4.336 1 76.88 92 ALA B O 1
ATOM 2669 N N . THR B 1 93 ? 5.199 -4.27 5.172 1 81.38 93 THR B N 1
ATOM 2670 C CA . THR B 1 93 ? 5.527 -5.047 6.363 1 81.38 93 THR B CA 1
ATOM 2671 C C . THR B 1 93 ? 4.504 -6.156 6.582 1 81.38 93 THR B C 1
ATOM 2673 O O . THR B 1 93 ? 3.311 -5.961 6.352 1 81.38 93 THR B O 1
ATOM 2676 N N . MET B 1 94 ? 5.059 -7.344 6.875 1 88.56 94 MET B N 1
ATOM 2677 C CA . MET B 1 94 ? 4.16 -8.453 7.188 1 88.56 94 MET B CA 1
ATOM 2678 C C . MET B 1 94 ? 3.293 -8.125 8.398 1 88.56 94 MET B C 1
ATOM 2680 O O . MET B 1 94 ? 3.811 -7.836 9.477 1 88.56 94 MET B O 1
ATOM 2684 N N . CYS B 1 95 ? 2.029 -8.094 8.188 1 88.12 95 CYS B N 1
ATOM 2685 C CA . CYS B 1 95 ? 1.093 -7.723 9.242 1 88.12 95 CYS B CA 1
ATOM 2686 C C . CYS B 1 95 ? 0.425 -8.953 9.836 1 88.12 95 CYS B C 1
ATOM 2688 O O . CYS B 1 95 ? 0.699 -10.078 9.414 1 88.12 95 CYS B O 1
ATOM 2690 N N . VAL B 1 96 ? -0.448 -8.766 10.797 1 85.94 96 VAL B N 1
ATOM 2691 C CA . VAL B 1 96 ? -1.142 -9.812 11.531 1 85.94 96 VAL B CA 1
ATOM 2692 C C . VAL B 1 96 ? -1.978 -10.656 10.57 1 85.94 96 VAL B C 1
ATOM 2694 O O . VAL B 1 96 ? -2.062 -11.875 10.719 1 85.94 96 VAL B O 1
ATOM 2697 N N . GLU B 1 97 ? -2.488 -10.07 9.555 1 87.12 97 GLU B N 1
ATOM 2698 C CA . GLU B 1 97 ? -3.334 -10.758 8.586 1 87.12 97 GLU B CA 1
ATOM 2699 C C . GLU B 1 97 ? -2.555 -11.844 7.848 1 87.12 97 GLU B C 1
ATOM 2701 O O . GLU B 1 97 ? -3.006 -12.984 7.758 1 87.12 97 GLU B O 1
ATOM 2706 N N . GLU B 1 98 ? -1.43 -11.508 7.363 1 92.56 98 GLU B N 1
ATOM 2707 C CA . GLU B 1 98 ? -0.613 -12.445 6.602 1 92.56 98 GLU B CA 1
ATOM 2708 C C . GLU B 1 98 ? -0.064 -13.555 7.496 1 92.56 98 GLU B C 1
ATOM 2710 O O . GLU B 1 98 ? 0.018 -14.711 7.082 1 92.56 98 GLU B O 1
ATOM 2715 N N . ILE B 1 99 ? 0.278 -13.156 8.672 1 93.19 99 ILE B N 1
ATOM 2716 C CA . ILE B 1 99 ? 0.838 -14.117 9.617 1 93.19 99 ILE B CA 1
ATOM 2717 C C . ILE B 1 99 ? -0.22 -15.156 9.977 1 93.19 99 ILE B C 1
ATOM 2719 O O . ILE B 1 99 ? 0.022 -16.359 9.875 1 93.19 99 ILE B O 1
ATOM 2723 N N . ASN B 1 100 ? -1.369 -14.719 10.359 1 91.94 100 ASN B N 1
ATOM 2724 C CA . ASN B 1 100 ? -2.434 -15.633 10.758 1 91.94 100 ASN B CA 1
ATOM 2725 C C . ASN B 1 100 ? -2.883 -16.516 9.602 1 91.94 100 ASN B C 1
ATOM 2727 O O . ASN B 1 100 ? -3.133 -17.703 9.781 1 91.94 100 ASN B O 1
ATOM 2731 N N . LEU B 1 101 ? -2.988 -15.906 8.508 1 95 101 LEU B N 1
ATOM 2732 C CA . LEU B 1 101 ? -3.357 -16.656 7.316 1 95 101 LEU B CA 1
ATOM 2733 C C . LEU B 1 101 ? -2.348 -17.766 7.039 1 95 101 LEU B C 1
ATOM 2735 O O . LEU B 1 101 ? -2.729 -18.906 6.746 1 95 101 LEU B O 1
ATOM 2739 N N . THR B 1 102 ? -1.08 -17.453 7.137 1 96.44 102 THR B N 1
ATOM 2740 C CA . THR B 1 102 ? -0.013 -18.406 6.867 1 96.44 102 THR B CA 1
ATOM 2741 C C . THR B 1 102 ? -0.008 -19.516 7.91 1 96.44 102 THR B C 1
ATOM 2743 O O . THR B 1 102 ? 0.181 -20.688 7.578 1 96.44 102 THR B O 1
ATOM 2746 N N . ARG B 1 103 ? -0.245 -19.172 9.117 1 96.69 103 ARG B N 1
ATOM 2747 C CA . ARG B 1 103 ? -0.309 -20.156 10.18 1 96.69 103 ARG B CA 1
ATOM 2748 C C . ARG B 1 103 ? -1.467 -21.125 9.953 1 96.69 103 ARG B C 1
ATOM 2750 O O . ARG B 1 103 ? -1.321 -22.344 10.156 1 96.69 103 ARG B O 1
ATOM 2757 N N . ASP B 1 104 ? -2.58 -20.625 9.578 1 96.44 104 ASP B N 1
ATOM 2758 C CA . ASP B 1 104 ? -3.719 -21.484 9.25 1 96.44 104 ASP B CA 1
ATOM 2759 C C . ASP B 1 104 ? -3.381 -22.438 8.109 1 96.44 104 ASP B C 1
ATOM 2761 O O . ASP B 1 104 ? -3.705 -23.625 8.164 1 96.44 104 ASP B O 1
ATOM 2765 N N . ALA B 1 105 ? -2.768 -21.906 7.078 1 97.19 105 ALA B N 1
ATOM 2766 C CA . ALA B 1 105 ? -2.391 -22.734 5.93 1 97.19 105 ALA B CA 1
ATOM 2767 C C . ALA B 1 105 ? -1.469 -23.875 6.348 1 97.19 105 ALA B C 1
ATOM 2769 O O . ALA B 1 105 ? -1.652 -25.016 5.926 1 97.19 105 ALA B O 1
ATOM 2770 N N . ILE B 1 106 ? -0.507 -23.531 7.172 1 96 106 ILE B N 1
ATOM 2771 C CA . ILE B 1 106 ? 0.457 -24.516 7.645 1 96 106 ILE B CA 1
ATOM 2772 C C . ILE B 1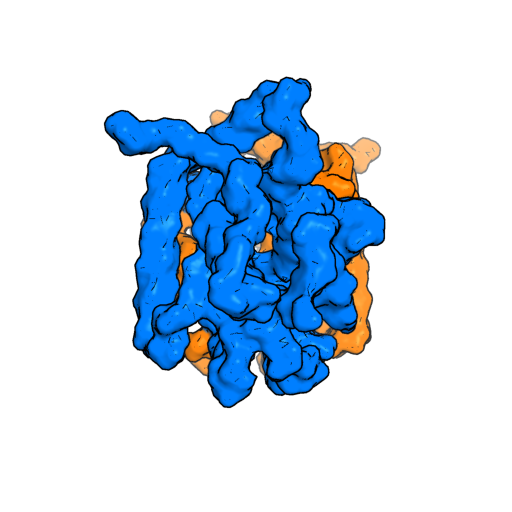 106 ? -0.257 -25.578 8.477 1 96 106 ILE B C 1
ATOM 2774 O O . ILE B 1 106 ? 0.007 -26.781 8.328 1 96 106 ILE B O 1
ATOM 2778 N N . ARG B 1 107 ? -1.134 -25.141 9.289 1 95.94 107 ARG B N 1
ATOM 2779 C CA . ARG B 1 107 ? -1.908 -26.047 10.125 1 95.94 107 ARG B CA 1
ATOM 2780 C C . ARG B 1 107 ? -2.676 -27.062 9.281 1 95.94 107 ARG B C 1
ATOM 2782 O O . ARG B 1 107 ? -2.854 -28.203 9.695 1 95.94 107 ARG B O 1
ATOM 2789 N N . TYR B 1 108 ? -3.051 -26.719 8.156 1 96.31 108 TYR B N 1
ATOM 2790 C CA . TYR B 1 108 ? -3.844 -27.578 7.293 1 96.31 108 TYR B CA 1
ATOM 2791 C C . TYR B 1 108 ? -2.992 -28.156 6.164 1 96.31 108 TYR B C 1
ATOM 2793 O O . TYR B 1 108 ? -3.525 -28.656 5.176 1 96.31 108 TYR B O 1
ATOM 2801 N N . ASN B 1 109 ? -1.709 -27.953 6.266 1 95.44 109 ASN B N 1
ATOM 2802 C CA . ASN B 1 109 ? -0.717 -28.547 5.375 1 95.44 109 ASN B CA 1
ATOM 2803 C C . ASN B 1 109 ? -0.855 -28.016 3.951 1 95.44 109 ASN B C 1
ATOM 2805 O O . ASN B 1 109 ? -0.757 -28.781 2.988 1 95.44 109 ASN B O 1
ATOM 2809 N N . VAL B 1 110 ? -1.234 -26.812 3.832 1 96 110 VAL B N 1
ATOM 2810 C CA . VAL B 1 110 ? -1.253 -26.156 2.527 1 96 110 VAL B CA 1
ATOM 2811 C C . VAL B 1 110 ? 0.045 -25.375 2.32 1 96 110 VAL B C 1
ATOM 2813 O O . VAL B 1 110 ? 0.362 -24.469 3.092 1 96 110 VAL B O 1
ATOM 2816 N N . PRO B 1 111 ? 0.803 -25.734 1.293 1 95.88 111 PRO B N 1
ATOM 2817 C CA . PRO B 1 111 ? 2.055 -25.016 1.025 1 95.88 111 PRO B CA 1
ATOM 2818 C C . PRO B 1 111 ? 1.84 -23.531 0.775 1 95.88 111 PRO B C 1
ATOM 2820 O O . PRO B 1 111 ? 0.869 -23.141 0.119 1 95.88 111 PRO B O 1
ATOM 2823 N N . VAL B 1 112 ? 2.799 -22.703 1.34 1 97.44 112 VAL B N 1
ATOM 2824 C CA . VAL B 1 112 ? 2.678 -21.25 1.231 1 97.44 112 VAL B CA 1
ATOM 2825 C C . VAL B 1 112 ? 3.971 -20.672 0.671 1 97.44 112 VAL B C 1
ATOM 2827 O O . VAL B 1 112 ? 5.062 -21.141 0.989 1 97.44 112 VAL B O 1
ATOM 2830 N N . ILE B 1 113 ? 3.791 -19.672 -0.179 1 97.44 113 ILE B N 1
ATOM 2831 C CA . ILE B 1 113 ? 4.875 -18.828 -0.682 1 97.44 113 ILE B CA 1
ATOM 2832 C C . ILE B 1 113 ? 4.566 -17.359 -0.41 1 97.44 113 ILE B C 1
ATOM 2834 O O . ILE B 1 113 ? 3.449 -16.906 -0.656 1 97.44 113 ILE B O 1
ATOM 2838 N N . PHE B 1 114 ? 5.578 -16.656 0.122 1 97.75 114 PHE B N 1
ATOM 2839 C CA . PHE B 1 114 ? 5.434 -15.211 0.264 1 97.75 114 PHE B CA 1
ATOM 2840 C C . PHE B 1 114 ? 5.902 -14.492 -0.997 1 97.75 114 PHE B C 1
ATOM 2842 O O . PHE B 1 114 ? 6.91 -14.867 -1.595 1 97.75 114 PHE B O 1
ATOM 2849 N N . VAL B 1 115 ? 5.129 -13.5 -1.356 1 97.62 115 VAL B N 1
ATOM 2850 C CA . VAL B 1 115 ? 5.531 -12.648 -2.473 1 97.62 115 VAL B CA 1
ATOM 2851 C C . VAL B 1 115 ? 5.387 -11.18 -2.082 1 97.62 115 VAL B C 1
ATOM 2853 O O . VAL B 1 115 ? 4.344 -10.766 -1.573 1 97.62 115 VAL B O 1
ATOM 2856 N N . ARG B 1 116 ? 6.398 -10.508 -2.18 1 95.62 116 ARG B N 1
ATOM 2857 C CA . ARG B 1 116 ? 6.336 -9.047 -2.156 1 95.62 116 ARG B CA 1
ATOM 2858 C C . ARG B 1 116 ? 6.379 -8.477 -3.568 1 95.62 116 ARG B C 1
ATOM 2860 O O . ARG B 1 116 ? 7.418 -8.523 -4.23 1 95.62 116 ARG B O 1
ATOM 2867 N N . SER B 1 117 ? 5.242 -7.898 -3.895 1 94.12 117 SER B N 1
ATOM 2868 C CA . SER B 1 117 ? 5.133 -7.379 -5.254 1 94.12 117 SER B CA 1
ATOM 2869 C C . SER B 1 117 ? 5.422 -5.883 -5.297 1 94.12 117 SER B C 1
ATOM 2871 O O . SER B 1 117 ? 5.91 -5.312 -4.32 1 94.12 117 SER B O 1
ATOM 2873 N N . LYS B 1 118 ? 5.395 -5.289 -6.426 1 91.88 118 LYS B N 1
ATOM 2874 C CA . LYS B 1 118 ? 5.547 -3.869 -6.715 1 91.88 118 LYS B CA 1
ATOM 2875 C C . LYS B 1 118 ? 6.98 -3.406 -6.465 1 91.88 118 LYS B C 1
ATOM 2877 O O . LYS B 1 118 ? 7.207 -2.277 -6.023 1 91.88 118 LYS B O 1
ATOM 2882 N N . MET B 1 119 ? 7.871 -4.238 -6.676 1 93.94 119 MET B N 1
ATOM 2883 C CA . MET B 1 119 ? 9.273 -3.898 -6.457 1 93.94 119 MET B CA 1
ATOM 2884 C C . MET B 1 119 ? 9.695 -2.729 -7.344 1 93.94 119 MET B C 1
ATOM 2886 O O . MET B 1 119 ? 10.57 -1.943 -6.965 1 93.94 119 MET B O 1
ATOM 2890 N N . ASP B 1 120 ? 9.07 -2.611 -8.516 1 91.12 120 ASP B N 1
ATOM 2891 C CA . ASP B 1 120 ? 9.336 -1.46 -9.375 1 91.12 120 ASP B CA 1
ATOM 2892 C C . ASP B 1 120 ? 8.984 -0.155 -8.664 1 91.12 120 ASP B C 1
ATOM 2894 O O . ASP B 1 120 ? 9.766 0.798 -8.68 1 91.12 120 ASP B O 1
ATOM 2898 N N . SER B 1 121 ? 7.855 -0.196 -8.047 1 89.75 121 SER B N 1
ATOM 2899 C CA . SER B 1 121 ? 7.402 0.985 -7.316 1 89.75 121 SER B CA 1
ATOM 2900 C C . SER B 1 121 ? 8.281 1.255 -6.098 1 89.75 121 SER B C 1
ATOM 2902 O O . SER B 1 121 ? 8.547 2.41 -5.758 1 89.75 121 SER B O 1
ATOM 2904 N N . ILE B 1 122 ? 8.609 0.257 -5.406 1 91.31 122 ILE B N 1
ATOM 2905 C CA . ILE B 1 122 ? 9.469 0.385 -4.234 1 91.31 122 ILE B CA 1
ATOM 2906 C C . ILE B 1 122 ? 10.82 0.971 -4.648 1 91.31 122 ILE B C 1
ATOM 2908 O O . ILE B 1 122 ? 11.328 1.884 -4 1 91.31 122 ILE B O 1
ATOM 2912 N N . PHE B 1 123 ? 11.32 0.441 -5.707 1 91.81 123 PHE B N 1
ATOM 2913 C CA . PHE B 1 123 ? 12.594 0.904 -6.242 1 91.81 123 PHE B CA 1
ATOM 2914 C C . PHE B 1 123 ? 12.516 2.373 -6.641 1 91.81 123 PHE B C 1
ATOM 2916 O O . PHE B 1 123 ? 13.422 3.154 -6.34 1 91.81 123 PHE B O 1
ATOM 2923 N N . ASP B 1 124 ? 11.453 2.787 -7.258 1 89.12 124 ASP B N 1
ATOM 2924 C CA . ASP B 1 124 ? 11.219 4.172 -7.652 1 89.12 124 ASP B CA 1
ATOM 2925 C C . ASP B 1 124 ? 11.125 5.086 -6.434 1 89.12 124 ASP B C 1
ATOM 2927 O O . ASP B 1 124 ? 11.688 6.18 -6.426 1 89.12 124 ASP B O 1
ATOM 2931 N N . ASP B 1 125 ? 10.398 4.645 -5.461 1 88.62 125 ASP B N 1
ATOM 2932 C CA . ASP B 1 125 ? 10.234 5.426 -4.238 1 88.62 125 ASP B CA 1
ATOM 2933 C C . ASP B 1 125 ? 11.578 5.66 -3.559 1 88.62 125 ASP B C 1
ATOM 2935 O O . ASP B 1 125 ? 11.859 6.762 -3.08 1 88.62 125 ASP B O 1
ATOM 2939 N N . MET B 1 126 ? 12.367 4.613 -3.512 1 91 126 MET B N 1
ATOM 2940 C CA . MET B 1 126 ? 13.68 4.73 -2.883 1 91 126 MET B CA 1
ATOM 2941 C C . MET B 1 126 ? 14.555 5.727 -3.629 1 91 126 MET B C 1
ATOM 2943 O O . MET B 1 126 ? 15.328 6.465 -3.014 1 91 126 MET B O 1
ATOM 2947 N N . TYR B 1 127 ? 14.438 5.691 -4.934 1 91.38 127 TYR B N 1
ATOM 2948 C CA . TYR B 1 127 ? 15.195 6.629 -5.754 1 91.38 127 TYR B CA 1
ATOM 2949 C C . TYR B 1 127 ? 14.742 8.062 -5.5 1 91.38 127 TYR B C 1
ATOM 2951 O O . TYR B 1 127 ? 15.57 8.953 -5.309 1 91.38 127 TYR B O 1
ATOM 2959 N N . HIS B 1 128 ? 13.422 8.258 -5.445 1 85.25 128 HIS B N 1
ATOM 2960 C CA . HIS B 1 128 ? 12.867 9.594 -5.215 1 85.25 128 HIS B CA 1
ATOM 2961 C C . HIS B 1 128 ? 13.234 10.109 -3.828 1 85.25 128 HIS B C 1
ATOM 2963 O O . HIS B 1 128 ? 13.438 11.305 -3.641 1 85.25 128 HIS B O 1
ATOM 2969 N N . ASP B 1 129 ? 13.258 9.188 -2.9 1 87.62 129 ASP B N 1
ATOM 2970 C CA . ASP B 1 129 ? 13.586 9.547 -1.523 1 87.62 129 ASP B CA 1
ATOM 2971 C C . ASP B 1 129 ? 15.094 9.695 -1.338 1 87.62 129 ASP B C 1
ATOM 2973 O O . ASP B 1 129 ? 15.57 9.914 -0.222 1 87.62 129 ASP B O 1
ATOM 2977 N N . GLU B 1 130 ? 15.82 9.508 -2.395 1 90 130 GLU B N 1
ATOM 2978 C CA . GLU B 1 130 ? 17.281 9.68 -2.408 1 90 130 GLU B CA 1
ATOM 2979 C C . GLU B 1 130 ? 17.953 8.664 -1.498 1 90 130 GLU B C 1
ATOM 2981 O O . GLU B 1 130 ? 18.953 8.969 -0.855 1 90 130 GLU B O 1
ATOM 2986 N N . LYS B 1 131 ? 17.344 7.551 -1.423 1 91 131 LYS B N 1
ATOM 2987 C CA . LYS B 1 131 ? 17.922 6.461 -0.648 1 91 131 LYS B CA 1
ATOM 2988 C C . LYS B 1 131 ? 18.859 5.609 -1.512 1 91 131 LYS B C 1
ATOM 2990 O O . LYS B 1 131 ? 19.672 4.852 -0.99 1 91 131 LYS B O 1
ATOM 2995 N N . ILE B 1 132 ? 18.625 5.621 -2.789 1 93.06 132 ILE B N 1
ATOM 2996 C CA . ILE B 1 132 ? 19.516 5.004 -3.766 1 93.06 132 ILE B CA 1
ATOM 2997 C C . ILE B 1 132 ? 19.938 6.039 -4.809 1 93.06 132 ILE B C 1
ATOM 2999 O O . ILE B 1 132 ? 19.219 7.016 -5.043 1 93.06 132 ILE B O 1
ATOM 3003 N N . ASN B 1 133 ? 21.031 5.797 -5.496 1 92.5 133 ASN B N 1
ATOM 3004 C CA . ASN B 1 133 ? 21.625 6.816 -6.359 1 92.5 133 ASN B CA 1
ATOM 3005 C C . ASN B 1 133 ? 21.281 6.574 -7.828 1 92.5 133 ASN B C 1
ATOM 3007 O O . ASN B 1 133 ? 21.422 7.469 -8.664 1 92.5 133 ASN B O 1
ATOM 3011 N N . ASP B 1 134 ? 20.969 5.34 -8.125 1 93.25 134 ASP B N 1
ATOM 3012 C CA . ASP B 1 134 ? 20.656 5 -9.508 1 93.25 134 ASP B CA 1
ATOM 3013 C C . ASP B 1 134 ? 19.688 3.809 -9.57 1 93.25 134 ASP B C 1
ATOM 3015 O O . ASP B 1 134 ? 19.391 3.195 -8.547 1 93.25 134 ASP B O 1
ATOM 3019 N N . LYS B 1 135 ? 19.266 3.621 -10.68 1 91.62 135 LYS B N 1
ATOM 3020 C CA . LYS B 1 135 ? 18.359 2.5 -10.898 1 91.62 135 LYS B CA 1
ATOM 3021 C C . LYS B 1 135 ? 19.031 1.407 -11.734 1 91.62 135 LYS B C 1
ATOM 3023 O O . LYS B 1 135 ? 18.453 0.924 -12.711 1 91.62 135 LYS B O 1
ATOM 3028 N N . SER B 1 136 ? 20.219 0.989 -11.383 1 93.69 136 SER B N 1
ATOM 3029 C CA . SER B 1 136 ? 20.969 -0.074 -12.047 1 93.69 136 SER B CA 1
ATOM 3030 C C . SER B 1 136 ? 20.609 -1.441 -11.477 1 93.69 136 SER B C 1
ATOM 3032 O O . SER B 1 136 ? 19.984 -1.534 -10.414 1 93.69 136 SER B O 1
ATOM 3034 N N . GLN B 1 137 ? 20.953 -2.492 -12.211 1 93.06 137 GLN B N 1
ATOM 3035 C CA . GLN B 1 137 ? 20.75 -3.857 -11.734 1 93.06 137 GLN B CA 1
ATOM 3036 C C . GLN B 1 137 ? 21.547 -4.109 -10.453 1 93.06 137 GLN B C 1
ATOM 3038 O O . GLN B 1 137 ? 21.062 -4.809 -9.555 1 93.06 137 GLN B O 1
ATOM 3043 N N . GLU B 1 138 ? 22.656 -3.561 -10.43 1 94.56 138 GLU B N 1
ATOM 3044 C CA . GLU B 1 138 ? 23.484 -3.709 -9.234 1 94.56 138 GLU B CA 1
ATOM 3045 C C . GLU B 1 138 ? 22.797 -3.115 -8.008 1 94.56 138 GLU B C 1
ATOM 3047 O O . GLU B 1 138 ? 22.781 -3.73 -6.941 1 94.56 138 GLU B O 1
ATOM 3052 N N . THR B 1 139 ? 22.281 -1.929 -8.195 1 95.94 139 THR B N 1
ATOM 3053 C CA . THR B 1 139 ? 21.562 -1.284 -7.102 1 95.94 139 THR B CA 1
ATOM 3054 C C . THR B 1 139 ? 20.328 -2.096 -6.719 1 95.94 139 THR B C 1
ATOM 3056 O O . THR B 1 139 ? 20.031 -2.248 -5.531 1 95.94 139 THR B O 1
ATOM 3059 N N . ALA B 1 140 ? 19.609 -2.576 -7.699 1 95.06 140 ALA B N 1
ATOM 3060 C CA . ALA B 1 140 ? 18.438 -3.414 -7.441 1 95.06 140 ALA B CA 1
ATOM 3061 C C . ALA B 1 140 ? 18.812 -4.645 -6.617 1 95.06 140 ALA B C 1
ATOM 3063 O O . ALA B 1 140 ? 18.109 -5.02 -5.688 1 95.06 140 ALA B O 1
ATOM 3064 N N . ASN B 1 141 ? 19.953 -5.281 -6.949 1 95.56 141 ASN B N 1
ATOM 3065 C CA . ASN B 1 141 ? 20.422 -6.449 -6.223 1 95.56 141 ASN B CA 1
ATOM 3066 C C . ASN B 1 141 ? 20.734 -6.117 -4.766 1 95.56 141 ASN B C 1
ATOM 3068 O O . ASN B 1 141 ? 20.469 -6.918 -3.869 1 95.56 141 ASN B O 1
ATOM 3072 N N . GLN B 1 142 ? 21.297 -5.012 -4.598 1 96.12 142 GLN B N 1
ATOM 3073 C CA . GLN B 1 142 ? 21.609 -4.578 -3.24 1 96.12 142 GLN B CA 1
ATOM 3074 C C . GLN B 1 142 ? 20.344 -4.348 -2.428 1 96.12 142 GLN B C 1
ATOM 3076 O O . GLN B 1 142 ? 20.25 -4.77 -1.273 1 96.12 142 GLN B O 1
ATOM 3081 N N . VAL B 1 143 ? 19.406 -3.67 -3.035 1 95.19 143 VAL B N 1
ATOM 3082 C CA . VAL B 1 143 ? 18.125 -3.402 -2.385 1 95.19 143 VAL B CA 1
ATOM 3083 C C . VAL B 1 143 ? 17.438 -4.719 -2.031 1 95.19 143 VAL B C 1
ATOM 3085 O O . VAL B 1 143 ? 16.906 -4.871 -0.931 1 95.19 143 VAL B O 1
ATOM 3088 N N . LEU B 1 144 ? 17.484 -5.633 -2.914 1 95.56 144 LEU B N 1
ATOM 3089 C CA . LEU B 1 144 ? 16.875 -6.941 -2.699 1 95.56 144 LEU B CA 1
ATOM 3090 C C . LEU B 1 144 ? 17.5 -7.641 -1.495 1 95.56 144 LEU B C 1
ATOM 3092 O O . LEU B 1 144 ? 16.781 -8.211 -0.667 1 95.56 144 LEU B O 1
ATOM 3096 N N . ARG B 1 145 ? 18.797 -7.598 -1.456 1 96.19 145 ARG B N 1
ATOM 3097 C CA . ARG B 1 145 ? 19.5 -8.211 -0.334 1 96.19 145 ARG B CA 1
ATOM 3098 C C . ARG B 1 145 ? 19.078 -7.582 0.988 1 96.19 145 ARG B C 1
ATOM 3100 O O . ARG B 1 145 ? 18.828 -8.289 1.97 1 96.19 145 ARG B O 1
ATOM 3107 N N . GLU B 1 146 ? 18.969 -6.316 0.962 1 94.31 146 GLU B N 1
ATOM 3108 C CA . GLU B 1 146 ? 18.578 -5.594 2.168 1 94.31 146 GLU B CA 1
ATOM 3109 C C . GLU B 1 146 ? 17.156 -5.941 2.582 1 94.31 146 GLU B C 1
ATOM 3111 O O . GLU B 1 146 ? 16.875 -6.133 3.768 1 94.31 146 GLU B O 1
ATOM 3116 N N . LEU B 1 147 ? 16.297 -5.973 1.646 1 94.06 147 LEU B N 1
ATOM 3117 C CA . LEU B 1 147 ? 14.898 -6.266 1.937 1 94.06 147 LEU B CA 1
ATOM 3118 C C . LEU B 1 147 ? 14.734 -7.691 2.447 1 94.06 147 LEU B C 1
ATOM 3120 O O . LEU B 1 147 ? 13.922 -7.949 3.34 1 94.06 147 LEU B O 1
ATOM 3124 N N . LYS B 1 148 ? 15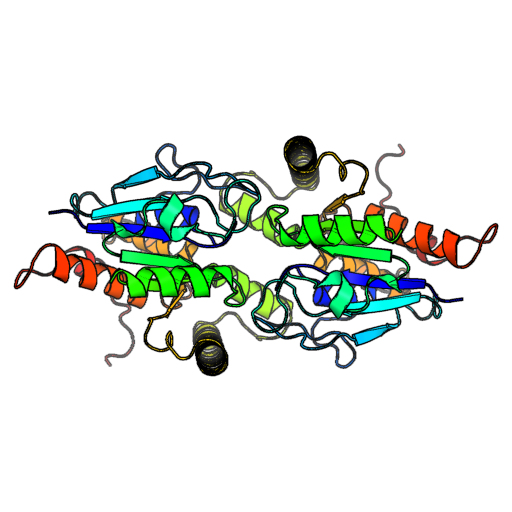.477 -8.602 1.897 1 94.75 148 LYS B N 1
ATOM 3125 C CA . LYS B 1 148 ? 15.422 -9.984 2.346 1 94.75 148 LYS B CA 1
ATOM 3126 C C . LYS B 1 148 ? 15.953 -10.125 3.771 1 94.75 148 LYS B C 1
ATOM 3128 O O . LYS B 1 148 ? 15.398 -10.891 4.57 1 94.75 148 LYS B O 1
ATOM 3133 N N . GLU B 1 149 ? 16.984 -9.406 4.016 1 95.06 149 GLU B N 1
ATOM 3134 C CA . GLU B 1 149 ? 17.516 -9.422 5.371 1 95.06 149 GLU B CA 1
ATOM 3135 C C . GLU B 1 149 ? 16.531 -8.82 6.367 1 95.06 149 GLU B C 1
ATOM 3137 O O . GLU B 1 149 ? 16.344 -9.352 7.465 1 95.06 149 GLU B O 1
ATOM 3142 N N . LYS B 1 150 ? 15.938 -7.746 6.004 1 92.25 150 LYS B N 1
ATOM 3143 C CA . LYS B 1 150 ? 14.93 -7.117 6.852 1 92.25 150 LYS B CA 1
ATOM 3144 C C . LYS B 1 150 ? 13.758 -8.062 7.113 1 92.25 150 LYS B C 1
ATOM 3146 O O . LYS B 1 150 ? 13.258 -8.141 8.234 1 92.25 150 LYS B O 1
ATOM 3151 N N . HIS B 1 151 ? 13.344 -8.711 6.082 1 93.5 151 HIS B N 1
ATOM 3152 C CA . HIS B 1 151 ? 12.273 -9.695 6.223 1 93.5 151 HIS B CA 1
ATOM 3153 C C . HIS B 1 151 ? 12.672 -10.812 7.18 1 93.5 151 HIS B C 1
ATOM 3155 O O . HIS B 1 151 ? 11.898 -11.18 8.07 1 93.5 151 HIS B O 1
ATOM 3161 N N . ARG B 1 152 ? 13.836 -11.328 6.984 1 94.88 152 ARG B N 1
ATOM 3162 C CA . ARG B 1 152 ? 14.32 -12.422 7.828 1 94.88 152 ARG B CA 1
ATOM 3163 C C . ARG B 1 152 ? 14.367 -12 9.289 1 94.88 152 ARG B C 1
ATOM 3165 O O . ARG B 1 152 ? 13.93 -12.75 10.172 1 94.88 152 ARG B O 1
ATOM 3172 N N . ARG B 1 153 ? 14.867 -10.883 9.523 1 93.69 153 ARG B N 1
ATOM 3173 C CA . ARG B 1 153 ? 14.961 -10.367 10.883 1 93.69 153 ARG B CA 1
ATOM 3174 C C . ARG B 1 153 ? 13.578 -10.188 11.5 1 93.69 153 ARG B C 1
ATOM 3176 O O . ARG B 1 153 ? 13.344 -10.602 12.641 1 93.69 153 ARG B O 1
ATOM 3183 N N . TYR B 1 154 ? 12.742 -9.609 10.75 1 91.56 154 TYR B N 1
ATOM 3184 C CA . TYR B 1 154 ? 11.391 -9.352 11.234 1 91.56 154 TYR B CA 1
ATOM 3185 C C . TYR B 1 154 ? 10.664 -10.648 11.562 1 91.56 154 TYR B C 1
ATOM 3187 O O . TYR B 1 154 ? 10.055 -10.773 12.625 1 91.56 154 TYR B O 1
ATOM 3195 N N . VAL B 1 155 ? 10.742 -11.594 10.688 1 93.88 155 VAL B N 1
ATOM 3196 C CA . VAL B 1 155 ? 10.062 -12.867 10.859 1 93.88 155 VAL B CA 1
ATOM 3197 C C . VAL B 1 155 ? 10.68 -13.625 12.031 1 93.88 155 VAL B C 1
ATOM 3199 O O . VAL B 1 155 ? 9.969 -14.258 12.82 1 93.88 155 VAL B O 1
A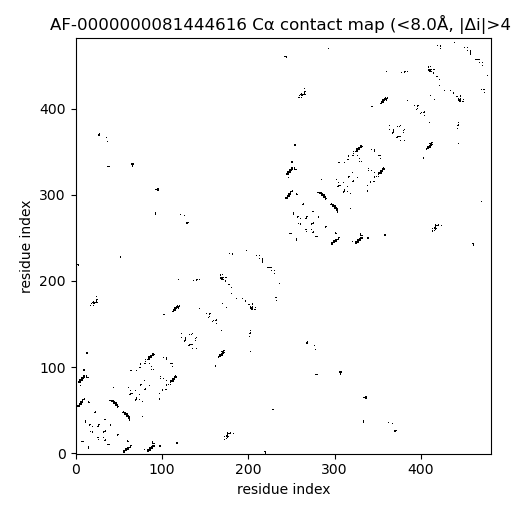TOM 3202 N N . SER B 1 156 ? 11.992 -13.523 12.141 1 95.75 156 SER B N 1
ATOM 3203 C CA . SER B 1 156 ? 12.68 -14.18 13.25 1 95.75 156 SER B CA 1
ATOM 3204 C C . SER B 1 156 ? 12.203 -13.633 14.594 1 95.75 156 SER B C 1
ATOM 3206 O O . SER B 1 156 ? 12.055 -14.383 15.555 1 95.75 156 SER B O 1
ATOM 3208 N N . GLU B 1 157 ? 11.891 -12.414 14.625 1 93.44 157 GLU B N 1
ATOM 3209 C CA . GLU B 1 157 ? 11.516 -11.734 15.859 1 93.44 157 GLU B CA 1
ATOM 3210 C C . GLU B 1 157 ? 10.039 -11.938 16.172 1 93.44 157 GLU B C 1
ATOM 3212 O O . GLU B 1 157 ? 9.656 -12.07 17.344 1 93.44 157 GLU B O 1
ATOM 3217 N N . HIS B 1 158 ? 9.211 -12.031 15.156 1 91.56 158 HIS B N 1
ATOM 3218 C CA . HIS B 1 158 ? 7.785 -11.898 15.422 1 91.56 158 HIS B CA 1
ATOM 3219 C C . HIS B 1 158 ? 7.031 -13.156 14.984 1 91.56 158 HIS B C 1
ATOM 3221 O O . HIS B 1 158 ? 5.891 -13.375 15.406 1 91.56 158 HIS B O 1
ATOM 3227 N N . ALA B 1 159 ? 7.59 -13.914 14.117 1 94.25 159 ALA B N 1
ATOM 3228 C CA . ALA B 1 159 ? 6.941 -15.102 13.562 1 94.25 159 ALA B CA 1
ATOM 3229 C C . ALA B 1 159 ? 7.969 -16.172 13.188 1 94.25 159 ALA B C 1
ATOM 3231 O O . ALA B 1 159 ? 7.977 -16.656 12.062 1 94.25 159 ALA B O 1
ATOM 3232 N N . LYS B 1 160 ? 8.711 -16.594 14.148 1 95.62 160 LYS B N 1
ATOM 3233 C CA . LYS B 1 160 ? 9.836 -17.5 13.945 1 95.62 160 LYS B CA 1
ATOM 3234 C C . LYS B 1 160 ? 9.375 -18.797 13.281 1 95.62 160 LYS B C 1
ATOM 3236 O O . LYS B 1 160 ? 10.117 -19.391 12.5 1 95.62 160 LYS B O 1
ATOM 3241 N N . ASP B 1 161 ? 8.203 -19.203 13.555 1 96.5 161 ASP B N 1
ATOM 3242 C CA . ASP B 1 161 ? 7.641 -20.438 13.023 1 96.5 161 ASP B CA 1
ATOM 3243 C C . ASP B 1 161 ? 7.438 -20.344 11.516 1 96.5 161 ASP B C 1
ATOM 3245 O O . ASP B 1 161 ? 7.234 -21.359 10.844 1 96.5 161 ASP B O 1
ATOM 3249 N N . LEU B 1 162 ? 7.594 -19.141 10.953 1 96.94 162 LEU B N 1
ATOM 3250 C CA . LEU B 1 162 ? 7.348 -18.938 9.523 1 96.94 162 LEU B CA 1
ATOM 3251 C C . LEU B 1 162 ? 8.656 -18.719 8.773 1 96.94 162 LEU B C 1
ATOM 3253 O O . LEU B 1 162 ? 8.641 -18.406 7.582 1 96.94 162 LEU B O 1
ATOM 3257 N N . LEU B 1 163 ? 9.758 -18.891 9.383 1 96 163 LEU B N 1
ATOM 3258 C CA . LEU B 1 163 ? 11.062 -18.594 8.812 1 96 163 LEU B CA 1
ATOM 3259 C C . LEU B 1 163 ? 11.336 -19.484 7.594 1 96 163 LEU B C 1
ATOM 3261 O O . LEU B 1 163 ? 12.078 -19.094 6.691 1 96 163 LEU B O 1
ATOM 3265 N N . HIS B 1 164 ? 10.711 -20.609 7.582 1 96.25 164 HIS B N 1
ATOM 3266 C CA . HIS B 1 164 ? 10.969 -21.578 6.527 1 96.25 164 HIS B CA 1
ATOM 3267 C C . HIS B 1 164 ? 10.172 -21.25 5.27 1 96.25 164 HIS B C 1
ATOM 3269 O O . HIS B 1 164 ? 10.422 -21.812 4.203 1 96.25 164 HIS B O 1
ATOM 3275 N N . VAL B 1 165 ? 9.203 -20.422 5.32 1 97 165 VAL B N 1
ATOM 3276 C CA . VAL B 1 165 ? 8.375 -20.078 4.172 1 97 165 VAL B CA 1
ATOM 3277 C C . VAL B 1 165 ? 9.172 -19.219 3.188 1 97 165 VAL B C 1
ATOM 3279 O O . VAL B 1 165 ? 9.719 -18.188 3.561 1 97 165 VAL B O 1
ATOM 3282 N N . PRO B 1 166 ? 9.305 -19.656 1.934 1 96.94 166 PRO B N 1
ATOM 3283 C CA . PRO B 1 166 ? 10.078 -18.875 0.969 1 96.94 166 PRO B CA 1
ATOM 3284 C C . PRO B 1 166 ? 9.414 -17.547 0.623 1 96.94 166 PRO B C 1
ATOM 3286 O O . PRO B 1 166 ? 8.188 -17.438 0.656 1 96.94 166 PRO B O 1
ATOM 3289 N N . ILE B 1 167 ? 10.273 -16.578 0.294 1 97.31 167 ILE B N 1
ATOM 3290 C CA . ILE B 1 167 ? 9.773 -15.258 -0.103 1 97.31 167 ILE B CA 1
ATOM 3291 C C . ILE B 1 167 ? 10.438 -14.828 -1.411 1 97.31 167 ILE B C 1
ATOM 3293 O O . ILE B 1 167 ? 11.633 -15.07 -1.617 1 97.31 167 ILE B O 1
ATOM 3297 N N . TYR B 1 168 ? 9.656 -14.227 -2.291 1 97.19 168 TYR B N 1
ATOM 3298 C CA . TYR B 1 168 ? 10.164 -13.68 -3.543 1 97.19 168 TYR B CA 1
ATOM 3299 C C . TYR B 1 168 ? 9.719 -12.227 -3.719 1 97.19 168 TYR B C 1
ATOM 3301 O O . TYR B 1 168 ? 8.539 -11.914 -3.576 1 97.19 168 TYR B O 1
ATOM 3309 N N . HIS B 1 169 ? 10.672 -11.375 -3.955 1 96.94 169 HIS B N 1
ATOM 3310 C CA . HIS B 1 169 ? 10.414 -9.977 -4.285 1 96.94 169 HIS B CA 1
ATOM 3311 C C . HIS B 1 169 ? 10.32 -9.773 -5.793 1 96.94 169 HIS B C 1
ATOM 3313 O O . HIS B 1 169 ? 11.305 -9.938 -6.508 1 96.94 169 HIS B O 1
ATOM 3319 N N . ILE B 1 170 ? 9.117 -9.336 -6.234 1 96.44 170 ILE B N 1
ATOM 3320 C CA . ILE B 1 170 ? 8.945 -9.297 -7.684 1 96.44 170 ILE B CA 1
ATOM 3321 C C . ILE B 1 170 ? 8.234 -8 -8.086 1 96.44 170 ILE B C 1
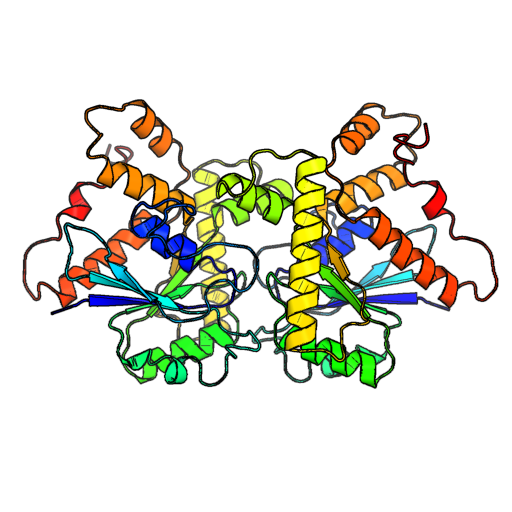ATOM 3323 O O . ILE B 1 170 ? 7.773 -7.246 -7.223 1 96.44 170 ILE B O 1
ATOM 3327 N N . SER B 1 171 ? 8.289 -7.711 -9.281 1 94.75 171 SER B N 1
ATOM 3328 C CA . SER B 1 171 ? 7.387 -6.777 -9.945 1 94.75 171 SER B CA 1
ATOM 3329 C C . SER B 1 171 ? 6.418 -7.508 -10.875 1 94.75 171 SER B C 1
ATOM 3331 O O . SER B 1 171 ? 6.836 -8.125 -11.859 1 94.75 171 SER B O 1
ATOM 3333 N N . SER B 1 172 ? 5.121 -7.375 -10.547 1 93.81 172 SER B N 1
ATOM 3334 C CA . SER B 1 172 ? 4.141 -8.023 -11.414 1 93.81 172 SER B CA 1
ATOM 3335 C C . SER B 1 172 ? 4.227 -7.496 -12.844 1 93.81 172 SER B C 1
ATOM 3337 O O . SER B 1 172 ? 3.986 -8.234 -13.797 1 93.81 172 SER B O 1
ATOM 3339 N N . ARG B 1 173 ? 4.605 -6.273 -12.961 1 88.44 173 ARG B N 1
ATOM 3340 C CA . ARG B 1 173 ? 4.766 -5.695 -14.297 1 88.44 173 ARG B CA 1
ATOM 3341 C C . ARG B 1 173 ? 5.902 -6.371 -15.055 1 88.44 173 ARG B C 1
ATOM 3343 O O . ARG B 1 173 ? 5.805 -6.578 -16.266 1 88.44 173 ARG B O 1
ATOM 3350 N N . SER B 1 174 ? 6.969 -6.668 -14.367 1 89.69 174 SER B N 1
ATOM 3351 C CA . SER B 1 174 ? 8.062 -7.414 -14.977 1 89.69 174 SER B CA 1
ATOM 3352 C C . SER B 1 174 ? 7.641 -8.836 -15.32 1 89.69 174 SER B C 1
ATOM 3354 O O . SER B 1 174 ? 8.039 -9.375 -16.359 1 89.69 174 SER B O 1
ATOM 3356 N N . VAL B 1 175 ? 6.879 -9.453 -14.484 1 91.75 175 VAL B N 1
ATOM 3357 C CA . VAL B 1 175 ? 6.344 -10.789 -14.734 1 91.75 175 VAL B CA 1
ATOM 3358 C C . VAL B 1 175 ? 5.547 -10.789 -16.047 1 91.75 175 VAL B C 1
ATOM 3360 O O . VAL B 1 175 ? 5.699 -11.688 -16.875 1 91.75 175 VAL B O 1
ATOM 3363 N N . TYR B 1 176 ? 4.777 -9.797 -16.219 1 89.62 176 TYR B N 1
ATOM 3364 C CA . TYR B 1 176 ? 3.99 -9.672 -17.438 1 89.62 176 TYR B CA 1
ATOM 3365 C C . TYR B 1 176 ? 4.891 -9.633 -18.672 1 89.62 176 TYR B C 1
ATOM 3367 O O . TYR B 1 176 ? 4.633 -10.336 -19.656 1 89.62 176 TYR B O 1
ATOM 3375 N N . LYS B 1 177 ? 5.852 -8.836 -18.641 1 86 177 LYS B N 1
ATOM 3376 C CA . LYS B 1 177 ? 6.754 -8.695 -19.766 1 86 177 LYS B CA 1
ATOM 3377 C C . LYS B 1 177 ? 7.418 -10.031 -20.109 1 86 177 LYS B C 1
ATOM 3379 O O . LYS B 1 177 ? 7.566 -10.375 -21.281 1 86 177 LYS B O 1
ATOM 3384 N N . ILE B 1 178 ? 7.789 -10.719 -19.125 1 84.75 178 ILE B N 1
ATOM 3385 C CA . ILE B 1 178 ? 8.414 -12.031 -19.297 1 84.75 178 ILE B CA 1
ATOM 3386 C C . ILE B 1 178 ? 7.414 -12.992 -19.938 1 84.75 178 ILE B C 1
ATOM 3388 O O . ILE B 1 178 ? 7.734 -13.664 -20.922 1 84.75 178 ILE B O 1
ATOM 3392 N N . MET B 1 179 ? 6.25 -13.008 -19.438 1 87.06 179 MET B N 1
ATOM 3393 C CA . MET B 1 179 ? 5.23 -13.93 -19.922 1 87.06 179 MET B CA 1
ATOM 3394 C C . MET B 1 179 ? 4.781 -13.547 -21.328 1 87.06 179 MET B C 1
ATOM 3396 O O . MET B 1 179 ? 4.5 -14.414 -22.156 1 87.06 179 MET B O 1
ATOM 3400 N N . ASP B 1 180 ? 4.641 -12.289 -21.453 1 83.56 180 ASP B N 1
ATOM 3401 C CA . ASP B 1 180 ? 4.289 -11.805 -22.781 1 83.56 180 ASP B CA 1
ATOM 3402 C C . ASP B 1 180 ? 5.32 -12.258 -23.828 1 83.56 180 ASP B C 1
ATOM 3404 O O . ASP B 1 180 ? 4.961 -12.633 -24.938 1 83.56 180 ASP B O 1
ATOM 3408 N N . PHE B 1 181 ? 6.523 -12.164 -23.453 1 78.38 181 PHE B N 1
ATOM 3409 C CA . PHE B 1 181 ? 7.609 -12.617 -24.312 1 78.38 181 PHE B CA 1
ATOM 3410 C C . PHE B 1 181 ? 7.5 -14.109 -24.578 1 78.38 181 PHE B C 1
ATOM 3412 O O . PHE B 1 181 ? 7.617 -14.555 -25.734 1 78.38 181 PHE B O 1
ATOM 3419 N N . ILE B 1 182 ? 7.281 -14.875 -23.625 1 76.88 182 ILE B N 1
ATOM 3420 C CA . ILE B 1 182 ? 7.16 -16.328 -23.734 1 76.88 182 ILE B CA 1
ATOM 3421 C C . ILE B 1 182 ? 5.992 -16.672 -24.656 1 76.88 182 ILE B C 1
ATOM 3423 O O . ILE B 1 182 ? 6.113 -17.562 -25.516 1 76.88 182 ILE B O 1
ATOM 3427 N N . ASN B 1 183 ? 4.996 -15.992 -24.469 1 78.94 183 ASN B N 1
ATOM 3428 C CA . ASN B 1 183 ? 3.785 -16.281 -25.234 1 78.94 183 ASN B CA 1
ATOM 3429 C C . ASN B 1 183 ? 3.939 -15.906 -26.703 1 78.94 183 ASN B C 1
ATOM 3431 O O . ASN B 1 183 ? 3.301 -16.5 -27.562 1 78.94 183 ASN B O 1
ATOM 3435 N N . SER B 1 184 ? 4.523 -14.75 -26.891 1 70.69 184 SER B N 1
ATOM 3436 C CA . SER B 1 184 ? 4.699 -14.289 -28.266 1 70.69 184 SER B CA 1
ATOM 3437 C C . SER B 1 184 ? 5.645 -15.203 -29.047 1 70.69 184 SER B C 1
ATOM 3439 O O . SER B 1 184 ? 5.73 -15.125 -30.266 1 70.69 184 SER B O 1
ATOM 3441 N N . ARG B 1 185 ? 5.969 -16.344 -28.578 1 57.78 185 ARG B N 1
ATOM 3442 C CA . ARG B 1 185 ? 6.859 -17.266 -29.266 1 57.78 185 ARG B CA 1
ATOM 3443 C C . ARG B 1 185 ? 7.922 -16.516 -30.062 1 57.78 185 ARG B C 1
ATOM 3445 O O . ARG B 1 185 ? 8.406 -17 -31.078 1 57.78 185 ARG B O 1
ATOM 3452 N N . VAL B 1 186 ? 7.965 -15.102 -29.891 1 50.22 186 VAL B N 1
ATOM 3453 C CA . VAL B 1 186 ? 8.547 -14.203 -30.891 1 50.22 186 VAL B CA 1
ATOM 3454 C C . VAL B 1 186 ? 10.07 -14.18 -30.719 1 50.22 186 VAL B C 1
ATOM 3456 O O . VAL B 1 186 ? 10.719 -13.203 -31.109 1 50.22 186 VAL B O 1
ATOM 3459 N N . TYR B 1 187 ? 10.805 -14.969 -29.938 1 48.5 187 TYR B N 1
ATOM 3460 C CA . TYR B 1 187 ? 12.227 -14.727 -30.141 1 48.5 187 TYR B CA 1
ATOM 3461 C C . TYR B 1 187 ? 12.516 -14.289 -31.562 1 48.5 187 TYR B C 1
ATOM 3463 O O . TYR B 1 187 ? 13.398 -13.461 -31.812 1 48.5 187 TYR B O 1
ATOM 3471 N N . GLU B 1 188 ? 11.906 -15.008 -32.344 1 48.38 188 GLU B N 1
ATOM 3472 C CA . GLU B 1 188 ? 12.32 -14.984 -33.75 1 48.38 188 GLU B CA 1
ATOM 3473 C C . GLU B 1 188 ? 11.922 -13.672 -34.438 1 48.38 188 GLU B C 1
ATOM 3475 O O . GLU B 1 188 ? 12.617 -13.195 -35.312 1 48.38 188 GLU B O 1
ATOM 3480 N N . THR B 1 189 ? 10.789 -12.977 -34.031 1 51.09 189 THR B N 1
ATOM 3481 C CA . THR B 1 189 ? 10.289 -11.984 -34.969 1 51.09 189 THR B CA 1
ATOM 3482 C C . THR B 1 189 ? 10.344 -10.586 -34.375 1 51.09 189 THR B C 1
ATOM 3484 O O . THR B 1 189 ? 10.094 -9.602 -35.062 1 51.09 189 THR B O 1
ATOM 3487 N N . ASN B 1 190 ? 10.742 -10.461 -32.969 1 55.41 190 ASN B N 1
ATOM 3488 C CA . ASN B 1 190 ? 10.672 -9.094 -32.469 1 55.41 190 ASN B CA 1
ATOM 3489 C C . ASN B 1 190 ? 11.898 -8.734 -31.641 1 55.41 190 ASN B C 1
ATOM 3491 O O . ASN B 1 190 ? 11.859 -8.812 -30.406 1 55.41 190 ASN B O 1
ATOM 3495 N N . PRO B 1 191 ? 12.969 -8.391 -32.281 1 58.53 191 PRO B N 1
ATOM 3496 C CA . PRO B 1 191 ? 14.211 -8 -31.625 1 58.53 191 PRO B CA 1
ATOM 3497 C C . PRO B 1 191 ? 14 -6.902 -30.594 1 58.53 191 PRO B C 1
ATOM 3499 O O . PRO B 1 191 ? 14.695 -6.871 -29.562 1 58.53 191 PRO B O 1
ATOM 3502 N N . GLU B 1 192 ? 12.992 -6.121 -30.797 1 61.28 192 GLU B N 1
ATOM 3503 C CA . GLU B 1 192 ? 12.789 -5.008 -29.875 1 61.28 192 GLU B CA 1
ATOM 3504 C C . GLU B 1 192 ? 12.289 -5.496 -28.516 1 61.28 192 GLU B C 1
ATOM 3506 O O . GLU B 1 192 ? 12.688 -4.965 -27.484 1 61.28 192 GLU B O 1
ATOM 3511 N N . ALA B 1 193 ? 11.531 -6.512 -28.625 1 61.94 193 ALA B N 1
ATOM 3512 C CA . ALA B 1 193 ? 11.031 -7.086 -27.375 1 61.94 193 ALA B CA 1
ATOM 3513 C C . ALA B 1 193 ? 12.164 -7.711 -26.562 1 61.94 193 ALA B C 1
ATOM 3515 O O . ALA B 1 193 ? 12.195 -7.586 -25.344 1 61.94 193 ALA B O 1
ATOM 3516 N N . ALA B 1 194 ? 13.031 -8.273 -27.281 1 62.22 194 ALA B N 1
ATOM 3517 C CA . ALA B 1 194 ? 14.18 -8.875 -26.609 1 62.22 194 ALA B CA 1
ATOM 3518 C C . ALA B 1 194 ? 15.031 -7.812 -25.922 1 62.22 194 ALA B C 1
ATOM 3520 O O . ALA B 1 194 ? 15.477 -8 -24.797 1 62.22 194 ALA B O 1
ATOM 3521 N N . VAL B 1 195 ? 15.18 -6.73 -26.594 1 59.75 195 VAL B N 1
ATOM 3522 C CA . VAL B 1 195 ? 15.977 -5.633 -26.047 1 59.75 195 VAL B CA 1
ATOM 3523 C C . VAL B 1 195 ? 15.289 -5.051 -24.812 1 59.75 195 VAL B C 1
ATOM 3525 O O . VAL B 1 195 ? 15.938 -4.758 -23.812 1 59.75 195 VAL B O 1
ATOM 3528 N N . SER B 1 196 ? 13.977 -4.949 -24.875 1 65.62 196 SER B N 1
ATOM 3529 C CA . SER B 1 196 ? 13.219 -4.398 -23.766 1 65.62 196 SER B CA 1
ATOM 3530 C C . SER B 1 196 ? 13.32 -5.289 -22.531 1 65.62 196 SER B C 1
ATOM 3532 O O . SER B 1 196 ? 13.43 -4.793 -21.406 1 65.62 196 SER B O 1
ATOM 3534 N N . LEU B 1 197 ? 13.383 -6.496 -22.828 1 68.62 197 LEU B N 1
ATOM 3535 C CA . LEU B 1 197 ? 13.5 -7.441 -21.734 1 68.62 197 LEU B CA 1
ATOM 3536 C C . LEU B 1 197 ? 14.883 -7.363 -21.094 1 68.62 197 LEU B C 1
ATOM 3538 O O . LEU B 1 197 ? 15.008 -7.512 -19.875 1 68.62 197 LEU B O 1
ATOM 3542 N N . GLN B 1 198 ? 15.766 -7.078 -21.922 1 63.97 198 GLN B N 1
ATOM 3543 C CA . GLN B 1 198 ? 17.125 -6.984 -21.422 1 63.97 198 GLN B CA 1
ATOM 3544 C C . GLN B 1 198 ? 17.312 -5.766 -20.531 1 63.97 198 GLN B C 1
ATOM 3546 O O . GLN B 1 198 ? 18.172 -5.758 -19.641 1 63.97 198 GLN B O 1
ATOM 3551 N N . ARG B 1 199 ? 16.438 -4.852 -20.703 1 69.81 199 ARG B N 1
ATOM 3552 C CA . ARG B 1 199 ? 16.562 -3.605 -19.953 1 69.81 199 ARG B CA 1
ATOM 3553 C C . ARG B 1 199 ? 15.734 -3.643 -18.688 1 69.81 199 ARG B C 1
ATOM 3555 O O . ARG B 1 199 ? 15.844 -2.756 -17.828 1 69.81 199 ARG B O 1
ATOM 3562 N N . LEU B 1 200 ? 15.109 -4.738 -18.656 1 79.88 200 LEU B N 1
ATOM 3563 C CA . LEU B 1 200 ? 14.25 -4.855 -17.484 1 79.88 200 LEU B CA 1
ATOM 3564 C C . LEU B 1 200 ? 15.07 -5.164 -16.234 1 79.88 200 LEU B C 1
ATOM 3566 O O . LEU B 1 200 ? 15.969 -6.012 -16.266 1 79.88 200 LEU B O 1
ATOM 3570 N N . ILE B 1 201 ? 14.867 -4.34 -15.234 1 84.38 201 ILE B N 1
ATOM 3571 C CA . ILE B 1 201 ? 15.453 -4.668 -13.938 1 84.38 201 ILE B CA 1
ATOM 3572 C C . ILE B 1 201 ? 14.852 -5.973 -13.414 1 84.38 201 ILE B C 1
ATOM 3574 O O . ILE B 1 201 ? 13.625 -6.125 -13.375 1 84.38 201 ILE B O 1
ATOM 3578 N N . ASN B 1 202 ? 15.758 -6.848 -13.18 1 84.88 202 ASN B N 1
ATOM 3579 C CA . ASN B 1 202 ? 15.344 -8.141 -12.648 1 84.88 202 ASN B CA 1
ATOM 3580 C C . ASN B 1 202 ? 15.453 -8.188 -11.125 1 84.88 202 ASN B C 1
ATOM 3582 O O . ASN B 1 202 ? 16.516 -7.891 -10.57 1 84.88 202 ASN B O 1
ATOM 3586 N N . PHE B 1 203 ? 14.367 -8.516 -10.586 1 93.75 203 PHE B N 1
ATOM 3587 C CA . PHE B 1 203 ? 14.414 -8.789 -9.156 1 93.75 203 PHE B CA 1
ATOM 3588 C C . PHE B 1 203 ? 14.477 -10.289 -8.891 1 93.75 203 PHE B C 1
ATOM 3590 O O . PHE B 1 203 ? 15.5 -10.93 -9.141 1 93.75 203 PHE B O 1
ATOM 3597 N N . GLU B 1 204 ? 13.336 -10.906 -8.531 1 94.69 204 GLU B N 1
ATOM 3598 C CA . GLU B 1 204 ? 13.359 -12.344 -8.289 1 94.69 204 GLU B CA 1
ATOM 3599 C C . GLU B 1 204 ? 12.281 -13.055 -9.109 1 94.69 204 GLU B C 1
ATOM 3601 O O . GLU B 1 204 ? 11.789 -14.109 -8.711 1 94.69 204 GLU B O 1
ATOM 3606 N N . GLU B 1 205 ? 11.953 -12.438 -10.25 1 92.81 205 GLU B N 1
ATOM 3607 C CA . GLU B 1 205 ? 10.883 -13 -11.078 1 92.81 205 GLU B CA 1
ATOM 3608 C C . GLU B 1 205 ? 11.242 -14.406 -11.547 1 92.81 205 GLU B C 1
ATOM 3610 O O . GLU B 1 205 ? 10.391 -15.305 -11.531 1 92.81 205 GLU B O 1
ATOM 3615 N N . ARG B 1 206 ? 12.445 -14.617 -11.922 1 86.88 206 ARG B N 1
ATOM 3616 C CA . ARG B 1 206 ? 12.875 -15.922 -12.414 1 86.88 206 ARG B CA 1
ATOM 3617 C C . ARG B 1 206 ? 12.797 -16.969 -11.305 1 86.88 206 ARG B C 1
ATOM 3619 O O . ARG B 1 206 ? 12.312 -18.078 -11.531 1 86.88 206 ARG B O 1
ATOM 3626 N N . GLN B 1 207 ? 13.359 -16.609 -10.227 1 91.56 207 GLN B N 1
ATOM 3627 C CA . GLN B 1 207 ? 13.312 -17.531 -9.086 1 91.56 207 GLN B CA 1
ATOM 3628 C C . GLN B 1 207 ? 11.875 -17.859 -8.711 1 91.56 207 GLN B C 1
ATOM 3630 O O . GLN B 1 207 ? 11.57 -19 -8.359 1 91.56 207 GLN B O 1
ATOM 3635 N N . PHE B 1 208 ? 11.047 -16.922 -8.797 1 94.12 208 PHE B N 1
ATOM 3636 C CA . PHE B 1 208 ? 9.633 -17.109 -8.5 1 94.12 208 PHE B CA 1
ATOM 3637 C C . PHE B 1 208 ? 8.992 -18.078 -9.484 1 94.12 208 PHE B C 1
ATOM 3639 O O . PHE B 1 208 ? 8.266 -18.984 -9.086 1 94.12 208 PHE B O 1
ATOM 3646 N N . PHE B 1 209 ? 9.281 -17.906 -10.68 1 88 209 PHE B N 1
ATOM 3647 C CA . PHE B 1 209 ? 8.758 -18.781 -11.711 1 88 209 PHE B CA 1
ATOM 3648 C C . PHE B 1 209 ? 9.25 -20.219 -11.508 1 88 209 PHE B C 1
ATOM 3650 O O . PHE B 1 209 ? 8.477 -21.172 -11.625 1 88 209 PHE B O 1
ATOM 3657 N N . GLU B 1 210 ? 10.484 -20.281 -11.25 1 87.19 210 GLU B N 1
ATOM 3658 C CA . GLU B 1 210 ? 11.062 -21.594 -11 1 87.19 210 GLU B CA 1
ATOM 3659 C C . GLU B 1 210 ? 10.359 -22.297 -9.844 1 87.19 210 GLU B C 1
ATOM 3661 O O . GLU B 1 210 ? 10.109 -23.5 -9.898 1 87.19 210 GLU B O 1
ATOM 3666 N N . GLU B 1 211 ? 10.109 -21.547 -8.867 1 91 211 GLU B N 1
ATOM 3667 C CA . GLU B 1 211 ? 9.375 -22.078 -7.727 1 91 211 GLU B CA 1
ATOM 3668 C C . GLU B 1 211 ? 8.016 -22.625 -8.148 1 91 211 GLU B C 1
ATOM 3670 O O . GLU B 1 211 ? 7.633 -23.734 -7.773 1 91 211 GLU B O 1
ATOM 3675 N N . LEU B 1 212 ? 7.262 -21.922 -8.883 1 88.5 212 LEU B N 1
ATOM 3676 C CA . LEU B 1 212 ? 5.93 -22.312 -9.336 1 88.5 212 LEU B CA 1
ATOM 3677 C C . LEU B 1 212 ? 5.992 -23.547 -10.211 1 88.5 212 LEU B C 1
ATOM 3679 O O . LEU B 1 212 ? 5.172 -24.469 -10.07 1 88.5 212 LEU B O 1
ATOM 3683 N N . LEU B 1 213 ? 6.961 -23.594 -11.039 1 83.69 213 LEU B N 1
ATOM 3684 C CA . LEU B 1 213 ? 7.109 -24.719 -11.945 1 83.69 213 LEU B CA 1
ATOM 3685 C C . LEU B 1 213 ? 7.48 -25.984 -11.18 1 83.69 213 LEU B C 1
ATOM 3687 O O . LEU B 1 213 ? 6.992 -27.078 -11.492 1 83.69 213 LEU B O 1
ATOM 3691 N N . THR B 1 214 ? 8.359 -25.797 -10.305 1 85.62 214 THR B N 1
ATOM 3692 C CA . THR B 1 214 ? 8.758 -26.938 -9.484 1 85.62 214 THR B CA 1
ATOM 3693 C C . THR B 1 214 ? 7.551 -27.531 -8.758 1 85.62 214 THR B C 1
ATOM 3695 O O . THR B 1 214 ? 7.379 -28.75 -8.727 1 85.62 214 THR B O 1
ATOM 3698 N N . ARG B 1 215 ? 6.727 -26.703 -8.227 1 85.75 215 ARG B N 1
ATOM 3699 C CA . ARG B 1 215 ? 5.52 -27.156 -7.543 1 85.75 215 ARG B CA 1
ATOM 3700 C C . ARG B 1 215 ? 4.574 -27.844 -8.523 1 85.75 215 ARG B C 1
ATOM 3702 O O . ARG B 1 215 ? 3.922 -28.828 -8.164 1 85.75 215 ARG B O 1
ATOM 3709 N N . THR B 1 216 ? 4.477 -27.359 -9.617 1 81.81 216 THR B N 1
ATOM 3710 C CA . THR B 1 216 ? 3.641 -27.922 -10.664 1 81.81 216 THR B CA 1
ATOM 3711 C C . THR B 1 216 ? 4.117 -29.328 -11.023 1 81.81 216 THR B C 1
ATOM 3713 O O . THR B 1 216 ? 3.316 -30.266 -11.102 1 81.81 216 THR B O 1
ATOM 3716 N N . GLU B 1 217 ? 5.387 -29.406 -11.172 1 80 217 GLU B N 1
ATOM 3717 C CA . GLU B 1 217 ? 5.969 -30.703 -11.531 1 80 217 GLU B CA 1
ATOM 3718 C C . GLU B 1 217 ? 5.762 -31.719 -10.414 1 80 217 GLU B C 1
ATOM 3720 O O . GLU B 1 217 ? 5.414 -32.875 -10.68 1 80 217 GLU B O 1
ATOM 3725 N N . GLU B 1 218 ? 5.93 -31.297 -9.32 1 81.06 218 GLU B N 1
ATOM 3726 C CA . GLU B 1 218 ? 5.789 -32.188 -8.172 1 81.06 218 GLU B CA 1
ATOM 3727 C C . GLU B 1 218 ? 4.359 -32.688 -8.047 1 81.06 218 GLU B C 1
ATOM 3729 O O . GLU B 1 218 ? 4.141 -33.844 -7.672 1 81.06 218 GLU B O 1
ATOM 3734 N N . ARG B 1 219 ? 3.49 -31.906 -8.406 1 81.12 219 ARG B N 1
ATOM 3735 C CA . ARG B 1 219 ? 2.082 -32.25 -8.234 1 81.12 219 ARG B CA 1
ATOM 3736 C C . ARG B 1 219 ? 1.556 -33.031 -9.445 1 81.12 219 ARG B C 1
ATOM 3738 O O . ARG B 1 219 ? 0.802 -34 -9.289 1 81.12 219 ARG B O 1
ATOM 3745 N N . LEU B 1 220 ? 1.932 -32.594 -10.625 1 78.19 220 LEU B N 1
ATOM 3746 C CA . LEU B 1 220 ? 1.278 -33.094 -11.828 1 78.19 220 LEU B CA 1
ATOM 3747 C C . LEU B 1 220 ? 2.078 -34.219 -12.453 1 78.19 220 LEU B C 1
ATOM 3749 O O . LEU B 1 220 ? 1.531 -35.031 -13.195 1 78.19 220 LEU B O 1
ATOM 3753 N N . THR B 1 221 ? 3.312 -34.156 -12.312 1 69.56 221 THR B N 1
ATOM 3754 C CA . THR B 1 221 ? 4.121 -35.219 -12.891 1 69.56 221 THR B CA 1
ATOM 3755 C C . THR B 1 221 ? 5.004 -35.875 -11.82 1 69.56 221 THR B C 1
ATOM 3757 O O . THR B 1 221 ? 6.23 -35.812 -11.906 1 69.56 221 THR B O 1
ATOM 3760 N N . PRO B 1 222 ? 4.215 -36.5 -10.828 1 61.47 222 PRO B N 1
ATOM 3761 C CA . PRO B 1 222 ? 5.055 -37.156 -9.812 1 61.47 222 PRO B CA 1
ATOM 3762 C C . PRO B 1 222 ? 6.035 -38.156 -10.398 1 61.47 222 PRO B C 1
ATOM 3764 O O . PRO B 1 222 ? 5.637 -39.031 -11.195 1 61.47 222 PRO B O 1
ATOM 3767 N N . GLY B 1 223 ? 7.418 -37.938 -10.359 1 56.75 223 GLY B N 1
ATOM 3768 C CA . GLY B 1 223 ? 8.445 -38.812 -10.898 1 56.75 223 GLY B CA 1
ATOM 3769 C C . GLY B 1 223 ? 8.797 -38.5 -12.336 1 56.75 223 GLY B C 1
ATOM 3770 O O . GLY B 1 223 ? 9.586 -39.219 -12.953 1 56.75 223 GLY B O 1
ATOM 3771 N N . GLY B 1 224 ? 8.195 -37.438 -13.031 1 55.56 224 GLY B N 1
ATOM 3772 C CA . GLY B 1 224 ? 8.203 -37.344 -14.484 1 55.56 224 GLY B CA 1
ATOM 3773 C C . GLY B 1 224 ? 8.938 -36.156 -15.016 1 55.56 224 GLY B C 1
ATOM 3774 O O . GLY B 1 224 ? 9.656 -35.469 -14.266 1 55.56 224 GLY B O 1
ATOM 3775 N N . ARG B 1 225 ? 8.539 -35.688 -16.438 1 53.31 225 ARG B N 1
ATOM 3776 C CA . ARG B 1 225 ? 9.125 -34.781 -17.422 1 53.31 225 ARG B CA 1
ATOM 3777 C C . ARG B 1 225 ? 8.938 -33.312 -17.016 1 53.31 225 ARG B C 1
ATOM 3779 O O . ARG B 1 225 ? 7.922 -32.969 -16.422 1 53.31 225 ARG B O 1
ATOM 3786 N N . ARG B 1 226 ? 9.984 -32.531 -17.188 1 57.03 226 ARG B N 1
ATOM 3787 C CA . ARG B 1 226 ? 10.055 -31.094 -16.953 1 57.03 226 ARG B CA 1
ATOM 3788 C C . ARG B 1 226 ? 9.031 -30.344 -17.797 1 57.03 226 ARG B C 1
ATOM 3790 O O . ARG B 1 226 ? 8.789 -30.703 -18.938 1 57.03 226 ARG B O 1
ATOM 3797 N N . VAL B 1 227 ? 8.281 -29.453 -17.047 1 53.28 227 VAL B N 1
ATOM 3798 C CA . VAL B 1 227 ? 7.352 -28.594 -17.766 1 53.28 227 VAL B CA 1
ATOM 3799 C C . VAL B 1 227 ? 8.125 -27.672 -18.719 1 53.28 227 VAL B C 1
ATOM 3801 O O . VAL B 1 227 ? 9.195 -27.188 -18.359 1 53.28 227 VAL B O 1
ATOM 3804 N N . SER B 1 228 ? 7.855 -27.578 -20.031 1 53.38 228 SER B N 1
ATOM 3805 C CA . SER B 1 228 ? 8.469 -26.891 -21.156 1 53.38 228 SER B CA 1
ATOM 3806 C C . SER B 1 228 ? 8.633 -25.406 -20.891 1 53.38 228 SER B C 1
ATOM 3808 O O . SER B 1 228 ? 9.547 -24.766 -21.406 1 53.38 228 SER B O 1
ATOM 3810 N N . LEU B 1 229 ? 7.871 -24.734 -20.062 1 52.53 229 LEU B N 1
ATOM 3811 C CA . LEU B 1 229 ? 7.883 -23.281 -19.922 1 52.53 229 LEU B CA 1
ATOM 3812 C C . LEU B 1 229 ? 9.234 -22.797 -19.422 1 52.53 229 LEU B C 1
ATOM 3814 O O . LEU B 1 229 ? 9.641 -21.672 -19.719 1 52.53 229 LEU B O 1
ATOM 3818 N N . TYR B 1 230 ? 10.023 -23.734 -18.828 1 51.59 230 TYR B N 1
ATOM 3819 C CA . TYR B 1 230 ? 11.359 -23.422 -18.328 1 51.59 230 TYR B CA 1
ATOM 3820 C C . TYR B 1 230 ? 12.273 -22.984 -19.453 1 51.59 230 TYR B C 1
ATOM 3822 O O . TYR B 1 230 ? 13.055 -22.031 -19.312 1 51.59 230 TYR B O 1
ATOM 3830 N N . ASN B 1 231 ? 12.18 -23.719 -20.453 1 49.69 231 ASN B N 1
ATOM 3831 C CA . ASN B 1 231 ? 13.125 -23.578 -21.562 1 49.69 231 ASN B CA 1
ATOM 3832 C C . ASN B 1 231 ? 12.891 -22.266 -22.328 1 49.69 231 ASN B C 1
ATOM 3834 O O . ASN B 1 231 ? 13.758 -21.828 -23.078 1 49.69 231 ASN B O 1
ATOM 3838 N N . ASP B 1 232 ? 11.781 -21.703 -22.047 1 53.25 232 ASP B N 1
ATOM 3839 C CA . ASP B 1 232 ? 11.414 -20.531 -22.844 1 53.25 232 ASP B CA 1
ATOM 3840 C C . ASP B 1 232 ? 11.828 -19.234 -22.141 1 53.25 232 ASP B C 1
ATOM 3842 O O . ASP B 1 232 ? 11.672 -18.141 -22.703 1 53.25 232 ASP B O 1
ATOM 3846 N N . PHE B 1 233 ? 12.375 -19.391 -20.984 1 52.75 233 PHE B N 1
ATOM 3847 C CA . PHE B 1 233 ? 12.82 -18.188 -20.297 1 52.75 233 PHE B CA 1
ATOM 3848 C C . PHE B 1 233 ? 14.141 -17.688 -20.875 1 52.75 233 PHE B C 1
ATOM 3850 O O . PHE B 1 233 ? 15.047 -18.484 -21.125 1 52.75 233 PHE B O 1
ATOM 3857 N N . PRO B 1 234 ? 14.258 -16.484 -21.406 1 48.62 234 PRO B N 1
ATOM 3858 C CA . PRO B 1 234 ? 15.523 -15.992 -21.953 1 48.62 234 PRO B CA 1
ATOM 3859 C C . PRO B 1 234 ? 16.672 -16.094 -20.953 1 48.62 234 PRO B C 1
ATOM 3861 O O . PRO B 1 234 ? 16.484 -15.82 -19.766 1 48.62 234 PRO B O 1
ATOM 3864 N N . THR B 1 235 ? 17.578 -17.141 -21.109 1 42.91 235 THR B N 1
ATOM 3865 C CA . THR B 1 235 ? 18.812 -17.203 -20.344 1 42.91 235 THR B CA 1
ATOM 3866 C C . THR B 1 235 ? 19.578 -15.883 -20.422 1 42.91 235 THR B C 1
ATOM 3868 O O . THR B 1 235 ? 19.734 -15.32 -21.5 1 42.91 235 THR B O 1
ATOM 3871 N N . THR B 1 236 ? 19.438 -15.039 -19.5 1 40.28 236 THR B N 1
ATOM 3872 C CA . THR B 1 236 ? 20.375 -13.922 -19.531 1 40.28 236 THR B CA 1
ATOM 3873 C C . THR B 1 236 ? 21.812 -14.422 -19.719 1 40.28 236 THR B C 1
ATOM 3875 O O . THR B 1 236 ? 22.234 -15.375 -19.062 1 40.28 236 THR B O 1
ATOM 3878 N N . SER B 1 237 ? 22.438 -14.469 -20.891 1 34.12 237 SER B N 1
ATOM 3879 C CA . SER B 1 237 ? 23.812 -14.797 -21.234 1 34.12 237 SER B CA 1
ATOM 3880 C C . SER B 1 237 ? 24.781 -14.305 -20.172 1 34.12 237 SER B C 1
ATOM 3882 O O . SER B 1 237 ? 26 -14.367 -20.344 1 34.12 237 SER B O 1
ATOM 3884 N N . ARG B 1 238 ? 24.672 -13.586 -19.172 1 32.94 238 ARG B N 1
ATOM 3885 C CA . ARG B 1 238 ? 25.938 -13.039 -18.672 1 32.94 238 ARG B CA 1
ATOM 3886 C C . ARG B 1 238 ? 26.906 -14.148 -18.297 1 32.94 238 ARG B C 1
ATOM 3888 O O . ARG B 1 238 ? 28.062 -14.156 -18.766 1 32.94 238 ARG B O 1
ATOM 3895 N N . ASN B 1 239 ? 27.312 -14.297 -16.859 1 30.31 239 ASN B N 1
ATOM 3896 C CA . ASN B 1 239 ? 28.688 -14.445 -16.375 1 30.31 239 ASN B CA 1
ATOM 3897 C C . ASN B 1 239 ? 29.172 -15.891 -16.484 1 30.31 239 ASN B C 1
ATOM 3899 O O . ASN B 1 239 ? 29.703 -16.453 -15.531 1 30.31 239 ASN B O 1
ATOM 3903 N N . GLU B 1 240 ? 28.594 -16.75 -17.328 1 24.81 240 GLU B N 1
ATOM 3904 C CA . GLU B 1 240 ? 29.469 -17.906 -17.297 1 24.81 240 GLU B CA 1
ATOM 3905 C C . GLU B 1 240 ? 30.797 -17.625 -17.969 1 24.81 240 GLU B C 1
ATOM 3907 O O . GLU B 1 240 ? 31.641 -18.516 -18.109 1 24.81 240 GLU B O 1
ATOM 3912 N N . THR B 1 241 ? 31.141 -16.453 -18.484 1 21.95 241 THR B N 1
ATOM 3913 C CA . THR B 1 241 ? 32.562 -16.562 -18.734 1 21.95 241 THR B CA 1
ATOM 3914 C C . THR B 1 241 ? 33.344 -16.484 -17.422 1 21.95 241 THR B C 1
ATOM 3916 O O . THR B 1 241 ? 33.031 -15.664 -16.547 1 21.95 241 THR B O 1
#

Nearest PDB structures (foldseek):
  5fph-assembly3_B  TM=8.620E-01  e=7.223E-13  Mus musculus
  1tq4-assembly1_A  TM=8.056E-01  e=1.329E-12  Mus musculus
  4lv8-assembly3_B  TM=8.541E-01  e=2.337E-11  Mus musculus
  5fph-assembly7_G  TM=8.203E-01  e=6.492E-12  Mus musculus
  1tq2-assembly2_B  TM=6.416E-01  e=1.621E-11  Mus musculus

Radius of gyration: 23.66 Å; Cα contacts (8 Å, |Δi|>4): 791; chains: 2; bounding box: 55×76×59 Å

pLDDT: mean 85.61, std 15.51, range [21.75, 98.0]

Foldseek 3Di:
DAAEEEEAEAPPLCRQLLQCLQQLHDQPDPLGRHDDPDWDALAKDKDARYPLRRRYIYIYGTGECDPSHHLPCNLVVNVVLPHQEYEYRADLDRDPSSLVNVVVCVVSPRAYAYEREPLVVVLVVCVVVVVDPDDDLVRLAVVLVVSVVVNLVVCVVPPVVCNPHHYFYYYSVLSSLQVNQLVVVVPPPDVVSVVVNVPDRDGCSLVVVVVVQVSVCCVPPPVDDGRCSNVSGPPPPPDPD/DAAEEEEAEAPPLCRQLLQCLQQLHDQPDPPGRHDDPDWDALAKDKDARYPLRRRYIYIYGTGECDPSHHLPCNCVVNVVLPHQEYEYRADVDRDPSSLVNVVVCVVSPRAYAYEREPLVVVLVVCVVVVVDPDDDLVRLAVVLVVSVVVNLVVCVVPPVVCNPHHYFYYYSVLSSLQVNQLVVVVPPPPVPSVVVNVPDRDGCSLVVVVVVQVSVCCVPPPVDDGRCSNVSGPPPPPDPD

Secondary structure (DSSP, 8-state):
--EEEEEEEBTTSSHHHHHHHHTT--TT-TTSPP--SS----S-EEEEEETTEEEEEEEE-PPBTSSSS-STTHHHHTTGGG-SEEEEEE-SS--HHHHHHHHHHHHTT--EEEEE--HHHHHHHHHHTTSSS---HHHHHHHHHHHHHHHHHHHHHH-GGGTTS-EEE--HHHHHHHHHHHHTTTTTT-HHHHHHHHHSPPSSHHHHHHHHHHHHHHHHSTT-PPPGGGGGS-----TT-/--EEEEEEEBTTSSHHHHHHHHTT--TT-TTSPP--SS----S-EEEEEETTEEEEEEEE-PPBTSSSS-STTHHHHTTGGG-SEEEEEE-SS--HHHHHHHHHHHHTT--EEEEE--HHHHHHHHHHTTSSS---HHHHHHHHHHHHHHHHHHHHHH-GGGTTS-EEE--HHHHHHHHHHHHTTTTTT-HHHHHHHHHSPPSSHHHHHHHHHHHHHHHHSTT-PPPGGGGGS----GGG-

Sequence (482 aa):
NYLNIATVGHVKTGKSTLINSLRGLRATHPLGAPVGVGEVTTEAKCYDFHETLPNVKLYDFPGAGTISHPEENYFFRNGLCFLDVIIVMLQATMCVEEINLTRDAIRYNVPVIFVRSKMDSIFDDMYHDEKINDKSQETANQVLRELKEKHRRYVSEHAKDLLHVPIYHISSRSVYKIMDFINSRVYETNPEAAVSLQRLINFEERQFFEELLTRTEERLTPGGRRVSLYNDFPTTSRNETNYLNIATVGHVKTGKSTLINSLRGLRATHPLGAPVGVGEVTTEAKCYDFHETLPNVKLYDFPGAGTISHPEENYFFRNGLCFLDVIIVMLQATMCVEEINLTRDAIRYNVPVIFVRSKMDSIFDDMYHDEKINDKSQETANQVLRELKEKHRRYVSEHAKDLLHVPIYHISSRSVYKIMDFINSRVYETNPEAAVSLQRLINFEERQFFEELLTRTEERLTPGGRRVSLYNDFPTTSRNET

Organism: NCBI:txid290746